Protein AF-A0A3R9W3L3-F1 (afdb_monomer_lite)

pLDDT: mean 78.68, std 19.16, range [27.81, 98.44]

Sequence (414 aa):
MSTRHGTKGAGKDKAKAKAPDPATESYLEGRAKALRHPAYAALEAEFCRSQDCRLCPRTGLVRIDSNGVLHAHPTRHAEPGAWAWAVAHGLLHLGFGHVPADKATDRTQPDAFDLAARCAVVGRFLRSSPVGTAPDTLPATFPGGDEEQLAARWRRDGLPAAYADCGTAGPEPDQVLRSWQHWHDPAPDWQTAFAAALTRSVSAAMDTAAGRDPDAPRKPWDLALNWFVSAYPLLGGIAAGLTVVADAELARARDISVAAVSARAGEIYVNPLRRFTDEQWRFVLAHEMLHAALRHGERCGARDPYLHNVAADYVVNGWLVEMGIGEMPEGLLFDPALAGLSVEEVYDRIATDLRRRRRLATLGGKGRGDILGEPLPHPHSRPYADLDEFYRRGLVQVGVRAAVRVGQRLPPVT

Radius of gyration: 28.55 Å; chains: 1; bounding box: 62×84×105 Å

Structure (mmCIF, N/CA/C/O backbone):
data_AF-A0A3R9W3L3-F1
#
_entry.id   AF-A0A3R9W3L3-F1
#
loop_
_atom_site.group_PDB
_atom_site.id
_atom_site.type_symbol
_atom_site.label_atom_id
_atom_site.label_alt_id
_atom_site.label_comp_id
_atom_site.label_asym_id
_atom_site.label_entity_id
_atom_site.label_seq_id
_atom_site.pdbx_PDB_ins_code
_atom_site.Cartn_x
_atom_site.Cartn_y
_atom_site.Cartn_z
_atom_site.occupancy
_atom_site.B_iso_or_equiv
_atom_site.auth_seq_id
_atom_site.auth_comp_id
_atom_site.auth_asym_id
_atom_site.auth_atom_id
_atom_site.pdbx_PDB_model_num
ATOM 1 N N . MET A 1 1 ? -18.309 54.376 61.728 1.00 39.66 1 MET A N 1
ATOM 2 C CA . MET A 1 1 ? -18.170 52.982 61.257 1.00 39.66 1 MET A CA 1
ATOM 3 C C . MET A 1 1 ? -17.555 53.010 59.865 1.00 39.66 1 MET A C 1
ATOM 5 O O . MET A 1 1 ? -18.267 53.349 58.938 1.00 39.66 1 MET A O 1
ATOM 9 N N . SER A 1 2 ? -16.251 52.748 59.721 1.00 31.44 2 SER A N 1
ATOM 10 C CA . SER A 1 2 ? -15.672 52.270 58.454 1.00 31.44 2 SER A CA 1
ATOM 11 C C . SER A 1 2 ? -14.228 51.784 58.659 1.00 31.44 2 SER A C 1
ATOM 13 O O . SER A 1 2 ? -13.330 52.557 58.975 1.00 31.44 2 SER A O 1
ATOM 15 N N . THR A 1 3 ? -14.096 50.460 58.553 1.00 31.12 3 THR A N 1
ATOM 16 C CA . THR A 1 3 ? -12.995 49.635 58.019 1.00 31.12 3 THR A CA 1
ATOM 17 C C . THR A 1 3 ? -11.534 49.882 58.430 1.00 31.12 3 THR A C 1
ATOM 19 O O . THR A 1 3 ? -10.846 50.738 57.878 1.00 31.12 3 THR A O 1
ATOM 22 N N . ARG A 1 4 ? -10.999 48.966 59.255 1.00 31.98 4 ARG A N 1
ATOM 23 C CA . ARG A 1 4 ? -9.586 48.541 59.222 1.00 31.98 4 ARG A CA 1
ATOM 24 C C . ARG A 1 4 ? -9.463 47.184 58.526 1.00 31.98 4 ARG A C 1
ATOM 26 O O . ARG A 1 4 ? -10.315 46.315 58.684 1.00 31.98 4 ARG A O 1
ATOM 33 N N . HIS A 1 5 ? -8.394 47.071 57.744 1.00 34.94 5 HIS A N 1
ATOM 34 C CA . HIS A 1 5 ? -7.982 45.939 56.921 1.00 34.94 5 HIS A CA 1
ATOM 35 C C . HIS A 1 5 ? -7.853 44.620 57.696 1.00 34.94 5 HIS A C 1
ATOM 37 O O . HIS A 1 5 ? -7.207 44.565 58.739 1.00 34.94 5 HIS A O 1
ATOM 43 N N . GLY A 1 6 ? -8.379 43.548 57.104 1.00 30.78 6 GLY A N 1
ATOM 44 C CA . GLY A 1 6 ? -8.074 42.166 57.457 1.00 30.78 6 GLY A CA 1
ATOM 45 C C . GLY A 1 6 ? -7.872 41.357 56.181 1.00 30.78 6 GLY A C 1
ATOM 46 O O . GLY A 1 6 ? -8.833 40.908 55.564 1.00 30.78 6 GLY A O 1
ATOM 47 N N . THR A 1 7 ? -6.620 41.197 55.765 1.00 34.78 7 THR A N 1
ATOM 48 C CA . THR A 1 7 ? -6.206 40.291 54.689 1.00 34.78 7 THR A CA 1
ATOM 49 C C . THR A 1 7 ? -6.397 38.844 55.144 1.00 34.78 7 THR A C 1
ATOM 51 O O . THR A 1 7 ? -5.621 38.342 55.955 1.00 34.78 7 THR A O 1
ATOM 54 N N . LYS A 1 8 ? -7.427 38.164 54.626 1.00 36.16 8 LYS A N 1
ATOM 55 C CA . LYS A 1 8 ? -7.562 36.704 54.710 1.00 36.16 8 LYS A CA 1
ATOM 56 C C . LYS A 1 8 ? -7.011 36.078 53.434 1.00 36.16 8 LYS A C 1
ATOM 58 O O . LYS A 1 8 ? -7.443 36.412 52.334 1.00 36.16 8 LYS A O 1
ATOM 63 N N . GLY A 1 9 ? -6.031 35.194 53.609 1.00 33.84 9 GLY A N 1
ATOM 64 C CA . GLY A 1 9 ? -5.409 34.430 52.538 1.00 33.84 9 GLY A CA 1
ATOM 65 C C . GLY A 1 9 ? -6.417 33.531 51.827 1.00 33.84 9 GLY A C 1
ATOM 66 O O . GLY A 1 9 ? -7.143 32.770 52.460 1.00 33.84 9 GLY A O 1
ATOM 67 N N . ALA A 1 10 ? -6.435 33.618 50.500 1.00 35.53 10 ALA A N 1
ATOM 68 C CA . ALA A 1 10 ? -7.084 32.641 49.646 1.00 35.53 10 ALA A CA 1
ATOM 69 C C . ALA A 1 10 ? -6.121 31.460 49.458 1.00 35.53 10 ALA A C 1
ATOM 71 O O . ALA A 1 10 ? -5.169 31.536 48.678 1.00 35.53 10 ALA A O 1
ATOM 72 N N . GLY A 1 11 ? -6.354 30.380 50.204 1.00 32.47 11 GLY A N 1
ATOM 73 C CA . GLY A 1 11 ? -5.766 29.080 49.907 1.00 32.47 11 GLY A CA 1
ATOM 74 C C . GLY A 1 11 ? -6.262 28.617 48.540 1.00 32.47 11 GLY A C 1
ATOM 75 O O . GLY A 1 11 ? -7.443 28.334 48.364 1.00 32.47 11 GLY A O 1
ATOM 76 N N . LYS A 1 12 ? -5.370 28.597 47.548 1.00 36.53 12 LYS A N 1
ATOM 77 C CA . LYS A 1 12 ? -5.606 27.910 46.278 1.00 36.53 12 LYS A CA 1
ATOM 78 C C . LYS A 1 12 ? -5.386 26.420 46.516 1.00 36.53 12 LYS A C 1
ATOM 80 O O . LYS A 1 12 ? -4.247 25.957 46.445 1.00 36.53 12 LYS A O 1
ATOM 85 N N . ASP A 1 13 ? -6.463 25.683 46.755 1.00 37.88 13 ASP A N 1
ATOM 86 C CA . ASP A 1 13 ? -6.456 24.228 46.640 1.00 37.88 13 ASP A CA 1
ATOM 87 C C . ASP A 1 13 ? -6.216 23.859 45.172 1.00 37.88 13 ASP A C 1
ATOM 89 O O . ASP A 1 13 ? -7.120 23.822 44.337 1.00 37.88 13 ASP A O 1
ATOM 93 N N . LYS A 1 14 ? -4.947 23.620 44.830 1.00 40.56 14 LYS A N 1
ATOM 94 C CA . LYS A 1 14 ? -4.588 22.908 43.606 1.00 40.56 14 LYS A CA 1
ATOM 95 C C . LYS A 1 14 ? -5.024 21.458 43.795 1.00 40.56 14 LYS A C 1
ATOM 97 O O . LYS A 1 14 ? -4.292 20.668 44.390 1.00 40.56 14 LYS A O 1
ATOM 102 N N . ALA A 1 15 ? -6.204 21.115 43.288 1.00 42.12 15 ALA A N 1
ATOM 103 C CA . ALA A 1 15 ? -6.602 19.729 43.092 1.00 42.12 15 ALA A CA 1
ATOM 104 C C . ALA A 1 15 ? -5.498 19.018 42.287 1.00 42.12 15 ALA A C 1
ATOM 106 O O . ALA A 1 15 ? -5.281 19.307 41.110 1.00 42.12 15 ALA A O 1
ATOM 107 N N . LYS A 1 16 ? -4.742 18.133 42.949 1.00 41.38 16 LYS A N 1
ATOM 108 C CA . LYS A 1 16 ? -3.793 17.236 42.285 1.00 41.38 16 LYS A CA 1
ATOM 109 C C . LYS A 1 16 ? -4.593 16.377 41.309 1.00 41.38 16 LYS A C 1
ATOM 111 O O . LYS A 1 16 ? -5.484 15.649 41.740 1.00 41.38 16 LYS A O 1
ATOM 116 N N . ALA A 1 17 ? -4.280 16.465 40.017 1.00 47.25 17 ALA A N 1
ATOM 117 C CA . ALA A 1 17 ? -4.803 15.540 39.021 1.00 47.25 17 ALA A CA 1
ATOM 118 C C . ALA A 1 17 ? -4.505 14.107 39.494 1.00 47.25 17 ALA A C 1
ATOM 120 O O . ALA A 1 17 ? -3.348 13.751 39.727 1.00 47.25 17 ALA A O 1
ATOM 121 N N . LYS A 1 18 ? -5.564 13.328 39.735 1.00 56.31 18 LYS A N 1
ATOM 122 C CA . LYS A 1 18 ? -5.475 11.926 40.151 1.00 56.31 18 LYS A CA 1
ATOM 123 C C . LYS A 1 18 ? -4.744 11.169 39.040 1.00 56.31 18 LYS A C 1
ATOM 125 O O . LYS A 1 18 ? -5.094 11.346 37.874 1.00 56.31 18 LYS A O 1
ATOM 130 N N . ALA A 1 19 ? -3.722 10.388 39.395 1.00 60.06 19 ALA A N 1
ATOM 131 C CA . ALA A 1 19 ? -3.009 9.558 38.427 1.00 60.06 19 ALA A CA 1
ATOM 132 C C . ALA A 1 19 ? -4.026 8.721 37.624 1.00 60.06 19 ALA A C 1
ATOM 134 O O . ALA A 1 19 ? -5.000 8.245 38.226 1.00 60.06 19 ALA A O 1
ATOM 135 N N . PRO A 1 20 ? -3.869 8.616 36.291 1.00 66.56 20 PRO A N 1
ATOM 136 C CA . PRO A 1 20 ? -4.789 7.849 35.467 1.00 66.56 20 PRO A CA 1
ATOM 137 C C . PRO A 1 20 ? -4.872 6.405 35.976 1.00 66.56 20 PRO A C 1
ATOM 139 O O . PRO A 1 20 ? -3.881 5.810 36.380 1.00 66.56 20 PRO A O 1
ATOM 142 N N . ASP A 1 21 ? -6.087 5.864 36.004 1.00 84.44 21 ASP A N 1
ATOM 143 C CA . ASP A 1 21 ? -6.346 4.470 36.374 1.00 84.44 21 ASP A CA 1
ATOM 144 C C . ASP A 1 21 ? -5.517 3.513 35.481 1.00 84.44 21 ASP A C 1
ATOM 146 O O . ASP A 1 21 ? -5.403 3.784 34.282 1.00 84.44 21 ASP A O 1
ATOM 150 N N . PRO A 1 22 ? -4.948 2.404 35.995 1.00 86.69 22 PRO A N 1
ATOM 151 C CA . PRO A 1 22 ? -4.154 1.457 35.202 1.00 86.69 22 PRO A CA 1
ATOM 152 C C . PRO A 1 22 ? -4.784 0.984 33.876 1.00 86.69 22 PRO A C 1
ATOM 154 O O . PRO A 1 22 ? -4.070 0.769 32.890 1.00 86.69 22 PRO A O 1
ATOM 157 N N . ALA A 1 23 ? -6.117 0.863 33.790 1.00 88.88 23 ALA A N 1
ATOM 158 C CA . ALA A 1 23 ? -6.804 0.551 32.526 1.00 88.88 23 ALA A CA 1
ATOM 159 C C . ALA A 1 23 ? -6.753 1.717 31.516 1.00 88.88 23 ALA A C 1
ATOM 161 O O . ALA A 1 23 ? -6.795 1.524 30.293 1.00 88.88 23 ALA A O 1
ATOM 162 N N . THR A 1 24 ? -6.650 2.947 32.018 1.00 92.94 24 THR A N 1
ATOM 163 C CA . THR A 1 24 ? -6.400 4.145 31.217 1.00 92.94 24 THR A CA 1
ATOM 164 C C . THR A 1 24 ? -4.982 4.162 30.671 1.00 92.94 24 THR A C 1
ATOM 166 O O . THR A 1 24 ? -4.815 4.342 29.465 1.00 92.94 24 THR A O 1
ATOM 169 N N . GLU A 1 25 ? -3.985 3.907 31.515 1.00 94.25 25 GLU A N 1
ATOM 170 C CA . GLU A 1 25 ? -2.576 3.857 31.107 1.00 94.25 25 GLU A CA 1
ATOM 171 C C . GLU A 1 25 ? -2.334 2.791 30.030 1.00 94.25 25 GLU A C 1
ATOM 173 O O . GLU A 1 25 ? -1.805 3.106 28.963 1.00 94.25 25 GLU A O 1
ATOM 178 N N . SER A 1 26 ? -2.836 1.570 30.247 1.00 96.44 26 SER A N 1
ATOM 179 C CA . SER A 1 26 ? -2.651 0.447 29.313 1.00 96.44 26 SER A CA 1
ATOM 180 C C . SER A 1 26 ? -3.231 0.730 27.922 1.00 96.44 26 SER A C 1
ATOM 182 O O . SER A 1 26 ? -2.624 0.421 26.896 1.00 96.44 26 SER A O 1
ATOM 184 N N . TYR A 1 27 ? -4.401 1.368 27.865 1.00 97.12 27 TYR A N 1
ATOM 185 C CA . TYR A 1 27 ? -5.005 1.801 26.604 1.00 97.12 27 TYR A CA 1
ATOM 186 C C . TYR A 1 27 ? -4.217 2.917 25.928 1.00 97.12 27 TYR A C 1
ATOM 188 O O . TYR A 1 27 ? -4.044 2.877 24.712 1.00 97.12 27 TYR A O 1
ATOM 196 N N . LEU A 1 28 ? -3.764 3.927 26.679 1.00 97.12 28 LEU A N 1
ATOM 197 C CA . LEU A 1 28 ? -3.003 5.035 26.102 1.00 97.12 28 LEU A CA 1
ATOM 198 C C . LEU A 1 28 ? -1.698 4.526 25.487 1.00 97.12 28 LEU A C 1
ATOM 200 O O . LEU A 1 28 ? -1.343 4.952 24.386 1.00 97.12 28 LEU A O 1
ATOM 204 N N . GLU A 1 29 ? -1.037 3.575 26.147 1.00 97.50 29 GLU A N 1
ATOM 205 C CA . GLU A 1 29 ? 0.135 2.890 25.609 1.00 97.50 29 GLU A CA 1
ATOM 206 C C . GLU A 1 29 ? -0.210 2.073 24.354 1.00 97.50 29 GLU A C 1
ATOM 208 O O . GLU A 1 29 ? 0.469 2.198 23.331 1.00 97.50 29 GLU A O 1
ATOM 213 N N . GLY A 1 30 ? -1.294 1.292 24.384 1.00 97.69 30 GLY A N 1
ATOM 214 C CA . GLY A 1 30 ? -1.749 0.520 23.227 1.00 97.69 30 GLY A CA 1
ATOM 215 C C . GLY A 1 30 ? -2.101 1.394 22.020 1.00 97.69 30 GLY A C 1
ATOM 216 O O . GLY A 1 30 ? -1.629 1.149 20.908 1.00 97.69 30 GLY A O 1
ATOM 217 N N . ARG A 1 31 ? -2.849 2.480 22.238 1.00 97.75 31 ARG A N 1
ATOM 218 C CA . ARG A 1 31 ? -3.172 3.483 21.215 1.00 97.75 31 ARG A CA 1
ATOM 219 C C . ARG A 1 31 ? -1.905 4.102 20.635 1.00 97.75 31 ARG A C 1
ATOM 221 O O . ARG A 1 31 ? -1.760 4.167 19.418 1.00 97.75 31 ARG A O 1
ATOM 228 N N . ALA A 1 32 ? -0.972 4.523 21.488 1.00 97.31 32 ALA A N 1
ATOM 229 C CA . ALA A 1 32 ? 0.298 5.079 21.036 1.00 97.31 32 ALA A CA 1
ATOM 230 C C . ALA A 1 32 ? 1.089 4.061 20.203 1.00 97.31 32 ALA A C 1
ATOM 232 O O . ALA A 1 32 ? 1.663 4.419 19.179 1.00 97.31 32 ALA A O 1
ATOM 233 N N . LYS A 1 33 ? 1.095 2.783 20.596 1.00 96.69 33 LYS A N 1
ATOM 234 C CA . LYS A 1 33 ? 1.754 1.705 19.849 1.00 96.69 33 LYS A CA 1
ATOM 235 C C . LYS A 1 33 ? 1.127 1.489 18.470 1.00 96.69 33 LYS A C 1
ATOM 237 O O . LYS A 1 33 ? 1.883 1.293 17.521 1.00 96.69 33 LYS A O 1
ATOM 242 N N . ALA A 1 34 ? -0.198 1.562 18.347 1.00 93.62 34 ALA A N 1
ATOM 243 C CA . ALA A 1 34 ? -0.875 1.497 17.053 1.00 93.62 34 ALA A CA 1
ATOM 244 C C . ALA A 1 34 ? -0.514 2.701 16.166 1.00 93.62 34 ALA A C 1
ATOM 246 O O . ALA A 1 34 ? -0.051 2.527 15.041 1.00 93.62 34 ALA A O 1
ATOM 247 N N . LEU A 1 35 ? -0.606 3.920 16.700 1.00 93.94 35 LEU A N 1
ATOM 248 C CA . LEU A 1 35 ? -0.364 5.154 15.940 1.00 93.94 35 LEU A CA 1
ATOM 249 C C . LEU A 1 35 ? 1.111 5.408 15.588 1.00 93.94 35 LEU A C 1
ATOM 251 O O . LEU A 1 35 ? 1.406 6.323 14.828 1.00 93.94 35 LEU A O 1
ATOM 255 N N . ARG A 1 36 ? 2.054 4.581 16.064 1.00 90.62 36 ARG A N 1
ATOM 256 C CA . ARG A 1 36 ? 3.437 4.588 15.547 1.00 90.62 36 ARG A CA 1
ATOM 257 C C . ARG A 1 36 ? 3.514 4.191 14.073 1.00 90.62 36 ARG A C 1
ATOM 259 O O . ARG A 1 36 ? 4.508 4.509 13.428 1.00 90.62 36 ARG A O 1
ATOM 266 N N . HIS A 1 37 ? 2.519 3.473 13.550 1.00 80.31 37 HIS A N 1
ATOM 267 C CA . HIS A 1 37 ? 2.459 3.157 12.129 1.00 80.31 37 HIS A CA 1
ATOM 268 C C . HIS A 1 37 ? 1.880 4.360 11.358 1.00 80.31 37 HIS A C 1
ATOM 270 O O . HIS A 1 37 ? 0.716 4.705 11.584 1.00 80.31 37 HIS A O 1
ATOM 276 N N . PRO A 1 38 ? 2.619 4.983 10.417 1.00 79.12 38 PRO A N 1
ATOM 277 C CA . PRO A 1 38 ? 2.176 6.240 9.807 1.00 79.12 38 PRO A CA 1
ATOM 278 C C . PRO A 1 38 ? 0.871 6.110 9.013 1.00 79.12 38 PRO A C 1
ATOM 280 O O . PRO A 1 38 ? 0.073 7.041 9.008 1.00 79.12 38 PRO A O 1
ATOM 283 N N . ALA A 1 39 ? 0.601 4.942 8.414 1.00 77.62 39 ALA A N 1
ATOM 284 C CA . ALA A 1 39 ? -0.680 4.694 7.744 1.00 77.62 39 ALA A CA 1
ATOM 285 C C . ALA A 1 39 ? -1.890 4.767 8.695 1.00 77.62 39 ALA A C 1
ATOM 287 O O . ALA A 1 39 ? -2.949 5.228 8.292 1.00 77.62 39 ALA A O 1
ATOM 288 N N . TYR A 1 40 ? -1.731 4.361 9.960 1.00 88.19 40 TYR A N 1
ATOM 289 C CA . TYR A 1 40 ? -2.799 4.440 10.960 1.00 88.19 40 TYR A CA 1
ATOM 290 C C . TYR A 1 40 ? -2.951 5.856 11.512 1.00 88.19 40 TYR A C 1
ATOM 292 O O . TYR A 1 40 ? -4.069 6.309 11.726 1.00 88.19 40 TYR A O 1
ATOM 300 N N . ALA A 1 41 ? -1.841 6.572 11.706 1.00 88.31 41 ALA A N 1
ATOM 301 C CA . ALA A 1 41 ? -1.873 7.965 12.149 1.00 88.31 41 ALA A CA 1
ATOM 302 C C . ALA A 1 41 ? -2.532 8.898 11.117 1.00 88.31 41 ALA A C 1
ATOM 304 O O . ALA A 1 41 ? -3.251 9.815 11.498 1.00 88.31 41 ALA A O 1
ATOM 305 N N . ALA A 1 42 ? -2.330 8.641 9.821 1.00 82.56 42 ALA A N 1
ATOM 306 C CA . ALA A 1 42 ? -2.857 9.464 8.731 1.00 82.56 42 ALA A CA 1
ATOM 307 C C . ALA A 1 42 ? -4.380 9.389 8.537 1.00 82.56 42 ALA A C 1
ATOM 309 O O . ALA A 1 42 ? -4.922 10.172 7.766 1.00 82.56 42 ALA A O 1
ATOM 310 N N . LEU A 1 43 ? -5.059 8.450 9.201 1.00 85.25 43 LEU A N 1
ATOM 311 C CA . LEU A 1 43 ? -6.521 8.405 9.224 1.00 85.25 43 LEU A CA 1
ATOM 312 C C . LEU A 1 43 ? -7.122 9.509 10.103 1.00 85.25 43 LEU A C 1
ATOM 314 O O . LEU A 1 43 ? -8.321 9.728 10.023 1.00 85.25 43 LEU A O 1
ATOM 318 N N . GLU A 1 44 ? -6.317 10.155 10.957 1.00 89.19 44 GLU A N 1
ATOM 319 C CA . GLU A 1 44 ? -6.744 11.254 11.841 1.00 89.19 44 GLU A CA 1
ATOM 320 C C . GLU A 1 44 ? -8.004 10.931 12.666 1.00 89.19 44 GLU A C 1
ATOM 322 O O . GLU A 1 44 ? -8.791 11.805 13.015 1.00 89.19 44 GLU A O 1
ATOM 327 N N . ALA A 1 45 ? -8.179 9.650 13.002 1.00 93.50 45 ALA A N 1
ATOM 328 C CA . ALA A 1 45 ? -9.334 9.164 13.737 1.00 93.50 45 ALA A CA 1
ATOM 329 C C . ALA A 1 45 ? -9.438 9.797 15.132 1.00 93.50 45 ALA A C 1
ATOM 331 O O . ALA A 1 45 ? -8.443 9.987 15.843 1.00 93.50 45 ALA A O 1
ATOM 332 N N . GLU A 1 46 ? -10.670 10.040 15.561 1.00 96.25 46 GLU A N 1
ATOM 333 C CA . GLU A 1 46 ? -10.979 10.477 16.913 1.00 96.25 46 GLU A CA 1
ATOM 334 C C . GLU A 1 46 ? -11.108 9.281 17.862 1.00 96.25 46 GLU A C 1
ATOM 336 O O . GLU A 1 46 ? -11.423 8.156 17.471 1.00 96.25 46 GLU A O 1
ATOM 341 N N . PHE A 1 47 ? -10.889 9.519 19.155 1.00 97.06 47 PHE A N 1
ATOM 342 C CA . PHE A 1 47 ? -10.917 8.471 20.173 1.00 97.06 47 PHE A CA 1
ATOM 343 C C . PHE A 1 47 ? -11.890 8.839 21.289 1.00 97.06 47 PHE A C 1
ATOM 345 O O . PHE A 1 47 ? -11.583 9.667 22.149 1.00 97.06 47 PHE A O 1
ATOM 352 N N . CYS A 1 48 ? -13.046 8.181 21.308 1.00 96.81 48 CYS A N 1
ATOM 353 C CA . CYS A 1 48 ? -14.039 8.325 22.359 1.00 96.81 48 CYS A CA 1
ATOM 354 C C . CYS A 1 48 ? -13.807 7.284 23.454 1.00 96.81 48 CYS A C 1
ATOM 356 O O . CYS A 1 48 ? -13.724 6.082 23.198 1.00 96.81 48 CYS A O 1
ATOM 358 N N . ARG A 1 49 ? -13.745 7.752 24.702 1.00 93.56 49 ARG A N 1
ATOM 359 C CA . ARG A 1 49 ? -13.656 6.886 25.882 1.00 93.56 49 ARG A CA 1
ATOM 360 C C . ARG A 1 49 ? -14.507 7.383 27.052 1.00 93.56 49 ARG A C 1
ATOM 362 O O . ARG A 1 49 ? -14.174 7.176 28.216 1.00 93.56 49 ARG A O 1
ATOM 369 N N . SER A 1 50 ? -15.584 8.098 26.729 1.00 93.00 50 SER A N 1
ATOM 370 C CA . SER A 1 50 ? -16.548 8.572 27.722 1.00 93.00 50 SER A CA 1
ATOM 371 C C . SER A 1 50 ? -17.255 7.390 28.388 1.00 93.00 50 SER A C 1
ATOM 373 O O . SER A 1 50 ? -17.619 6.429 27.710 1.00 93.00 50 SER A O 1
ATOM 375 N N . GLN A 1 51 ? -17.492 7.481 29.699 1.00 89.88 51 GLN A N 1
ATOM 376 C CA . GLN A 1 51 ? -18.291 6.491 30.431 1.00 89.88 51 GLN A CA 1
ATOM 377 C C . GLN A 1 51 ? -19.746 6.440 29.940 1.00 89.88 51 GLN A C 1
ATOM 379 O O . GLN A 1 51 ? -20.365 5.383 29.993 1.00 89.88 51 GLN A O 1
ATOM 384 N N . ASP A 1 52 ? -20.243 7.544 29.377 1.00 93.12 52 ASP A N 1
ATOM 385 C CA . ASP A 1 52 ? -21.605 7.667 28.845 1.00 93.12 52 ASP A CA 1
ATOM 386 C C . ASP A 1 52 ? -21.682 7.401 27.329 1.00 93.12 52 ASP A C 1
ATOM 388 O O . ASP A 1 52 ? -22.681 7.713 26.671 1.00 93.12 52 ASP A O 1
ATOM 392 N N . CYS A 1 53 ? -20.617 6.857 26.728 1.00 94.50 53 CYS A N 1
ATOM 393 C CA . CYS A 1 53 ? -20.589 6.578 25.298 1.00 94.50 53 CYS A CA 1
ATOM 394 C C . CYS A 1 53 ? -21.561 5.444 24.933 1.00 94.50 53 CYS A C 1
ATOM 396 O O . CYS A 1 53 ? -21.319 4.276 25.228 1.00 94.50 53 CYS A O 1
ATOM 398 N N . ARG A 1 54 ? -22.630 5.776 24.199 1.00 94.25 54 ARG A N 1
ATOM 399 C CA . ARG A 1 54 ? -23.645 4.807 23.736 1.00 94.25 54 ARG A CA 1
ATOM 400 C C . ARG A 1 54 ? -23.132 3.805 22.702 1.00 94.25 54 ARG A C 1
ATOM 402 O O . ARG A 1 54 ? -23.760 2.773 22.500 1.00 94.25 54 ARG A O 1
ATOM 409 N N . LEU A 1 55 ? -22.034 4.131 22.023 1.00 95.00 55 LEU A N 1
ATOM 410 C CA . LEU A 1 55 ? -21.413 3.272 21.016 1.00 95.00 55 LEU A CA 1
ATOM 411 C C . LEU A 1 55 ? -20.275 2.430 21.596 1.00 95.00 55 LEU A C 1
ATOM 413 O O . LEU A 1 55 ? -19.762 1.562 20.901 1.00 95.00 55 LEU A O 1
ATOM 417 N N . CYS A 1 56 ? -19.901 2.622 22.860 1.00 94.06 56 CYS A N 1
ATOM 418 C CA 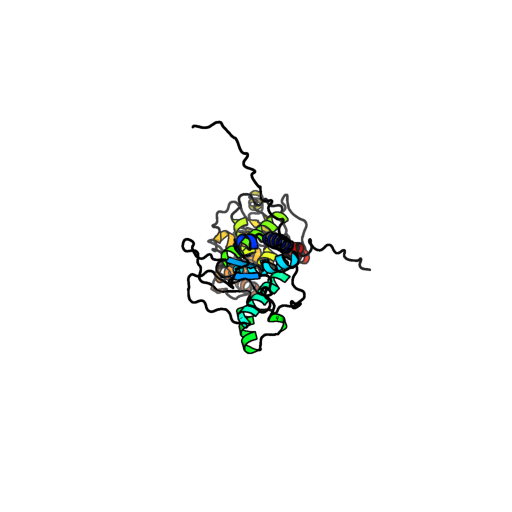. CYS A 1 56 ? -18.933 1.760 23.520 1.00 94.06 56 CYS A CA 1
ATOM 419 C C . CYS A 1 56 ? -19.414 0.294 23.493 1.00 94.06 56 CYS A C 1
ATOM 421 O O . CYS A 1 56 ? -20.572 0.040 23.840 1.00 94.06 56 CYS A O 1
ATOM 423 N N . PRO A 1 57 ? -18.565 -0.680 23.108 1.00 93.81 57 PRO A N 1
ATOM 424 C CA . PRO A 1 57 ? -18.917 -2.091 23.245 1.00 93.81 57 PRO A CA 1
ATOM 425 C C . PRO A 1 57 ? -19.107 -2.444 24.726 1.00 93.81 57 PRO A C 1
ATOM 427 O O . PRO A 1 57 ? -18.406 -1.904 25.583 1.00 93.81 57 PRO A O 1
ATOM 430 N N . ARG A 1 58 ? -20.031 -3.357 25.052 1.00 91.25 58 ARG A N 1
ATOM 431 C CA . ARG A 1 58 ? -20.311 -3.731 26.453 1.00 91.25 58 ARG A CA 1
ATOM 432 C C . ARG A 1 58 ? -19.275 -4.682 27.036 1.00 91.25 58 ARG A C 1
ATOM 434 O O . ARG A 1 58 ? -19.079 -4.707 28.246 1.00 91.25 58 ARG A O 1
ATOM 441 N N . THR A 1 59 ? -18.682 -5.524 26.191 1.00 90.31 59 THR A N 1
ATOM 442 C CA . THR A 1 59 ? -17.741 -6.578 26.617 1.00 90.31 59 THR A CA 1
ATOM 443 C C . THR A 1 59 ? -16.443 -6.605 25.808 1.00 90.31 59 THR A C 1
ATOM 445 O O . THR A 1 59 ? -15.435 -7.115 26.301 1.00 90.31 59 THR A O 1
ATOM 448 N N . GLY A 1 60 ? -16.444 -6.023 24.604 1.00 93.81 60 GLY A N 1
ATOM 449 C CA . GLY A 1 60 ? -15.258 -5.855 23.769 1.00 93.81 60 GLY A CA 1
ATOM 450 C C . GLY A 1 60 ? -14.364 -4.679 24.158 1.00 93.81 60 GLY A C 1
ATOM 451 O O . GLY A 1 60 ? -14.561 -4.010 25.174 1.00 93.81 60 GLY A O 1
ATOM 452 N N . LEU A 1 61 ? -13.361 -4.433 23.318 1.00 96.88 61 LEU A N 1
ATOM 453 C CA . LEU A 1 61 ? -12.370 -3.379 23.507 1.00 96.88 61 LEU A CA 1
ATOM 454 C C . LEU A 1 61 ? -12.742 -2.109 22.748 1.00 96.88 61 LEU A C 1
ATOM 456 O O . LEU A 1 61 ? -12.745 -1.034 23.345 1.00 96.88 61 LEU A O 1
ATOM 460 N N . VAL A 1 62 ? -13.031 -2.219 21.450 1.00 97.44 62 VAL A N 1
ATOM 461 C CA . VAL A 1 62 ? -13.197 -1.063 20.561 1.00 97.44 62 VAL A CA 1
ATOM 462 C C . VAL A 1 62 ? -14.320 -1.311 19.553 1.00 97.44 62 VAL A C 1
ATOM 464 O O . VAL A 1 62 ? -14.603 -2.449 19.193 1.00 97.44 62 VAL A O 1
ATOM 467 N N . ARG A 1 63 ? -14.965 -0.229 19.118 1.00 97.88 63 ARG A N 1
ATOM 468 C CA . ARG A 1 63 ? -15.860 -0.156 17.958 1.00 97.88 63 ARG A CA 1
ATOM 469 C C . ARG A 1 63 ? -15.514 1.087 17.143 1.00 97.88 63 ARG A C 1
ATOM 471 O O . ARG A 1 63 ? -15.164 2.105 17.733 1.00 97.88 63 ARG A O 1
ATOM 478 N N . ILE A 1 64 ? -15.642 1.033 15.824 1.00 98.25 64 ILE A N 1
ATOM 479 C CA . ILE A 1 64 ? -15.407 2.160 14.918 1.00 98.25 64 ILE A CA 1
ATOM 480 C C . ILE A 1 64 ? -16.683 2.564 14.181 1.00 98.25 64 ILE A C 1
ATOM 482 O O . ILE A 1 64 ? -17.515 1.715 13.851 1.00 98.25 64 ILE A O 1
ATOM 486 N N . ASP A 1 65 ? -16.842 3.863 13.925 1.00 97.69 65 ASP A N 1
ATOM 487 C CA . ASP A 1 65 ? -17.961 4.389 13.146 1.00 97.69 65 ASP A CA 1
ATOM 488 C C . ASP A 1 65 ? -17.543 5.204 11.911 1.00 97.69 65 ASP A C 1
ATOM 490 O O . ASP A 1 65 ? -16.385 5.584 11.746 1.00 97.69 65 ASP A O 1
ATOM 494 N N . SER A 1 66 ? -18.518 5.487 11.039 1.00 96.56 66 SER A N 1
ATOM 495 C CA . SER A 1 66 ? -18.331 6.274 9.807 1.00 96.56 66 SER A CA 1
ATOM 496 C C . SER A 1 66 ? -17.810 7.704 10.006 1.00 96.56 66 SER A C 1
ATOM 498 O O . SER A 1 66 ? -17.371 8.311 9.032 1.00 96.56 66 SER A O 1
ATOM 500 N N . ASN A 1 67 ? -17.867 8.260 11.222 1.00 95.75 67 ASN A N 1
ATOM 501 C CA . ASN A 1 67 ? -17.314 9.584 11.524 1.00 95.75 67 ASN A CA 1
ATOM 502 C C . ASN A 1 67 ? -15.823 9.516 11.892 1.00 95.75 67 ASN A C 1
ATOM 504 O O . ASN A 1 67 ? -15.242 10.522 12.274 1.00 95.75 67 ASN A O 1
ATOM 508 N N . GLY A 1 68 ? -15.197 8.341 11.789 1.00 95.81 68 GLY A N 1
ATOM 509 C CA . GLY A 1 68 ? -13.797 8.171 12.158 1.00 95.81 68 GLY A CA 1
ATOM 510 C C . GLY A 1 68 ? -13.581 8.101 13.669 1.00 95.81 68 GLY A C 1
ATOM 511 O O . GLY A 1 68 ? -12.465 8.322 14.127 1.00 95.81 68 GLY A O 1
ATOM 512 N N . VAL A 1 69 ? -14.620 7.796 14.459 1.00 97.88 69 VAL A N 1
ATOM 513 C CA . VAL A 1 69 ? -14.518 7.737 15.924 1.00 97.88 69 VAL A CA 1
ATOM 514 C C . VAL A 1 69 ? -14.343 6.295 16.400 1.00 97.88 69 VAL A C 1
ATOM 516 O O . VAL A 1 69 ? -15.221 5.451 16.208 1.00 97.88 69 VAL A O 1
ATOM 519 N N . LEU A 1 70 ? -13.229 6.020 17.081 1.00 98.12 70 LEU A N 1
ATOM 520 C CA . LEU A 1 70 ? -12.995 4.780 17.824 1.00 98.12 70 LEU A CA 1
ATOM 521 C C . LEU A 1 70 ? -13.563 4.899 19.236 1.00 98.12 70 LEU A C 1
ATOM 523 O O . LEU A 1 70 ? -13.048 5.640 20.074 1.00 98.12 70 LEU A O 1
ATOM 527 N N . HIS A 1 71 ? -14.608 4.129 19.514 1.00 98.19 71 HIS A N 1
ATOM 528 C CA . HIS A 1 71 ? -15.278 4.031 20.806 1.00 98.19 71 HIS A CA 1
ATOM 529 C C . HIS A 1 71 ? -14.645 2.908 21.623 1.00 98.19 71 HIS A C 1
ATOM 531 O O . HIS A 1 71 ? -14.965 1.733 21.442 1.00 98.19 71 HIS A O 1
ATOM 537 N N . ALA A 1 72 ? -13.713 3.269 22.501 1.00 97.50 72 ALA A N 1
ATOM 538 C CA . ALA A 1 72 ? -12.985 2.327 23.340 1.00 97.50 72 ALA A CA 1
ATOM 539 C C . ALA A 1 72 ? -13.666 2.131 24.699 1.00 97.50 72 ALA A C 1
ATOM 541 O O . ALA A 1 72 ? -14.175 3.079 25.303 1.00 97.50 72 ALA A O 1
ATOM 542 N N . HIS A 1 73 ? -13.607 0.911 25.232 1.00 96.44 73 HIS A N 1
ATOM 543 C CA . HIS A 1 73 ? -14.179 0.612 26.538 1.00 96.44 73 HIS A CA 1
ATOM 544 C C . HIS A 1 73 ? -13.443 1.374 27.660 1.00 96.44 73 HIS A C 1
ATOM 546 O O . HIS A 1 73 ? -12.215 1.257 27.782 1.00 96.44 73 HIS A O 1
ATOM 552 N N . PRO A 1 74 ? -14.147 2.147 28.515 1.00 93.56 74 PRO A N 1
ATOM 553 C CA . PRO A 1 74 ? -13.512 3.057 29.471 1.00 93.56 74 PRO A CA 1
ATOM 554 C C . PRO A 1 74 ? -12.781 2.352 30.611 1.00 93.56 74 PRO A C 1
ATOM 556 O O . PRO A 1 74 ? -11.713 2.797 31.010 1.00 93.56 74 PRO A O 1
ATOM 559 N N . THR A 1 75 ? -13.322 1.235 31.098 1.00 92.12 75 THR A N 1
ATOM 560 C CA . THR A 1 75 ? -12.827 0.545 32.304 1.00 92.12 75 THR A CA 1
ATOM 561 C C . THR A 1 75 ? -12.347 -0.888 32.058 1.00 92.12 75 THR A C 1
ATOM 563 O O . THR A 1 75 ? -12.056 -1.617 33.004 1.00 92.12 75 THR A O 1
ATOM 566 N N . ARG A 1 76 ? -12.281 -1.346 30.799 1.00 92.25 76 ARG A N 1
ATOM 567 C CA . ARG A 1 76 ? -11.865 -2.723 30.508 1.00 92.25 76 ARG A CA 1
ATOM 568 C C . ARG A 1 76 ? -10.362 -2.850 30.729 1.00 92.25 76 ARG A C 1
ATOM 570 O O . ARG A 1 76 ? -9.584 -2.077 30.177 1.00 92.25 76 ARG A O 1
ATOM 577 N N . HIS A 1 77 ? -9.960 -3.848 31.506 1.00 93.56 77 HIS A N 1
ATOM 578 C CA . HIS A 1 77 ? -8.555 -4.204 31.660 1.00 93.56 77 HIS A CA 1
ATOM 579 C C . HIS A 1 77 ? -8.126 -5.111 30.506 1.00 93.56 77 HIS A C 1
ATOM 581 O O . HIS A 1 77 ? -8.746 -6.146 30.261 1.00 93.56 77 HIS A O 1
ATOM 587 N N . ALA A 1 78 ? -7.075 -4.698 29.807 1.00 95.12 78 ALA A N 1
ATOM 588 C CA . ALA A 1 78 ? -6.381 -5.479 28.796 1.00 95.12 78 ALA A CA 1
ATOM 589 C C . ALA A 1 78 ? -4.944 -4.962 28.685 1.00 95.12 78 ALA A C 1
ATOM 591 O O . ALA A 1 78 ? -4.690 -3.779 28.927 1.00 95.12 78 ALA A O 1
ATOM 592 N N . GLU A 1 79 ? -4.027 -5.846 28.300 1.00 96.75 79 GLU A N 1
ATOM 593 C CA . GLU A 1 79 ? -2.624 -5.494 28.100 1.00 96.75 79 GLU A CA 1
ATOM 594 C C . GLU A 1 79 ? -2.460 -4.448 26.982 1.00 96.75 79 GLU A C 1
ATOM 596 O O . GLU A 1 79 ? -3.223 -4.464 26.004 1.00 96.75 79 GLU A O 1
ATOM 601 N N . PRO A 1 80 ? -1.426 -3.586 27.038 1.00 97.81 80 PRO A N 1
ATOM 602 C CA . PRO A 1 80 ? -1.149 -2.607 25.984 1.00 97.81 80 PRO A CA 1
ATOM 603 C C . PRO A 1 80 ? -1.064 -3.221 24.581 1.00 97.81 80 PRO A C 1
ATOM 605 O O . PRO A 1 80 ? -1.469 -2.612 23.590 1.00 97.81 80 PRO A O 1
ATOM 608 N N . GLY A 1 81 ? -0.561 -4.457 24.479 1.00 97.50 81 GLY A N 1
ATOM 609 C CA . GLY A 1 81 ? -0.529 -5.215 23.229 1.00 97.50 81 GLY A CA 1
ATOM 610 C C . GLY A 1 81 ? -1.921 -5.480 22.649 1.00 97.50 81 GLY A C 1
ATOM 611 O O . GLY A 1 81 ? -2.135 -5.221 21.466 1.00 97.50 81 GLY A O 1
ATOM 612 N N . ALA A 1 82 ? -2.868 -5.931 23.471 1.00 97.44 82 ALA A N 1
ATOM 613 C CA . ALA A 1 82 ? -4.239 -6.203 23.042 1.00 97.44 82 ALA A CA 1
ATOM 614 C C . ALA A 1 82 ? -4.962 -4.915 22.620 1.00 97.44 82 ALA A C 1
ATOM 616 O O . ALA A 1 82 ? -5.626 -4.883 21.584 1.00 97.44 82 ALA A O 1
ATOM 617 N N . TRP A 1 83 ? -4.758 -3.820 23.361 1.00 97.94 83 TRP A N 1
ATOM 618 C CA . TRP A 1 83 ? -5.268 -2.504 22.972 1.00 97.94 83 TRP A CA 1
ATOM 619 C C . TRP A 1 83 ? -4.706 -2.029 21.633 1.00 97.94 83 TRP A C 1
ATOM 621 O O . TRP A 1 83 ? -5.463 -1.552 20.792 1.00 97.94 83 TRP A O 1
ATOM 631 N N . ALA A 1 84 ? -3.400 -2.185 21.406 1.00 98.38 84 ALA A N 1
ATOM 632 C CA . ALA A 1 84 ? -2.780 -1.810 20.138 1.00 98.38 84 ALA A CA 1
ATOM 633 C C . ALA A 1 84 ? -3.353 -2.599 18.953 1.00 98.38 84 ALA A C 1
ATOM 635 O O . ALA A 1 84 ? -3.592 -2.015 17.897 1.00 98.38 84 ALA A O 1
ATOM 636 N N . TRP A 1 85 ? -3.600 -3.900 19.134 1.00 97.81 85 TRP A N 1
ATOM 637 C CA . TRP A 1 85 ? -4.220 -4.732 18.106 1.00 97.81 85 TRP A CA 1
ATOM 638 C C . TRP A 1 85 ? -5.661 -4.290 17.824 1.00 97.81 85 TRP A C 1
ATOM 640 O O . TRP A 1 85 ? -6.014 -4.077 16.668 1.00 97.81 85 TRP A O 1
ATOM 650 N N . ALA A 1 86 ? -6.466 -4.065 18.869 1.00 98.06 86 ALA A N 1
ATOM 651 C CA . ALA A 1 86 ? -7.862 -3.654 18.716 1.00 98.06 86 ALA A CA 1
ATOM 652 C C . ALA A 1 86 ? -8.010 -2.267 18.069 1.00 98.06 86 ALA A C 1
ATOM 654 O O . ALA A 1 86 ? -8.860 -2.070 17.204 1.00 98.06 86 ALA A O 1
ATOM 655 N N . VAL A 1 87 ? -7.149 -1.313 18.440 1.00 98.44 87 VAL A N 1
ATOM 656 C CA . VAL A 1 87 ? -7.104 0.010 17.800 1.00 98.44 87 VAL A CA 1
ATOM 657 C C . VAL A 1 87 ? -6.724 -0.119 16.324 1.00 98.44 87 VAL A C 1
ATOM 659 O O . VAL A 1 87 ? -7.398 0.462 15.479 1.00 98.44 87 VAL A O 1
ATOM 662 N N . ALA A 1 88 ? -5.687 -0.896 15.992 1.00 97.12 88 ALA A N 1
ATOM 663 C CA . ALA A 1 88 ? -5.281 -1.099 14.601 1.00 97.12 88 ALA A CA 1
ATOM 664 C C . ALA A 1 88 ? -6.380 -1.783 13.766 1.00 97.12 88 ALA A C 1
ATOM 666 O O . ALA A 1 88 ? -6.633 -1.364 12.641 1.00 97.12 88 ALA A O 1
ATOM 667 N N . HIS A 1 89 ? -7.069 -2.779 14.328 1.00 97.69 89 HIS A N 1
ATOM 668 C CA . HIS A 1 89 ? -8.202 -3.456 13.691 1.00 97.69 89 HIS A CA 1
ATOM 669 C C . HIS A 1 89 ? -9.341 -2.475 13.374 1.00 97.69 89 HIS A C 1
ATOM 671 O O . HIS A 1 89 ? -9.794 -2.409 12.234 1.00 97.69 89 HIS A O 1
ATOM 677 N N . GLY A 1 90 ? -9.747 -1.647 14.345 1.00 97.50 90 GLY A N 1
ATOM 678 C CA . GLY A 1 90 ? -10.763 -0.614 14.129 1.00 97.50 90 GLY A CA 1
ATOM 679 C C . GLY A 1 90 ? -10.361 0.407 13.056 1.00 97.50 90 GLY A C 1
ATOM 680 O O . GLY A 1 90 ? -11.159 0.727 12.180 1.00 97.50 90 GLY A O 1
ATOM 681 N N . LEU A 1 91 ? -9.108 0.874 13.063 1.00 97.06 91 LEU A N 1
ATOM 682 C CA . LEU A 1 91 ? -8.595 1.797 12.038 1.00 97.06 91 LEU A CA 1
ATOM 683 C C . LEU A 1 91 ? -8.569 1.174 10.638 1.00 97.06 91 LEU A C 1
ATOM 685 O O . LEU A 1 91 ? -8.839 1.859 9.654 1.00 97.06 91 LEU A O 1
ATOM 689 N N . LEU A 1 92 ? -8.285 -0.123 10.527 1.00 93.62 92 LEU A N 1
ATOM 690 C CA . LEU A 1 92 ? -8.302 -0.817 9.240 1.00 93.62 92 LEU A CA 1
ATOM 691 C C . LEU A 1 92 ? -9.703 -0.887 8.630 1.00 93.62 92 LEU A C 1
ATOM 693 O O . LEU A 1 92 ? -9.819 -0.793 7.415 1.00 93.62 92 LEU A O 1
ATOM 697 N N . HIS A 1 93 ? -10.772 -0.954 9.428 1.00 96.62 93 HIS A N 1
ATOM 698 C CA . HIS A 1 93 ? -12.130 -0.840 8.884 1.00 96.62 93 HIS A CA 1
ATOM 699 C C . HIS A 1 93 ? -12.408 0.532 8.248 1.00 96.62 93 HIS A C 1
ATOM 701 O O . HIS A 1 93 ? -13.145 0.589 7.263 1.00 96.62 93 HIS A O 1
ATOM 707 N N . LEU A 1 94 ? -11.811 1.624 8.745 1.00 91.25 94 LEU A N 1
ATOM 708 C CA . LEU A 1 94 ? -11.854 2.914 8.039 1.00 91.25 94 LEU A CA 1
ATOM 709 C C . LEU A 1 94 ? -11.052 2.836 6.740 1.00 91.25 94 LEU A C 1
ATOM 711 O O . LEU A 1 94 ? -11.585 3.112 5.669 1.00 91.25 94 LEU A O 1
ATOM 715 N N . GLY A 1 95 ? -9.788 2.414 6.834 1.00 82.06 95 GLY A N 1
ATOM 716 C CA . GLY A 1 95 ? -8.868 2.377 5.696 1.00 82.06 95 GLY A CA 1
ATOM 717 C C . GLY A 1 95 ? -9.285 1.426 4.570 1.00 82.06 95 GLY A C 1
ATOM 718 O O . GLY A 1 95 ? -8.929 1.661 3.421 1.00 82.06 95 GLY A O 1
ATOM 719 N N . PHE A 1 96 ? -10.048 0.373 4.870 1.00 86.69 96 PHE A N 1
ATOM 720 C CA . PHE A 1 96 ? -10.581 -0.571 3.877 1.00 86.69 96 PHE A CA 1
ATOM 721 C C . PHE A 1 96 ? -11.974 -0.173 3.372 1.00 86.69 96 PHE A C 1
ATOM 723 O O . PHE A 1 96 ? -12.511 -0.826 2.484 1.00 86.69 96 PHE A O 1
ATOM 730 N N . GLY A 1 97 ? -12.565 0.906 3.897 1.00 86.31 97 GLY A N 1
ATOM 731 C CA . GLY A 1 97 ? -13.874 1.386 3.449 1.00 86.31 97 GLY A CA 1
ATOM 732 C C . GLY A 1 97 ? -15.049 0.572 3.980 1.00 86.31 97 GLY A C 1
ATOM 733 O O . GLY A 1 97 ? -16.131 0.597 3.404 1.00 86.31 97 GLY A O 1
ATOM 734 N N . HIS A 1 98 ? -14.874 -0.142 5.091 1.00 93.56 98 HIS A N 1
ATOM 735 C CA . HIS A 1 98 ? -15.949 -0.902 5.732 1.00 93.56 98 HIS A CA 1
ATOM 736 C C . HIS A 1 98 ? -16.967 0.003 6.436 1.00 93.56 98 HIS A C 1
ATOM 738 O O . HIS A 1 98 ? -18.140 -0.357 6.566 1.00 93.56 98 HIS A O 1
ATOM 744 N N . VAL A 1 99 ? -16.516 1.182 6.872 1.00 96.06 99 VAL A N 1
ATOM 745 C CA . VAL A 1 99 ? -17.329 2.228 7.503 1.00 96.06 99 VAL A CA 1
ATOM 746 C C . VAL A 1 99 ? -17.094 3.585 6.814 1.00 96.06 99 VAL A C 1
ATOM 748 O O . VAL A 1 99 ? -16.565 4.506 7.431 1.00 96.06 99 VAL A O 1
ATOM 751 N N . PRO A 1 100 ? -17.459 3.751 5.526 1.00 93.06 100 PRO A N 1
ATOM 752 C CA . PRO A 1 100 ? -17.141 4.968 4.778 1.00 93.06 100 PRO A CA 1
ATOM 753 C C . PRO A 1 100 ? -17.890 6.176 5.354 1.00 93.06 100 PRO A C 1
ATOM 755 O O . PRO A 1 100 ? -19.019 6.019 5.838 1.00 93.06 100 PRO A O 1
ATOM 758 N N . ALA A 1 101 ? -17.291 7.369 5.294 1.00 92.62 101 ALA A N 1
ATOM 759 C CA . ALA A 1 101 ? -17.986 8.608 5.632 1.00 92.62 101 ALA A CA 1
ATOM 760 C C . ALA A 1 101 ? -18.985 8.968 4.524 1.00 92.62 101 ALA A C 1
ATOM 762 O O . ALA A 1 101 ? -18.655 8.944 3.343 1.00 92.62 101 ALA A O 1
ATOM 763 N N . ASP A 1 102 ? -20.220 9.291 4.903 1.00 91.38 102 ASP A N 1
ATOM 764 C CA . ASP A 1 102 ? -21.300 9.592 3.960 1.00 91.38 102 ASP A CA 1
ATOM 765 C C . ASP A 1 102 ? -22.377 10.437 4.646 1.00 91.38 102 ASP A C 1
ATOM 767 O O . ASP A 1 102 ? -22.675 10.228 5.821 1.00 91.38 102 ASP A O 1
ATOM 771 N N . LYS A 1 103 ? -22.979 11.383 3.923 1.00 90.62 103 LYS A N 1
ATOM 772 C CA . LYS A 1 103 ? -24.056 12.251 4.425 1.00 90.62 103 LYS A CA 1
ATOM 773 C C . LYS A 1 103 ? -25.438 11.588 4.395 1.00 90.62 103 LYS A C 1
ATOM 775 O O . LYS A 1 103 ? -26.394 12.179 4.892 1.00 90.62 103 LYS A O 1
ATOM 780 N N . ALA A 1 104 ? -25.564 10.401 3.804 1.00 89.62 104 ALA A N 1
ATOM 781 C CA . ALA A 1 104 ? -26.805 9.644 3.793 1.00 89.62 104 ALA A CA 1
ATOM 782 C C . ALA A 1 104 ? -27.285 9.361 5.226 1.00 89.62 104 ALA A C 1
ATOM 784 O O . ALA A 1 104 ? -26.548 8.845 6.070 1.00 89.62 104 ALA A O 1
ATOM 785 N N . THR A 1 105 ? -28.544 9.708 5.491 1.00 85.25 105 THR A N 1
ATOM 786 C CA . THR A 1 105 ? -29.175 9.565 6.809 1.00 85.25 105 THR A CA 1
ATOM 787 C C . THR A 1 105 ? -29.702 8.156 7.057 1.00 85.25 105 THR A C 1
ATOM 789 O O . THR A 1 105 ? -29.697 7.706 8.202 1.00 85.25 105 THR A O 1
ATOM 792 N N . ASP A 1 106 ? -30.113 7.451 6.001 1.00 88.94 106 ASP A N 1
ATOM 793 C CA . ASP A 1 106 ? -30.521 6.050 6.055 1.00 88.94 106 ASP A CA 1
ATOM 794 C C . ASP A 1 106 ? -29.344 5.151 5.661 1.00 88.94 106 ASP A C 1
ATOM 796 O O . ASP A 1 106 ? -28.910 5.113 4.508 1.00 88.94 106 ASP A O 1
ATOM 800 N N . ARG A 1 107 ? -28.764 4.483 6.660 1.00 92.81 107 ARG A N 1
ATOM 801 C CA . ARG A 1 107 ? -27.557 3.661 6.524 1.00 92.81 107 ARG A CA 1
ATOM 802 C C . ARG A 1 107 ? -27.867 2.264 7.044 1.00 92.81 107 ARG A C 1
ATOM 804 O O . ARG A 1 107 ? -27.846 2.025 8.254 1.00 92.81 107 ARG A O 1
ATOM 811 N N . THR A 1 108 ? -28.141 1.344 6.122 1.00 95.69 108 THR A N 1
ATOM 812 C CA . THR A 1 108 ? -28.366 -0.072 6.446 1.00 95.69 108 THR A CA 1
ATOM 813 C C . THR A 1 108 ? -27.099 -0.663 7.055 1.00 95.69 108 THR A C 1
ATOM 815 O O . THR A 1 108 ? -26.042 -0.619 6.433 1.00 95.69 108 THR A O 1
ATOM 818 N N . GLN A 1 109 ? -27.187 -1.190 8.279 1.00 97.00 109 GLN A N 1
ATOM 819 C CA . GLN A 1 109 ? -26.036 -1.814 8.935 1.00 97.00 109 GLN A CA 1
ATOM 820 C C . GLN A 1 109 ? -25.646 -3.120 8.224 1.00 97.00 109 GLN A C 1
ATOM 822 O O . GLN A 1 109 ? -26.537 -3.825 7.746 1.00 97.00 109 GLN A O 1
ATOM 827 N N . PRO A 1 110 ? -24.344 -3.457 8.169 1.00 96.19 110 PRO A N 1
ATOM 828 C CA . PRO A 1 110 ? -23.894 -4.737 7.629 1.00 96.19 110 PRO A CA 1
ATOM 829 C C . PRO A 1 110 ? -24.493 -5.900 8.427 1.00 96.19 110 PRO A C 1
ATOM 831 O O . PRO A 1 110 ? -24.645 -5.814 9.650 1.00 96.19 110 PRO A O 1
ATOM 834 N N . ASP A 1 111 ? -24.821 -6.993 7.740 1.00 96.69 111 ASP A N 1
ATOM 835 C CA . ASP A 1 111 ? -25.271 -8.211 8.411 1.00 96.69 111 ASP A CA 1
ATOM 836 C C . ASP A 1 111 ? -24.092 -8.979 9.043 1.00 96.69 111 ASP A C 1
ATOM 838 O O . ASP A 1 111 ? -22.922 -8.608 8.911 1.00 96.69 111 ASP A O 1
ATOM 842 N N . ALA A 1 112 ? -24.390 -10.071 9.753 1.00 96.56 112 ALA A N 1
ATOM 843 C CA . ALA A 1 112 ? -23.368 -10.880 10.419 1.00 96.56 112 ALA A CA 1
ATOM 844 C C . ALA A 1 112 ? -22.323 -11.470 9.448 1.00 96.56 112 ALA A C 1
ATOM 846 O O . ALA A 1 112 ? -21.178 -11.687 9.842 1.00 96.56 112 ALA A O 1
ATOM 847 N N . PHE A 1 113 ? -22.693 -11.715 8.187 1.00 97.62 113 PHE A N 1
ATOM 848 C CA . PHE A 1 113 ? -21.792 -12.275 7.182 1.00 97.62 113 PHE A CA 1
ATOM 849 C C . PHE A 1 113 ? -20.822 -11.215 6.665 1.00 97.62 113 PHE A C 1
ATOM 851 O O . PHE A 1 113 ? -19.626 -11.488 6.577 1.00 97.62 113 PHE A O 1
ATOM 858 N N . ASP A 1 114 ? -21.315 -10.005 6.387 1.00 97.00 114 ASP A N 1
ATOM 859 C CA . ASP A 1 114 ? -20.471 -8.870 6.008 1.00 97.00 114 ASP A CA 1
ATOM 860 C C . ASP A 1 114 ? -19.504 -8.511 7.139 1.00 97.00 114 ASP A C 1
ATOM 862 O O . ASP A 1 114 ? -18.306 -8.357 6.903 1.00 97.00 114 ASP A O 1
ATOM 866 N N . LEU A 1 115 ? -20.003 -8.417 8.378 1.00 97.88 115 LEU A N 1
ATOM 867 C CA . LEU A 1 115 ? -19.189 -8.110 9.556 1.00 97.88 115 LEU A CA 1
ATOM 868 C C . LEU A 1 115 ? -18.036 -9.105 9.710 1.00 97.88 115 LEU A C 1
ATOM 870 O O . LEU A 1 115 ? -16.874 -8.696 9.761 1.00 97.88 115 LEU A O 1
ATOM 874 N N . ALA A 1 116 ? -18.348 -10.403 9.713 1.00 96.44 116 ALA A N 1
ATOM 875 C CA . ALA A 1 116 ? -17.349 -11.454 9.845 1.00 96.44 116 ALA A CA 1
ATOM 876 C C . ALA A 1 116 ? -16.347 -11.449 8.680 1.00 96.44 116 ALA A C 1
ATOM 878 O O . ALA A 1 116 ? -15.150 -11.640 8.899 1.00 96.44 116 ALA A O 1
ATOM 879 N N . ALA A 1 117 ? -16.809 -11.235 7.440 1.00 92.69 117 ALA A N 1
ATOM 880 C CA . ALA A 1 117 ? -15.949 -11.280 6.257 1.00 92.69 117 ALA A CA 1
ATOM 881 C C . ALA A 1 117 ? -14.926 -10.142 6.286 1.00 92.69 117 ALA A C 1
ATOM 883 O O . ALA A 1 117 ? -13.728 -10.365 6.098 1.00 92.69 117 ALA A O 1
ATOM 884 N N . ARG A 1 118 ? -15.392 -8.941 6.630 1.00 95.88 118 ARG A N 1
ATOM 885 C CA . ARG A 1 118 ? -14.563 -7.748 6.814 1.00 95.88 118 ARG A CA 1
ATOM 886 C C . ARG A 1 118 ? -13.543 -7.935 7.936 1.00 95.88 118 ARG A C 1
ATOM 888 O O . ARG A 1 118 ? -12.360 -7.672 7.726 1.00 95.88 118 ARG A O 1
ATOM 895 N N . CYS A 1 119 ? -13.954 -8.455 9.098 1.00 96.38 119 CYS A N 1
ATOM 896 C CA . CYS A 1 119 ? -13.027 -8.761 10.195 1.00 96.38 119 CYS A CA 1
ATOM 897 C C . CYS A 1 119 ? -12.011 -9.848 9.811 1.00 96.38 119 CYS A C 1
ATOM 899 O O . CYS A 1 119 ? -10.852 -9.774 10.219 1.00 96.38 119 CYS A O 1
ATOM 901 N N . ALA A 1 120 ? -12.396 -10.840 9.001 1.00 90.06 120 ALA A N 1
ATOM 902 C CA . ALA A 1 120 ? -11.479 -11.869 8.517 1.00 90.06 120 ALA A CA 1
ATOM 903 C C . ALA A 1 120 ? -10.404 -11.294 7.578 1.00 90.06 120 ALA A C 1
ATOM 905 O O . ALA A 1 120 ? -9.232 -11.662 7.695 1.00 90.06 120 ALA A O 1
ATOM 906 N N . VAL A 1 121 ? -10.761 -10.365 6.683 1.00 84.12 121 VAL A N 1
ATOM 907 C CA . VAL A 1 121 ? -9.783 -9.699 5.804 1.00 84.12 121 VAL A CA 1
ATOM 908 C C . VAL A 1 121 ? -8.878 -8.745 6.590 1.00 84.12 121 VAL A C 1
ATOM 910 O O . VAL A 1 121 ? -7.658 -8.785 6.411 1.00 84.12 121 VAL A O 1
ATOM 913 N N . VAL A 1 122 ? -9.427 -7.972 7.534 1.00 88.94 122 VAL A N 1
ATOM 914 C CA . VAL A 1 122 ? -8.638 -7.144 8.468 1.00 88.94 122 VAL A CA 1
ATOM 915 C C . VAL A 1 122 ? -7.679 -8.007 9.298 1.00 88.94 122 VAL A C 1
ATOM 917 O O . VAL A 1 122 ? -6.491 -7.697 9.408 1.00 88.94 122 VAL A O 1
ATOM 920 N N . GLY A 1 123 ? -8.155 -9.135 9.829 1.00 84.81 123 GLY A N 1
ATOM 921 C CA . GLY A 1 123 ? -7.345 -10.100 10.573 1.00 84.81 123 GLY A CA 1
ATOM 922 C C . GLY A 1 123 ? -6.218 -10.696 9.726 1.00 84.81 123 GLY A C 1
ATOM 923 O O . GLY A 1 123 ? -5.073 -10.775 10.180 1.00 84.81 123 GLY A O 1
ATOM 924 N N . ARG A 1 124 ? -6.502 -11.040 8.463 1.00 83.69 124 ARG A N 1
ATOM 925 C CA . ARG A 1 124 ? -5.495 -11.493 7.491 1.00 83.69 124 ARG A CA 1
ATOM 926 C C . ARG A 1 124 ? -4.423 -10.428 7.255 1.00 83.69 124 ARG A C 1
ATOM 928 O O . ARG A 1 124 ? -3.237 -10.758 7.280 1.00 83.69 124 ARG A O 1
ATOM 935 N N . PHE A 1 125 ? -4.818 -9.165 7.091 1.00 79.06 125 PHE A N 1
ATOM 936 C CA . PHE A 1 125 ? -3.878 -8.054 6.941 1.00 79.06 125 PHE A CA 1
ATOM 937 C C . PHE A 1 125 ? -2.995 -7.887 8.185 1.00 79.06 125 PHE A C 1
ATOM 939 O O . PHE A 1 125 ? -1.769 -7.883 8.068 1.00 79.06 125 PHE A O 1
ATOM 946 N N . LEU A 1 126 ? -3.586 -7.855 9.385 1.00 82.06 126 LEU A N 1
ATOM 947 C CA . LEU A 1 126 ? -2.849 -7.729 10.649 1.00 82.06 126 LEU A CA 1
ATOM 948 C C . LEU A 1 126 ? -1.899 -8.901 10.916 1.00 82.06 126 LEU A C 1
ATOM 950 O O . LEU A 1 126 ? -0.887 -8.713 11.582 1.00 82.06 126 LEU A O 1
ATOM 954 N N . ARG A 1 127 ? -2.158 -10.101 10.382 1.00 79.94 127 ARG A N 1
ATOM 955 C CA . ARG A 1 127 ? -1.176 -11.198 10.449 1.00 79.94 127 ARG A CA 1
ATOM 956 C C . ARG A 1 127 ? 0.063 -10.935 9.595 1.00 79.94 127 ARG A C 1
ATOM 958 O O . ARG A 1 127 ? 1.155 -11.317 9.999 1.00 79.94 127 ARG A O 1
ATOM 965 N N . SER A 1 128 ? -0.099 -10.296 8.436 1.00 65.69 128 SER A N 1
ATOM 966 C CA . SER A 1 128 ? 1.022 -9.929 7.557 1.00 65.69 128 SER A CA 1
ATOM 967 C C . SER A 1 128 ? 1.763 -8.663 8.008 1.00 65.69 128 SER A C 1
ATOM 969 O O . SER A 1 128 ? 2.960 -8.535 7.767 1.00 65.69 128 SER A O 1
ATOM 971 N N . SER A 1 129 ? 1.072 -7.759 8.709 1.00 69.00 129 SER A N 1
ATOM 972 C CA . SER A 1 129 ? 1.614 -6.518 9.271 1.00 69.00 129 SER A CA 1
ATOM 973 C C . SER A 1 129 ? 1.216 -6.394 10.752 1.00 69.00 129 SER A C 1
ATOM 975 O O . SER A 1 129 ? 0.260 -5.687 11.093 1.00 69.00 129 SER A O 1
ATOM 977 N N . PRO A 1 130 ? 1.897 -7.132 11.652 1.00 77.88 130 PRO A N 1
ATOM 978 C CA . PRO A 1 130 ? 1.482 -7.262 13.043 1.00 77.88 130 PRO A CA 1
ATOM 979 C C . PRO A 1 130 ? 1.670 -5.974 13.839 1.00 77.88 130 PRO A C 1
ATOM 981 O O . PRO A 1 130 ? 2.758 -5.398 13.921 1.00 77.88 130 PRO A O 1
ATOM 984 N N . VAL A 1 131 ? 0.596 -5.578 14.520 1.00 87.88 131 VAL A N 1
ATOM 985 C CA . VAL A 1 131 ? 0.579 -4.502 15.509 1.00 87.88 131 VAL A CA 1
ATOM 986 C C . VAL A 1 131 ? -0.106 -4.999 16.772 1.00 87.88 131 VAL A C 1
ATOM 988 O O . VAL A 1 131 ? -1.196 -5.560 16.727 1.00 87.88 131 VAL A O 1
ATOM 991 N N . GLY A 1 132 ? 0.547 -4.780 17.913 1.00 93.88 132 GLY A N 1
ATOM 992 C CA . GLY A 1 132 ? 0.033 -5.250 19.196 1.00 93.88 132 GLY A CA 1
ATOM 993 C C . GLY A 1 132 ? 0.145 -6.764 19.375 1.00 93.88 132 GLY A C 1
ATOM 994 O O . GLY A 1 132 ? 1.076 -7.380 18.862 1.00 93.88 132 GLY A O 1
ATOM 995 N N . THR A 1 133 ? -0.784 -7.317 20.147 1.00 95.31 133 THR A N 1
ATOM 996 C CA . THR A 1 133 ? -0.921 -8.745 20.443 1.00 95.31 133 THR A CA 1
ATOM 997 C C . THR A 1 133 ? -2.331 -9.157 20.048 1.00 95.31 133 THR A C 1
ATOM 999 O O . THR A 1 133 ? -3.297 -8.638 20.606 1.00 95.31 133 THR A O 1
ATOM 1002 N N . ALA A 1 134 ? -2.440 -10.046 19.063 1.00 91.06 134 ALA A N 1
ATOM 1003 C CA . ALA A 1 134 ? -3.721 -10.579 18.622 1.00 91.06 134 ALA A CA 1
ATOM 1004 C C . ALA A 1 134 ? -4.354 -11.457 19.723 1.00 91.06 134 ALA A C 1
ATOM 1006 O O . ALA A 1 134 ? -3.608 -12.113 20.451 1.00 91.06 134 ALA A O 1
ATOM 1007 N N . PRO A 1 135 ? -5.693 -11.492 19.855 1.00 89.50 135 PRO A N 1
ATOM 1008 C CA . PRO A 1 135 ? -6.368 -12.413 20.764 1.00 89.50 135 PRO A CA 1
ATOM 1009 C C . PRO A 1 135 ? -6.086 -13.880 20.414 1.00 89.50 135 PRO A C 1
ATOM 1011 O O . PRO A 1 135 ? -6.179 -14.266 19.249 1.00 89.50 135 PRO A O 1
ATOM 1014 N N . ASP A 1 136 ? -5.841 -14.712 21.429 1.00 87.06 136 ASP A N 1
ATOM 1015 C CA . ASP A 1 136 ? -5.614 -16.160 21.264 1.00 87.06 136 ASP A CA 1
ATOM 1016 C C . ASP A 1 136 ? -6.849 -16.908 20.731 1.00 87.06 136 ASP A C 1
ATOM 1018 O O . ASP A 1 136 ? -6.753 -18.038 20.261 1.00 87.06 136 ASP A O 1
ATOM 1022 N N . THR A 1 137 ? -8.023 -16.276 20.798 1.00 86.44 137 THR A N 1
ATOM 1023 C CA . THR A 1 137 ? -9.291 -16.812 20.292 1.00 86.44 137 THR A CA 1
ATOM 1024 C C . THR A 1 137 ? -9.415 -16.738 18.771 1.00 86.44 137 THR A C 1
ATOM 1026 O O . THR A 1 137 ? -10.338 -17.330 18.216 1.00 86.44 137 THR A O 1
ATOM 1029 N N . LEU A 1 138 ? -8.528 -16.006 18.087 1.00 87.50 138 LEU A N 1
ATOM 1030 C CA . LEU A 1 138 ? -8.576 -15.885 16.633 1.00 87.50 138 LEU A CA 1
ATOM 1031 C C . LEU A 1 138 ? -8.112 -17.169 15.931 1.00 87.50 138 LEU A C 1
ATOM 1033 O O . LEU A 1 138 ? -7.214 -17.865 16.409 1.00 87.50 138 LEU A O 1
ATOM 1037 N N . PRO A 1 139 ? -8.666 -17.471 14.745 1.00 84.75 139 PRO A N 1
ATOM 1038 C CA . PRO A 1 139 ? -8.270 -18.642 13.980 1.00 84.75 139 PRO A CA 1
ATOM 1039 C C . PRO A 1 139 ? -6.819 -18.535 13.488 1.00 84.75 139 PRO A C 1
ATOM 1041 O O . PRO A 1 139 ? -6.345 -17.476 13.073 1.00 84.75 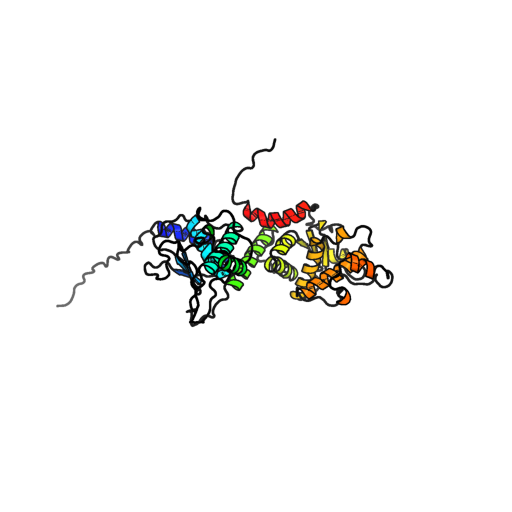139 PRO A O 1
ATOM 1044 N N . ALA A 1 140 ? -6.119 -19.674 13.450 1.00 79.94 140 ALA A N 1
ATOM 1045 C CA . ALA A 1 140 ? -4.732 -19.745 12.977 1.00 79.94 140 ALA A CA 1
ATOM 1046 C C . ALA A 1 140 ? -4.581 -19.411 11.479 1.00 79.94 140 ALA A C 1
ATOM 1048 O O . ALA A 1 140 ? -3.510 -18.991 11.029 1.00 79.94 140 ALA A O 1
ATOM 1049 N N . THR A 1 141 ? -5.647 -19.604 10.696 1.00 78.56 141 THR A N 1
ATOM 1050 C CA . THR A 1 141 ? -5.685 -19.321 9.258 1.00 78.56 141 THR A CA 1
ATOM 1051 C C . THR A 1 141 ? -6.948 -18.553 8.883 1.00 78.56 141 THR A C 1
ATOM 1053 O O . THR A 1 141 ? -8.037 -18.808 9.400 1.00 78.56 141 THR A O 1
ATOM 1056 N N . PHE A 1 142 ? -6.787 -17.609 7.956 1.00 77.19 142 PHE A N 1
ATOM 1057 C CA . PHE A 1 142 ? -7.887 -16.855 7.366 1.00 77.19 142 PHE A CA 1
ATOM 1058 C C . PHE A 1 142 ? -8.099 -17.315 5.921 1.00 77.19 142 PHE A C 1
ATOM 1060 O O . PHE A 1 142 ? -7.114 -17.553 5.215 1.00 77.19 142 PHE A O 1
ATOM 1067 N N . PRO A 1 143 ? -9.355 -17.443 5.468 1.00 73.56 143 PRO A N 1
ATOM 1068 C CA . PRO A 1 143 ? -9.665 -17.865 4.109 1.00 73.56 143 PRO A CA 1
ATOM 1069 C C . PRO A 1 143 ? -9.201 -16.835 3.069 1.00 73.56 143 PRO A C 1
ATOM 1071 O O . PRO A 1 143 ? -9.070 -15.643 3.355 1.00 73.56 143 PRO A O 1
ATOM 1074 N N . GLY A 1 144 ? -8.966 -17.307 1.843 1.00 67.50 144 GLY A N 1
ATOM 1075 C CA . GLY A 1 144 ? -8.730 -16.463 0.670 1.00 67.50 144 GLY A CA 1
ATOM 1076 C C . GLY A 1 144 ? -10.016 -15.830 0.121 1.00 67.50 144 GLY A C 1
ATOM 1077 O O . GLY A 1 144 ? -11.128 -16.278 0.435 1.00 67.50 144 GLY A O 1
ATOM 1078 N N . GLY A 1 145 ? -9.837 -14.816 -0.727 1.00 66.56 145 GLY A N 1
ATOM 1079 C CA . GLY A 1 145 ? -10.908 -14.015 -1.331 1.00 66.56 145 GLY A CA 1
ATOM 1080 C C . GLY A 1 145 ? -11.046 -12.627 -0.704 1.00 66.56 145 GLY A C 1
ATOM 1081 O O . GLY A 1 145 ? -10.471 -12.366 0.363 1.00 66.56 145 GLY A O 1
ATOM 1082 N N . ASP A 1 146 ? -11.769 -11.754 -1.397 1.00 72.69 146 ASP A N 1
ATOM 1083 C CA . ASP A 1 146 ? -12.218 -10.457 -0.879 1.00 72.69 146 ASP A CA 1
ATOM 1084 C C . ASP A 1 146 ? -13.450 -10.608 0.035 1.00 72.69 146 ASP A C 1
ATOM 1086 O O . ASP A 1 146 ? -14.008 -11.699 0.205 1.00 72.69 146 ASP A O 1
ATOM 1090 N N . GLU A 1 147 ? -13.828 -9.514 0.689 1.00 82.19 147 GLU A N 1
ATOM 1091 C CA . GLU A 1 147 ? -14.918 -9.441 1.658 1.00 82.19 147 GLU A CA 1
ATOM 1092 C C . GLU A 1 147 ? -16.267 -9.844 1.049 1.00 82.19 147 GLU A C 1
ATOM 1094 O O . GLU A 1 147 ? -17.047 -10.544 1.697 1.00 82.19 147 GLU A O 1
ATOM 1099 N N . GLU A 1 148 ? -16.538 -9.449 -0.198 1.00 77.12 148 GLU A N 1
ATOM 1100 C CA . GLU A 1 148 ? -17.803 -9.727 -0.882 1.00 77.12 148 GLU A CA 1
ATOM 1101 C C . GLU A 1 148 ? -17.923 -11.215 -1.230 1.00 77.12 148 GLU A C 1
ATOM 1103 O O . GLU A 1 148 ? -18.932 -11.858 -0.923 1.00 77.12 148 GLU A O 1
ATOM 1108 N N . GLN A 1 149 ? -16.857 -11.803 -1.777 1.00 75.25 149 GLN A N 1
ATOM 1109 C CA . GLN A 1 149 ? -16.762 -13.236 -2.054 1.00 75.25 149 GLN A CA 1
ATOM 1110 C C . GLN A 1 149 ? -16.916 -14.071 -0.779 1.00 75.25 149 GLN A C 1
ATOM 1112 O O . GLN A 1 149 ? -17.576 -15.117 -0.787 1.00 75.25 149 GLN A O 1
ATOM 1117 N N . LEU A 1 150 ? -16.299 -13.624 0.319 1.00 80.12 150 LEU A N 1
ATOM 1118 C CA . LEU A 1 150 ? -16.389 -14.266 1.627 1.00 80.12 150 LEU A CA 1
ATOM 1119 C C . LEU A 1 150 ? -17.816 -14.229 2.172 1.00 80.12 150 LEU A C 1
ATOM 1121 O O . LEU A 1 150 ? -18.364 -15.282 2.509 1.00 80.12 150 LEU A O 1
ATOM 1125 N N . ALA A 1 151 ? -18.427 -13.046 2.209 1.00 92.00 151 ALA A N 1
ATOM 1126 C CA . ALA A 1 151 ? -19.778 -12.867 2.718 1.00 92.00 151 ALA A CA 1
ATOM 1127 C C . ALA A 1 151 ? -20.799 -13.643 1.872 1.00 92.00 151 ALA A C 1
ATOM 1129 O O . ALA A 1 151 ? -21.640 -14.351 2.423 1.00 92.00 151 ALA A O 1
ATOM 1130 N N . ALA A 1 152 ? -20.700 -13.599 0.539 1.00 91.69 152 ALA A N 1
ATOM 1131 C CA . ALA A 1 152 ? -21.571 -14.358 -0.361 1.00 91.69 152 ALA A CA 1
ATOM 1132 C C . ALA A 1 152 ? -21.449 -15.876 -0.148 1.00 91.69 152 ALA A C 1
ATOM 1134 O O . ALA A 1 152 ? -22.455 -16.587 -0.081 1.00 91.69 152 ALA A O 1
ATOM 1135 N N . ARG A 1 153 ? -20.218 -16.381 0.008 1.00 93.12 153 ARG A N 1
ATOM 1136 C CA . ARG A 1 153 ? -19.969 -17.794 0.317 1.00 93.12 153 ARG A CA 1
ATOM 1137 C C . ARG A 1 153 ? -20.587 -18.193 1.654 1.00 93.12 153 ARG A C 1
ATOM 1139 O O . ARG A 1 153 ? -21.251 -19.220 1.719 1.00 93.12 153 ARG A O 1
ATOM 1146 N N . TRP A 1 154 ? -20.409 -17.396 2.702 1.00 96.56 154 TRP A N 1
ATOM 1147 C CA . TRP A 1 154 ? -20.938 -17.721 4.028 1.00 96.56 154 TRP A CA 1
ATOM 1148 C C . TRP A 1 154 ? -22.449 -17.542 4.148 1.00 96.56 154 TRP A C 1
ATOM 1150 O O . TRP A 1 154 ? -23.077 -18.300 4.879 1.00 96.56 154 TRP A O 1
ATOM 1160 N N . ARG A 1 155 ? -23.060 -16.626 3.389 1.00 97.56 155 ARG A N 1
ATOM 1161 C CA . ARG A 1 155 ? -24.524 -16.561 3.260 1.00 97.56 155 ARG A CA 1
ATOM 1162 C C . ARG A 1 155 ? -25.099 -17.846 2.667 1.00 97.56 155 ARG A C 1
ATOM 1164 O O . ARG A 1 155 ? -26.165 -18.283 3.087 1.00 97.56 155 ARG A O 1
ATOM 1171 N N . ARG A 1 156 ? -24.396 -18.453 1.705 1.00 97.00 156 ARG A N 1
ATOM 1172 C CA . ARG A 1 156 ? -24.811 -19.708 1.060 1.00 97.00 156 ARG A CA 1
ATOM 1173 C C . ARG A 1 156 ? -24.538 -20.938 1.929 1.00 97.00 156 ARG A C 1
ATOM 1175 O O . ARG A 1 156 ? -25.413 -21.784 2.065 1.00 97.00 156 ARG A O 1
ATOM 1182 N N . ASP A 1 157 ? -23.334 -21.037 2.488 1.00 95.88 157 ASP A N 1
ATOM 1183 C CA . ASP A 1 157 ? -22.832 -22.271 3.112 1.00 95.88 157 ASP A CA 1
ATOM 1184 C C . ASP A 1 157 ? -22.949 -22.265 4.651 1.00 95.88 157 ASP A C 1
ATOM 1186 O O . ASP A 1 157 ? -22.736 -23.289 5.298 1.00 95.88 157 ASP A O 1
ATOM 1190 N N . GLY A 1 158 ? -23.292 -21.118 5.244 1.00 96.56 158 GLY A N 1
ATOM 1191 C CA . GLY A 1 158 ? -23.267 -20.868 6.684 1.00 96.56 158 GLY A CA 1
ATOM 1192 C C . GLY A 1 158 ? -21.961 -20.211 7.149 1.00 96.56 158 GLY A C 1
ATOM 1193 O O . GLY A 1 158 ? -20.880 -20.476 6.619 1.00 96.56 158 GLY A O 1
ATOM 1194 N N . LEU A 1 159 ? -22.056 -19.341 8.162 1.00 96.06 159 LEU A N 1
ATOM 1195 C CA . LEU A 1 159 ? -20.904 -18.676 8.780 1.00 96.06 159 LEU A CA 1
ATOM 1196 C C . LEU A 1 159 ? -20.169 -19.656 9.713 1.00 96.06 159 LEU A C 1
ATOM 1198 O O . LEU A 1 159 ? -20.762 -20.096 10.703 1.00 96.06 159 LEU A O 1
ATOM 1202 N N . PRO A 1 160 ? -18.891 -20.000 9.460 1.00 94.19 160 PRO A N 1
ATOM 1203 C CA . PRO A 1 160 ? -18.160 -20.884 10.358 1.00 94.19 160 PRO A CA 1
ATOM 1204 C C . PRO A 1 160 ? -17.916 -20.210 11.712 1.00 94.19 160 PRO A C 1
ATOM 1206 O O . PRO A 1 160 ? -17.457 -19.069 11.764 1.00 94.19 160 PRO A O 1
ATOM 1209 N N . ALA A 1 161 ? -18.147 -20.940 12.808 1.00 92.69 161 ALA A N 1
ATOM 1210 C CA . ALA A 1 161 ? -18.058 -20.406 14.173 1.00 92.69 161 ALA A CA 1
ATOM 1211 C C . ALA A 1 161 ? -16.707 -19.736 14.491 1.00 92.69 161 ALA A C 1
ATOM 1213 O O . ALA A 1 161 ? -16.668 -18.728 15.186 1.00 92.69 161 ALA A O 1
ATOM 1214 N N . ALA A 1 162 ? -15.606 -20.241 13.924 1.00 91.69 162 ALA A N 1
ATOM 1215 C CA . ALA A 1 162 ? -14.269 -19.672 14.110 1.00 91.69 162 ALA A CA 1
ATOM 1216 C C . ALA A 1 162 ? -14.110 -18.235 13.569 1.00 91.69 162 ALA A C 1
ATOM 1218 O O . ALA A 1 162 ? -13.173 -17.544 13.960 1.00 91.69 162 ALA A O 1
ATOM 1219 N N . TYR A 1 163 ? -14.996 -17.789 12.670 1.00 91.88 163 TYR A N 1
ATOM 1220 C CA . TYR A 1 163 ? -14.959 -16.451 12.069 1.00 91.88 163 TYR A CA 1
ATOM 1221 C C . TYR A 1 163 ? -16.070 -15.522 12.572 1.00 91.88 163 TYR A C 1
ATOM 1223 O O . TYR A 1 163 ? -16.058 -14.343 12.230 1.00 91.88 163 TYR A O 1
ATOM 1231 N N . ALA A 1 164 ? -17.003 -16.025 13.387 1.00 89.75 164 ALA A N 1
ATOM 1232 C CA . ALA A 1 164 ? -18.139 -15.244 13.875 1.00 89.75 164 ALA A CA 1
ATOM 1233 C C . ALA A 1 164 ? -17.709 -14.094 14.802 1.00 89.75 164 ALA A C 1
ATOM 1235 O O . ALA A 1 164 ? -18.226 -12.989 14.681 1.00 89.75 164 ALA A O 1
ATOM 1236 N N . ASP A 1 165 ? -16.700 -14.334 15.645 1.00 88.50 165 ASP A N 1
ATOM 1237 C CA . ASP A 1 165 ? -16.254 -13.404 16.691 1.00 88.50 165 ASP A CA 1
ATOM 1238 C C . ASP A 1 165 ? -14.820 -12.892 16.448 1.00 88.50 165 ASP A C 1
ATOM 1240 O O . ASP A 1 165 ? -14.013 -12.759 17.368 1.00 88.50 165 ASP A O 1
ATOM 1244 N N . CYS A 1 166 ? -14.464 -12.629 15.185 1.00 91.88 166 CYS A N 1
ATOM 1245 C CA . CYS A 1 166 ? -13.140 -12.099 14.818 1.00 91.88 166 CYS A CA 1
ATOM 1246 C C . CYS A 1 166 ? -12.974 -10.584 15.051 1.00 91.88 166 CYS A C 1
ATOM 1248 O O . CYS A 1 166 ? -11.868 -10.064 14.875 1.00 91.88 166 CYS A O 1
ATOM 1250 N N . GLY A 1 167 ? -14.055 -9.883 15.397 1.00 94.19 167 GLY A N 1
ATOM 1251 C CA . GLY A 1 167 ? -14.061 -8.442 15.637 1.00 94.19 167 GLY A CA 1
ATOM 1252 C C . GLY A 1 167 ? -13.547 -8.035 17.021 1.00 94.19 167 GLY A C 1
ATOM 1253 O O . GLY A 1 167 ? -13.164 -8.848 17.863 1.00 94.19 167 GLY A O 1
ATOM 1254 N N . THR A 1 168 ? -13.551 -6.729 17.273 1.00 96.81 168 THR A N 1
ATOM 1255 C CA . THR A 1 168 ? -12.998 -6.113 18.497 1.00 96.81 168 THR A CA 1
ATOM 1256 C C . THR A 1 168 ? -14.030 -5.737 19.560 1.00 96.81 168 THR A C 1
ATOM 1258 O O . THR A 1 168 ? -13.655 -5.390 20.687 1.00 96.81 168 THR A O 1
ATOM 1261 N N . ALA A 1 169 ? -15.322 -5.839 19.245 1.00 95.44 169 ALA A N 1
ATOM 1262 C CA . ALA A 1 169 ? -16.436 -5.445 20.109 1.00 95.4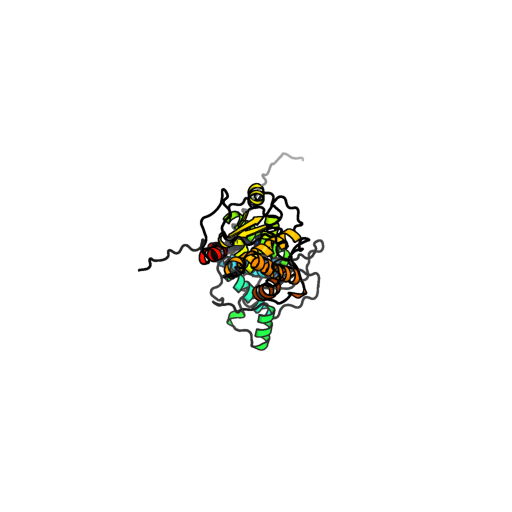4 169 ALA A CA 1
ATOM 1263 C C . ALA A 1 169 ? -17.057 -6.621 20.896 1.00 95.44 169 ALA A C 1
ATOM 1265 O O . ALA A 1 169 ? -18.129 -6.480 21.488 1.00 95.44 169 ALA A O 1
ATOM 1266 N N . GLY A 1 170 ? -16.355 -7.756 20.986 1.00 89.94 170 GLY A N 1
ATOM 1267 C CA . GLY A 1 170 ? -16.897 -8.980 21.579 1.00 89.94 170 GLY A CA 1
ATOM 1268 C C . GLY A 1 170 ? -17.954 -9.591 20.647 1.00 89.94 170 GLY A C 1
ATOM 1269 O O . GLY A 1 170 ? -17.723 -9.592 19.444 1.00 89.94 170 GLY A O 1
ATOM 1270 N N . PRO A 1 171 ? -19.109 -10.064 21.155 1.00 89.44 171 PRO A N 1
ATOM 1271 C CA . PRO A 1 171 ? -20.182 -10.616 20.319 1.00 89.44 171 PRO A CA 1
ATOM 1272 C C . PRO A 1 171 ? -20.999 -9.533 19.590 1.00 89.44 171 PRO A C 1
ATOM 1274 O O . PRO A 1 171 ? -21.960 -9.834 18.885 1.00 89.44 171 PRO A O 1
ATOM 1277 N N . GLU A 1 172 ? -20.696 -8.255 19.825 1.00 94.19 172 GLU A N 1
ATOM 1278 C CA . GLU A 1 172 ? -21.368 -7.142 19.166 1.00 94.19 172 GLU A CA 1
ATOM 1279 C C . GLU A 1 172 ? -20.616 -6.728 17.890 1.00 94.19 172 GLU A C 1
ATOM 1281 O O . GLU A 1 172 ? -19.403 -6.925 17.808 1.00 94.19 172 GLU A O 1
ATOM 1286 N N . PRO A 1 173 ? -21.278 -6.059 16.928 1.00 95.38 173 PRO A N 1
ATOM 1287 C CA . PRO A 1 173 ? -20.593 -5.470 15.781 1.00 95.38 173 PRO A CA 1
ATOM 1288 C C . PRO A 1 173 ? -19.548 -4.447 16.228 1.00 95.38 173 PRO A C 1
ATOM 1290 O O . PRO A 1 173 ? -19.845 -3.573 17.049 1.00 95.38 173 PRO A O 1
ATOM 1293 N N . ASP A 1 174 ? -18.345 -4.513 15.669 1.00 97.50 174 ASP A N 1
ATOM 1294 C CA . ASP A 1 174 ? -17.294 -3.509 15.860 1.00 97.50 174 ASP A CA 1
ATOM 1295 C C . ASP A 1 174 ? -17.275 -2.437 14.767 1.00 97.50 174 ASP A C 1
ATOM 1297 O O . ASP A 1 174 ? -16.527 -1.468 14.871 1.00 97.50 174 ASP A O 1
ATOM 1301 N N . GLN A 1 175 ? -18.151 -2.567 13.775 1.00 97.56 175 GLN A N 1
ATOM 1302 C CA . GLN A 1 175 ? -18.339 -1.643 12.665 1.00 97.56 175 GLN A CA 1
ATOM 1303 C C . GLN A 1 175 ? -19.747 -1.061 12.737 1.00 97.56 175 GLN A C 1
ATOM 1305 O O . GLN A 1 175 ? -20.721 -1.815 12.777 1.00 97.56 175 GLN A O 1
ATOM 1310 N N . VAL A 1 176 ? -19.870 0.268 12.735 1.00 97.56 176 VAL A N 1
ATOM 1311 C CA . VAL A 1 176 ? -21.179 0.935 12.746 1.00 97.56 176 VAL A CA 1
ATOM 1312 C C . VAL A 1 176 ? -21.246 2.033 11.697 1.00 97.56 176 VAL A C 1
ATOM 1314 O O . VAL A 1 176 ? -20.502 3.013 11.733 1.00 97.56 176 VAL A O 1
ATOM 1317 N N . LEU A 1 177 ? -22.196 1.905 10.772 1.00 97.56 177 LEU A N 1
ATOM 1318 C CA . LEU A 1 177 ? -22.446 2.951 9.788 1.00 97.56 177 LEU A CA 1
ATOM 1319 C C . LEU A 1 177 ? -23.249 4.083 10.420 1.00 97.56 177 LEU A C 1
ATOM 1321 O O . LEU A 1 177 ? -24.288 3.852 11.038 1.00 97.56 177 LEU A O 1
ATOM 1325 N N . ARG A 1 178 ? -22.786 5.319 10.239 1.00 95.50 178 ARG A N 1
ATOM 1326 C CA . ARG A 1 178 ? -23.481 6.531 10.693 1.00 95.50 178 ARG A CA 1
ATOM 1327 C C . ARG A 1 178 ? -23.460 7.584 9.598 1.00 95.50 178 ARG A C 1
ATOM 1329 O O . ARG A 1 178 ? -22.531 7.618 8.797 1.00 95.50 178 ARG A O 1
ATOM 1336 N N . SER A 1 179 ? -24.457 8.462 9.607 1.00 94.31 179 SER A N 1
ATOM 1337 C CA . SER A 1 179 ? -24.380 9.703 8.839 1.00 94.31 179 SER A CA 1
ATOM 1338 C C . SER A 1 179 ? -23.200 10.529 9.345 1.00 94.31 179 SER A C 1
ATOM 1340 O O . SER A 1 179 ? -22.997 10.650 10.558 1.00 94.31 179 SER A O 1
ATOM 1342 N N . TRP A 1 180 ? -22.453 11.108 8.416 1.00 93.38 180 TRP A N 1
ATOM 1343 C CA . TRP A 1 180 ? -21.415 12.095 8.668 1.00 93.38 180 TRP A CA 1
ATOM 1344 C C . TRP A 1 180 ? -22.033 13.324 9.341 1.00 93.38 180 TRP A C 1
ATOM 1346 O O . TRP A 1 180 ? -23.030 13.860 8.850 1.00 93.38 180 TRP A O 1
ATOM 1356 N N . GLN A 1 181 ? -21.488 13.732 10.488 1.00 87.19 181 GLN A N 1
ATOM 1357 C CA . GLN A 1 181 ? -22.074 14.762 11.359 1.00 87.19 181 GLN A CA 1
ATOM 1358 C C . GLN A 1 181 ? -21.305 16.090 11.350 1.00 87.19 181 GLN A C 1
ATOM 1360 O O . GLN A 1 181 ? -21.746 17.048 11.987 1.00 87.19 181 GLN A O 1
ATOM 1365 N N . HIS A 1 182 ? -20.187 16.181 10.623 1.00 82.44 182 HIS A N 1
ATOM 1366 C CA . HIS A 1 182 ? -19.411 17.416 10.528 1.00 82.44 182 HIS A CA 1
ATOM 1367 C C . HIS A 1 182 ? -20.002 18.308 9.432 1.00 82.44 182 HIS A C 1
ATOM 1369 O O . HIS A 1 182 ? -19.782 18.108 8.241 1.00 82.44 182 HIS A O 1
ATOM 1375 N N . TRP A 1 183 ? -20.802 19.291 9.848 1.00 70.19 183 TRP A N 1
ATOM 1376 C CA . TRP A 1 183 ? -21.556 20.173 8.949 1.00 70.19 183 TRP A CA 1
ATOM 1377 C C . TRP A 1 183 ? -20.673 21.060 8.065 1.00 70.19 183 TRP A C 1
ATOM 1379 O O . TRP A 1 183 ? -21.082 21.413 6.959 1.00 70.19 183 TRP A O 1
ATOM 1389 N N . HIS A 1 184 ? -19.485 21.422 8.553 1.00 74.94 184 HIS A N 1
ATOM 1390 C CA . HIS A 1 184 ? -18.548 22.301 7.852 1.00 74.94 184 HIS A CA 1
ATOM 1391 C C . HIS A 1 184 ? -17.511 21.545 7.018 1.00 74.94 184 HIS A C 1
ATOM 1393 O O . HIS A 1 184 ? -16.971 22.125 6.078 1.00 74.94 184 HIS A O 1
ATOM 1399 N N . ASP A 1 185 ? -17.291 20.260 7.305 1.00 80.44 185 ASP A N 1
ATOM 1400 C CA . ASP A 1 185 ? -16.238 19.475 6.671 1.00 80.44 185 ASP A CA 1
ATOM 1401 C C . ASP A 1 185 ? -16.819 18.530 5.609 1.00 80.44 185 ASP A C 1
ATOM 1403 O O . ASP A 1 185 ? -17.860 17.890 5.831 1.00 80.44 185 ASP A O 1
ATOM 1407 N N . PRO A 1 186 ? -16.183 18.420 4.428 1.00 85.56 186 PRO A N 1
ATOM 1408 C CA . PRO A 1 186 ? -16.550 17.392 3.467 1.00 85.56 186 PRO A CA 1
ATOM 1409 C C . PRO A 1 186 ? -16.349 16.005 4.089 1.00 85.56 186 PRO A C 1
ATOM 1411 O O . PRO A 1 186 ? -15.444 15.806 4.896 1.00 85.56 186 PRO A O 1
ATOM 1414 N N . ALA A 1 187 ? -17.195 15.045 3.702 1.00 86.56 187 ALA A N 1
ATOM 1415 C CA . ALA A 1 187 ? -17.012 13.661 4.120 1.00 86.56 187 ALA A CA 1
ATOM 1416 C C . ALA A 1 187 ? -15.654 13.166 3.582 1.00 86.56 187 ALA A C 1
ATOM 1418 O O . ALA A 1 187 ? -15.433 13.249 2.369 1.00 86.56 187 ALA A O 1
ATOM 1419 N N . PRO A 1 188 ? -14.738 12.716 4.450 1.00 88.06 188 PRO A N 1
ATOM 1420 C CA . PRO A 1 188 ? -13.409 12.299 4.030 1.00 88.06 188 PRO A CA 1
ATOM 1421 C C . PRO A 1 188 ? -13.444 10.955 3.301 1.00 88.06 188 PRO A C 1
ATOM 1423 O O . PRO A 1 188 ? -14.224 10.060 3.630 1.00 88.06 188 PRO A O 1
ATOM 1426 N N . ASP A 1 189 ? -12.533 10.791 2.345 1.00 84.31 189 ASP A N 1
ATOM 1427 C CA . ASP A 1 189 ? -12.242 9.496 1.736 1.00 84.31 189 ASP A CA 1
ATOM 1428 C C . ASP A 1 189 ? -11.138 8.789 2.535 1.00 84.31 189 ASP A C 1
ATOM 1430 O O . ASP A 1 189 ? -9.936 8.967 2.302 1.00 84.31 189 ASP A O 1
ATOM 1434 N N . TRP A 1 190 ? -11.569 7.991 3.512 1.00 86.25 190 TRP A N 1
ATOM 1435 C CA . TRP A 1 190 ? -10.677 7.230 4.384 1.00 86.25 190 TRP A CA 1
ATOM 1436 C C . TRP A 1 190 ? -9.788 6.247 3.620 1.00 86.25 190 TRP A C 1
ATOM 1438 O O . TRP A 1 190 ? -8.626 6.068 3.989 1.00 86.25 190 TRP A O 1
ATOM 1448 N N . GLN A 1 191 ? -10.313 5.625 2.560 1.00 80.94 191 GLN A N 1
ATOM 1449 C CA . GLN A 1 191 ? -9.588 4.621 1.783 1.00 80.94 191 GLN A CA 1
ATOM 1450 C C . GLN A 1 191 ? -8.436 5.266 1.026 1.00 80.94 191 GLN A C 1
ATOM 1452 O O . GLN A 1 191 ? -7.296 4.807 1.126 1.00 80.94 191 GLN A O 1
ATOM 1457 N N . THR A 1 192 ? -8.706 6.376 0.338 1.00 70.81 192 THR A N 1
ATOM 1458 C CA . THR A 1 192 ? -7.678 7.126 -0.387 1.00 70.81 192 THR A CA 1
ATOM 1459 C C . THR A 1 192 ? -6.622 7.685 0.569 1.00 70.81 192 THR A C 1
ATOM 1461 O O . THR A 1 192 ? -5.423 7.564 0.300 1.00 70.81 192 THR A O 1
ATOM 1464 N N . ALA A 1 193 ? -7.029 8.234 1.720 1.00 74.94 193 ALA A N 1
ATOM 1465 C CA . ALA A 1 193 ? -6.095 8.730 2.733 1.00 74.94 193 ALA A CA 1
ATOM 1466 C C . ALA A 1 193 ? -5.181 7.615 3.276 1.00 74.94 193 ALA A C 1
ATOM 1468 O O . ALA A 1 193 ? -3.955 7.778 3.333 1.00 74.94 193 ALA A O 1
ATOM 1469 N N . PHE A 1 194 ? -5.762 6.459 3.615 1.00 79.31 194 PHE A N 1
ATOM 1470 C CA . PHE A 1 194 ? -5.029 5.297 4.108 1.00 79.31 194 PHE A CA 1
ATOM 1471 C C . PHE A 1 194 ? -4.076 4.727 3.055 1.00 79.31 194 PHE A C 1
ATOM 1473 O O . PHE A 1 194 ? -2.896 4.523 3.347 1.00 79.31 194 PHE A O 1
ATOM 1480 N N . ALA A 1 195 ? -4.546 4.531 1.820 1.00 67.44 195 ALA A N 1
ATOM 1481 C CA . ALA A 1 195 ? -3.737 4.034 0.712 1.00 67.44 195 ALA A CA 1
ATOM 1482 C C . ALA A 1 195 ? -2.543 4.958 0.434 1.00 67.44 195 ALA A C 1
ATOM 1484 O O . ALA A 1 195 ? -1.405 4.489 0.331 1.00 67.44 195 ALA A O 1
ATOM 1485 N N . ALA A 1 196 ? -2.766 6.276 0.406 1.00 65.56 196 ALA A N 1
ATOM 1486 C CA . ALA A 1 196 ? -1.709 7.263 0.213 1.00 65.56 196 ALA A CA 1
ATOM 1487 C C . ALA A 1 196 ? -0.685 7.255 1.365 1.00 65.56 196 ALA A C 1
ATOM 1489 O O . ALA A 1 196 ? 0.514 7.438 1.146 1.00 65.56 196 ALA A O 1
ATOM 1490 N N . ALA A 1 197 ? -1.122 7.031 2.603 1.00 71.25 197 ALA A N 1
ATOM 1491 C CA . ALA A 1 197 ? -0.230 6.968 3.756 1.00 71.25 197 ALA A CA 1
ATOM 1492 C C . ALA A 1 197 ? 0.548 5.649 3.850 1.00 71.25 197 ALA A C 1
ATOM 1494 O O . ALA A 1 197 ? 1.731 5.658 4.203 1.00 71.25 197 ALA A O 1
ATOM 1495 N N . LEU A 1 198 ? -0.079 4.525 3.503 1.00 68.56 198 LEU A N 1
ATOM 1496 C CA . LEU A 1 198 ? 0.581 3.227 3.399 1.00 68.56 198 LEU A CA 1
ATOM 1497 C C . LEU A 1 198 ? 1.669 3.268 2.322 1.00 68.56 198 LEU A C 1
ATOM 1499 O O . LEU A 1 198 ? 2.819 2.950 2.609 1.00 68.56 198 LEU A O 1
ATOM 1503 N N . THR A 1 199 ? 1.326 3.796 1.148 1.00 57.81 199 THR A N 1
ATOM 1504 C CA . THR A 1 199 ? 2.234 4.151 0.047 1.00 57.81 199 THR A CA 1
ATOM 1505 C C . THR A 1 199 ? 3.450 4.929 0.544 1.00 57.81 199 THR A C 1
ATOM 1507 O O . THR A 1 199 ? 4.579 4.452 0.445 1.00 57.81 199 THR A O 1
ATOM 1510 N N . ARG A 1 200 ? 3.239 6.090 1.184 1.00 63.88 200 ARG A N 1
ATOM 1511 C CA . ARG A 1 200 ? 4.337 6.905 1.734 1.00 63.88 200 ARG A CA 1
ATOM 1512 C C . ARG A 1 200 ? 5.172 6.147 2.768 1.00 63.88 200 ARG A C 1
ATOM 1514 O O . ARG A 1 200 ? 6.386 6.320 2.804 1.00 63.88 200 ARG A O 1
ATOM 1521 N N . SER A 1 201 ? 4.548 5.304 3.594 1.00 61.38 201 SER A N 1
ATOM 1522 C CA . SER A 1 201 ? 5.234 4.502 4.621 1.00 61.38 201 SER A CA 1
ATOM 1523 C C . SER A 1 201 ? 6.123 3.412 4.021 1.00 61.38 201 SER A C 1
ATOM 1525 O O . SER A 1 201 ? 7.154 3.064 4.606 1.00 61.38 201 SER A O 1
ATOM 1527 N N . VAL A 1 202 ? 5.723 2.853 2.877 1.00 56.28 202 VAL A N 1
ATOM 1528 C CA . VAL A 1 202 ? 6.525 1.901 2.103 1.00 56.28 202 VAL A CA 1
ATOM 1529 C C . VAL A 1 202 ? 7.640 2.644 1.368 1.00 56.28 202 VAL A C 1
ATOM 1531 O O . VAL A 1 202 ? 8.795 2.271 1.532 1.00 56.28 202 VAL A O 1
ATOM 1534 N N . SER A 1 203 ? 7.353 3.752 0.682 1.00 52.25 203 SER A N 1
ATOM 1535 C CA . SER A 1 203 ? 8.389 4.579 0.042 1.00 52.25 203 SER A CA 1
ATOM 1536 C C . SER A 1 203 ? 9.463 5.041 1.032 1.00 52.25 203 SER A C 1
ATOM 1538 O O . SER A 1 203 ? 10.643 4.815 0.796 1.00 52.25 203 SER A O 1
ATOM 1540 N N . ALA A 1 204 ? 9.079 5.585 2.192 1.00 57.66 204 ALA A N 1
ATOM 1541 C CA . ALA A 1 204 ? 10.030 6.016 3.222 1.00 57.66 204 ALA A CA 1
ATOM 1542 C C . ALA A 1 204 ? 10.876 4.853 3.773 1.00 57.66 204 ALA A C 1
ATOM 1544 O O . ALA A 1 204 ? 12.054 5.021 4.094 1.00 57.66 204 ALA A O 1
ATOM 1545 N N . ALA A 1 205 ? 10.294 3.652 3.856 1.00 56.12 205 ALA A N 1
ATOM 1546 C CA . ALA A 1 205 ? 11.031 2.433 4.180 1.00 56.12 205 ALA A CA 1
ATOM 1547 C C . ALA A 1 205 ? 12.147 2.146 3.196 1.00 56.12 205 ALA A C 1
ATOM 1549 O O . ALA A 1 205 ? 13.255 1.790 3.587 1.00 56.12 205 ALA A O 1
ATOM 1550 N N . MET A 1 206 ? 11.786 2.227 1.919 1.00 50.41 206 MET A N 1
ATOM 1551 C CA . MET A 1 206 ? 12.633 1.861 0.807 1.00 50.41 206 MET A CA 1
ATOM 1552 C C . MET A 1 206 ? 13.721 2.901 0.634 1.00 50.41 206 MET A C 1
ATOM 1554 O O . MET A 1 206 ? 14.862 2.521 0.422 1.00 50.41 206 MET A O 1
ATOM 1558 N N . ASP A 1 207 ? 13.399 4.179 0.816 1.00 52.47 207 ASP A N 1
ATOM 1559 C CA . ASP A 1 207 ? 14.377 5.259 0.843 1.00 52.47 207 ASP A CA 1
ATOM 1560 C C . ASP A 1 207 ? 15.382 5.042 1.980 1.00 52.47 207 ASP A C 1
ATOM 1562 O O . ASP A 1 207 ? 16.583 4.999 1.726 1.00 52.47 207 ASP A O 1
ATOM 1566 N N . THR A 1 208 ? 14.914 4.727 3.193 1.00 57.44 208 THR A N 1
ATOM 1567 C CA . THR A 1 208 ? 15.800 4.376 4.321 1.00 57.44 208 THR A CA 1
ATOM 1568 C C . THR A 1 208 ? 16.678 3.157 4.003 1.00 57.44 208 THR A C 1
ATOM 1570 O O . THR A 1 208 ? 17.880 3.173 4.253 1.00 57.44 208 THR A O 1
ATOM 1573 N N . ALA A 1 209 ? 16.101 2.098 3.426 1.00 47.28 209 ALA A N 1
ATOM 1574 C CA . ALA A 1 209 ? 16.823 0.874 3.073 1.00 47.28 209 ALA A CA 1
ATOM 1575 C C . ALA A 1 209 ? 17.804 1.069 1.902 1.00 47.28 209 ALA A C 1
ATOM 1577 O O . ALA A 1 209 ? 18.814 0.373 1.817 1.00 47.28 209 ALA A O 1
ATOM 1578 N N . ALA A 1 210 ? 17.513 2.009 1.005 1.00 46.69 210 ALA A N 1
ATOM 1579 C CA . ALA A 1 210 ? 18.365 2.393 -0.111 1.00 46.69 210 ALA A CA 1
ATOM 1580 C C . ALA A 1 210 ? 19.411 3.455 0.274 1.00 46.69 210 ALA A C 1
ATOM 1582 O O . ALA A 1 210 ? 20.243 3.798 -0.562 1.00 46.69 210 ALA A O 1
ATOM 1583 N N . GLY A 1 211 ? 19.380 3.974 1.509 1.00 49.91 211 GLY A N 1
ATOM 1584 C CA . GLY A 1 211 ? 20.240 5.074 1.953 1.00 49.91 211 GLY A CA 1
ATOM 1585 C C . GLY A 1 211 ? 19.916 6.416 1.286 1.00 49.91 211 GLY A C 1
ATOM 1586 O O . GLY A 1 211 ? 20.786 7.281 1.211 1.00 49.91 211 GLY A O 1
ATOM 1587 N N . ARG A 1 212 ? 18.695 6.582 0.764 1.00 56.75 212 ARG A N 1
ATOM 1588 C CA . ARG A 1 212 ? 18.210 7.822 0.149 1.00 56.75 212 ARG A CA 1
ATOM 1589 C C . ARG A 1 212 ? 17.638 8.756 1.211 1.00 56.75 212 ARG A C 1
ATOM 1591 O O . ARG A 1 212 ? 16.919 8.319 2.107 1.00 56.75 212 ARG A O 1
ATOM 1598 N N . ASP A 1 213 ? 17.949 10.040 1.077 1.00 55.09 213 ASP A N 1
ATOM 1599 C CA . ASP A 1 213 ? 17.406 11.108 1.915 1.00 55.09 213 ASP A CA 1
ATOM 1600 C C . ASP A 1 213 ? 15.920 11.356 1.564 1.00 55.09 213 ASP A C 1
ATOM 1602 O O . ASP A 1 213 ? 15.631 11.694 0.410 1.00 55.09 213 ASP A O 1
ATOM 1606 N N . PRO A 1 214 ? 14.972 11.186 2.510 1.00 52.16 214 PRO A N 1
ATOM 1607 C CA . PRO A 1 214 ? 13.545 11.421 2.280 1.00 52.16 214 PRO A CA 1
ATOM 1608 C C . PRO A 1 214 ? 13.198 12.862 1.880 1.00 52.16 214 PRO A C 1
ATOM 1610 O O . PRO A 1 214 ? 12.165 13.065 1.236 1.00 52.16 214 PRO A O 1
ATOM 1613 N N . ASP A 1 215 ? 14.038 13.835 2.251 1.00 51.72 215 ASP A N 1
ATOM 1614 C CA . ASP A 1 215 ? 13.799 15.271 2.053 1.00 51.72 215 ASP A CA 1
ATOM 1615 C C . ASP A 1 215 ? 14.456 15.823 0.774 1.00 51.72 215 ASP A C 1
ATOM 1617 O O . ASP A 1 215 ? 14.297 16.999 0.429 1.00 51.72 215 ASP A O 1
ATOM 1621 N N . ALA A 1 216 ? 15.175 14.984 0.020 1.00 56.41 216 ALA A N 1
ATOM 1622 C CA . ALA A 1 216 ? 15.769 15.395 -1.244 1.00 56.41 216 ALA A CA 1
ATOM 1623 C C . ALA A 1 216 ? 14.686 15.646 -2.318 1.00 56.41 216 ALA A C 1
ATOM 1625 O O . ALA A 1 216 ? 13.733 14.868 -2.442 1.00 56.41 216 ALA A O 1
ATOM 1626 N N . PRO A 1 217 ? 14.825 16.696 -3.156 1.00 56.19 217 PRO A N 1
ATOM 1627 C CA . PRO A 1 217 ? 13.896 16.953 -4.250 1.00 56.19 217 PRO A CA 1
ATOM 1628 C C . PRO A 1 217 ? 13.871 15.763 -5.213 1.00 56.19 217 PRO A C 1
ATOM 1630 O O . PRO A 1 217 ? 14.842 15.494 -5.930 1.00 56.19 217 PRO A O 1
ATOM 1633 N N . ARG A 1 218 ? 12.737 15.055 -5.210 1.00 66.56 218 ARG A N 1
ATOM 1634 C CA . ARG A 1 218 ? 12.529 13.833 -5.988 1.00 66.56 218 ARG A CA 1
ATOM 1635 C C . ARG A 1 218 ? 12.559 14.131 -7.477 1.00 66.56 218 ARG A C 1
ATOM 1637 O O . ARG A 1 218 ? 11.958 15.102 -7.943 1.00 66.56 218 ARG A O 1
ATOM 1644 N N . LYS A 1 219 ? 13.258 13.291 -8.237 1.00 82.06 219 LYS A N 1
ATOM 1645 C CA . LYS A 1 219 ? 13.245 13.378 -9.695 1.00 82.06 219 LYS A CA 1
ATOM 1646 C C . LYS A 1 219 ? 11.979 12.704 -10.243 1.00 82.06 219 LYS A C 1
ATOM 1648 O O . LYS A 1 219 ? 11.418 11.837 -9.573 1.00 82.06 219 LYS A O 1
ATOM 1653 N N . PRO A 1 220 ? 11.529 13.051 -11.461 1.00 79.19 220 PRO A N 1
ATOM 1654 C CA . PRO A 1 220 ? 10.314 12.474 -12.047 1.00 79.19 220 PRO A CA 1
ATOM 1655 C C . PRO A 1 220 ? 10.307 10.935 -12.100 1.00 79.19 220 PRO A C 1
ATOM 1657 O O . PRO A 1 220 ? 9.292 10.307 -11.813 1.00 79.19 220 PRO A O 1
ATOM 1660 N N . TRP A 1 221 ? 11.456 10.308 -12.370 1.00 79.75 221 TRP A N 1
ATOM 1661 C CA . TRP A 1 221 ? 11.599 8.846 -12.344 1.00 79.75 221 TRP A CA 1
ATOM 1662 C C . TRP A 1 221 ? 11.519 8.251 -10.927 1.00 79.75 221 TRP A C 1
ATOM 1664 O O . TRP A 1 221 ? 10.996 7.153 -10.760 1.00 79.75 221 TRP A O 1
ATOM 1674 N N . ASP A 1 222 ? 11.941 8.974 -9.886 1.00 75.12 222 ASP A N 1
ATOM 1675 C CA . ASP A 1 222 ? 11.766 8.520 -8.498 1.00 75.12 222 ASP A CA 1
ATOM 1676 C C . ASP A 1 222 ? 10.285 8.544 -8.096 1.00 75.12 222 ASP A C 1
ATOM 1678 O O . ASP A 1 222 ? 9.813 7.675 -7.361 1.00 75.12 222 ASP A O 1
ATOM 1682 N N . LEU A 1 223 ? 9.530 9.534 -8.585 1.00 74.00 223 LEU A N 1
ATOM 1683 C CA . LEU A 1 223 ? 8.082 9.621 -8.381 1.00 74.00 223 LEU A CA 1
ATOM 1684 C C . LEU A 1 223 ? 7.349 8.490 -9.111 1.00 74.00 223 LEU A C 1
ATOM 1686 O O . LEU A 1 223 ? 6.484 7.844 -8.521 1.00 74.00 223 LEU A O 1
ATOM 1690 N N . ALA A 1 224 ? 7.733 8.209 -10.357 1.00 76.88 224 ALA A N 1
ATOM 1691 C CA . ALA A 1 224 ? 7.168 7.117 -11.141 1.00 76.88 224 ALA A CA 1
ATOM 1692 C C . ALA A 1 224 ? 7.457 5.736 -10.518 1.00 76.88 224 ALA A C 1
ATOM 1694 O O . ALA A 1 224 ? 6.533 4.940 -10.370 1.00 76.88 224 ALA A O 1
ATOM 1695 N N . LEU A 1 225 ? 8.687 5.460 -10.064 1.00 73.94 225 LEU A N 1
ATOM 1696 C CA . LEU A 1 225 ? 9.014 4.192 -9.395 1.00 73.94 225 LEU A CA 1
ATOM 1697 C C . LEU A 1 225 ? 8.227 4.017 -8.086 1.00 73.94 225 LEU A C 1
ATOM 1699 O O . LEU A 1 225 ? 7.684 2.945 -7.817 1.00 73.94 225 LEU A O 1
ATOM 1703 N N . ASN A 1 226 ? 8.121 5.086 -7.289 1.00 66.19 226 ASN A N 1
ATOM 1704 C CA . ASN A 1 226 ? 7.319 5.080 -6.066 1.00 66.19 226 ASN A CA 1
ATOM 1705 C C . ASN A 1 226 ? 5.834 4.818 -6.346 1.00 66.19 226 ASN A C 1
ATOM 1707 O O . ASN A 1 226 ? 5.184 4.121 -5.567 1.00 66.19 226 ASN A O 1
ATOM 1711 N N . TRP A 1 227 ? 5.297 5.324 -7.458 1.00 69.56 227 TRP A N 1
ATOM 1712 C CA . TRP A 1 227 ? 3.927 5.031 -7.872 1.00 69.56 227 TRP A CA 1
ATOM 1713 C C . TRP A 1 227 ? 3.709 3.528 -8.110 1.00 69.56 227 TRP A C 1
ATOM 1715 O O . TRP A 1 227 ? 2.730 2.990 -7.603 1.00 69.56 227 TRP A O 1
ATOM 1725 N N . PHE A 1 228 ? 4.639 2.811 -8.757 1.00 63.25 228 PHE A N 1
ATOM 1726 C CA . PHE A 1 228 ? 4.508 1.355 -8.974 1.00 63.25 228 PHE A CA 1
ATOM 1727 C C . PHE A 1 228 ? 4.502 0.543 -7.686 1.00 63.25 228 PHE A C 1
ATOM 1729 O O . PHE A 1 228 ? 3.675 -0.353 -7.522 1.00 63.25 228 PHE A O 1
ATOM 1736 N N . VAL A 1 229 ? 5.394 0.886 -6.755 1.00 61.66 229 VAL A N 1
ATOM 1737 C CA . VAL A 1 229 ? 5.444 0.280 -5.414 1.00 61.66 229 VAL A CA 1
ATOM 1738 C C . VAL A 1 229 ? 4.097 0.400 -4.696 1.00 61.66 229 VAL A C 1
ATOM 1740 O O . VAL A 1 229 ? 3.710 -0.478 -3.928 1.00 61.66 229 VAL A O 1
ATOM 1743 N N . SER A 1 230 ? 3.389 1.488 -4.970 1.00 53.91 230 SER A N 1
ATOM 1744 C CA . SER A 1 230 ? 2.182 1.909 -4.270 1.00 53.91 230 SER A CA 1
ATOM 1745 C C . SER A 1 230 ? 0.899 1.391 -4.913 1.00 53.91 230 SER A C 1
ATOM 1747 O O . SER A 1 230 ? -0.008 0.949 -4.214 1.00 53.91 230 SER A O 1
ATOM 1749 N N . ALA A 1 231 ? 0.831 1.426 -6.244 1.00 53.59 231 ALA A N 1
ATOM 1750 C CA . ALA A 1 231 ? -0.334 1.033 -7.025 1.00 53.59 231 ALA A CA 1
ATOM 1751 C C . ALA A 1 231 ? -0.417 -0.487 -7.248 1.00 53.59 231 ALA A C 1
ATOM 1753 O O . ALA A 1 231 ? -1.511 -1.021 -7.410 1.00 53.59 231 ALA A O 1
ATOM 1754 N N . TYR A 1 232 ? 0.717 -1.200 -7.213 1.00 59.41 232 TYR A N 1
ATOM 1755 C CA . TYR A 1 232 ? 0.780 -2.632 -7.515 1.00 59.41 232 TYR A CA 1
ATOM 1756 C C . TYR A 1 232 ? 1.672 -3.381 -6.513 1.00 59.41 232 TYR A C 1
ATOM 1758 O O . TYR A 1 232 ? 2.842 -3.627 -6.801 1.00 59.41 232 TYR A O 1
ATOM 1766 N N . PRO A 1 233 ? 1.147 -3.826 -5.356 1.00 51.38 233 PRO A N 1
ATOM 1767 C CA . PRO A 1 233 ? 1.946 -4.458 -4.298 1.00 51.38 233 PRO A CA 1
ATOM 1768 C C . PRO A 1 233 ? 2.783 -5.672 -4.748 1.00 51.38 233 PRO A C 1
ATOM 1770 O O . PRO A 1 233 ? 3.884 -5.884 -4.244 1.00 51.38 233 PRO A O 1
ATOM 1773 N N . LEU A 1 234 ? 2.301 -6.443 -5.734 1.00 48.34 234 LEU A N 1
ATOM 1774 C CA . LEU A 1 234 ? 3.043 -7.562 -6.335 1.00 48.34 234 LEU A CA 1
ATOM 1775 C C . LEU A 1 234 ? 4.212 -7.094 -7.222 1.00 48.34 234 LEU A C 1
ATOM 1777 O O . LEU A 1 234 ? 5.278 -7.706 -7.197 1.00 48.34 234 LEU A O 1
ATOM 1781 N N . LEU A 1 235 ? 4.050 -5.985 -7.952 1.00 51.66 235 LEU A N 1
ATOM 1782 C CA . LEU A 1 235 ? 5.140 -5.343 -8.698 1.00 51.66 235 LEU A CA 1
ATOM 1783 C C . LEU A 1 235 ? 6.065 -4.544 -7.769 1.00 51.66 235 LEU A C 1
ATOM 1785 O O . LEU A 1 235 ? 7.235 -4.367 -8.091 1.00 51.66 235 LEU A O 1
ATOM 1789 N N . GLY A 1 236 ? 5.585 -4.127 -6.594 1.00 53.19 236 GLY A N 1
ATOM 1790 C CA . GLY A 1 236 ? 6.367 -3.440 -5.568 1.00 53.19 236 GLY A CA 1
ATOM 1791 C C . GLY A 1 236 ? 7.529 -4.273 -5.027 1.00 53.19 236 GLY A C 1
ATOM 1792 O O . GLY A 1 236 ? 8.595 -3.723 -4.765 1.00 53.19 236 GLY A O 1
ATOM 1793 N N . GLY A 1 237 ? 7.379 -5.601 -4.949 1.00 55.25 237 GLY A N 1
ATOM 1794 C CA . GLY A 1 237 ? 8.487 -6.508 -4.625 1.00 55.25 237 GLY A CA 1
A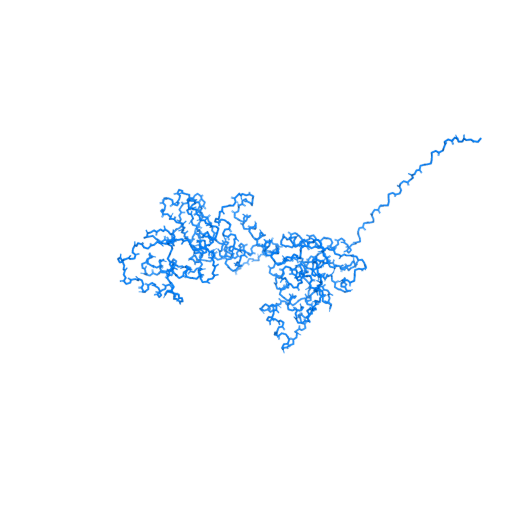TOM 1795 C C . GLY A 1 237 ? 9.579 -6.532 -5.703 1.00 55.25 237 GLY A C 1
ATOM 1796 O O . GLY A 1 237 ? 10.761 -6.585 -5.380 1.00 55.25 237 GLY A O 1
ATOM 1797 N N . ILE A 1 238 ? 9.202 -6.423 -6.980 1.00 57.94 238 ILE A N 1
ATOM 1798 C CA . ILE A 1 238 ? 10.146 -6.348 -8.109 1.00 57.94 238 ILE A CA 1
ATOM 1799 C C . ILE A 1 238 ? 10.799 -4.962 -8.164 1.00 57.94 238 ILE A C 1
ATOM 1801 O O . ILE A 1 238 ? 12.015 -4.857 -8.294 1.00 57.94 238 ILE A O 1
ATOM 1805 N N . ALA A 1 239 ? 10.007 -3.902 -7.986 1.00 60.69 239 ALA A N 1
ATOM 1806 C CA . ALA A 1 239 ? 10.482 -2.525 -7.900 1.00 60.69 239 ALA A CA 1
ATOM 1807 C C . ALA A 1 239 ? 11.490 -2.335 -6.755 1.00 60.69 239 ALA A C 1
ATOM 1809 O O . ALA A 1 239 ? 12.464 -1.609 -6.916 1.00 60.69 239 ALA A O 1
ATOM 1810 N N . ALA A 1 240 ? 11.293 -3.012 -5.617 1.00 60.09 240 ALA A N 1
ATOM 1811 C CA . ALA A 1 240 ? 12.226 -2.972 -4.492 1.00 60.09 240 ALA A CA 1
ATOM 1812 C C . ALA A 1 240 ? 13.597 -3.579 -4.818 1.00 60.09 240 ALA A C 1
ATOM 1814 O O . ALA A 1 240 ? 14.607 -3.098 -4.310 1.00 60.09 240 ALA A O 1
ATOM 1815 N N . GLY A 1 241 ? 13.637 -4.581 -5.702 1.00 66.69 241 GLY A N 1
ATOM 1816 C CA . GLY A 1 241 ? 14.873 -5.192 -6.189 1.00 66.69 241 GLY A CA 1
ATOM 1817 C C . GLY A 1 241 ? 15.603 -4.389 -7.274 1.00 66.69 241 GLY A C 1
ATOM 1818 O O . GLY A 1 241 ? 16.711 -4.775 -7.646 1.00 66.69 241 GLY A O 1
ATOM 1819 N N . LEU A 1 242 ? 15.015 -3.294 -7.776 1.00 76.25 242 LEU A N 1
ATOM 1820 C CA . LEU A 1 242 ? 15.556 -2.482 -8.867 1.00 76.25 242 LEU A CA 1
ATOM 1821 C C . LEU A 1 242 ? 16.042 -1.111 -8.370 1.00 76.25 242 LEU A C 1
ATOM 1823 O O . LEU A 1 242 ? 15.396 -0.435 -7.571 1.00 76.25 242 LEU A O 1
ATOM 1827 N N . THR A 1 243 ? 17.194 -0.674 -8.874 1.00 82.88 243 THR A N 1
ATOM 1828 C CA . THR A 1 243 ? 17.790 0.638 -8.600 1.00 82.88 243 THR A CA 1
ATOM 1829 C C . THR A 1 243 ? 17.791 1.478 -9.869 1.00 82.88 243 THR A C 1
ATOM 1831 O O . THR A 1 243 ? 18.280 1.039 -10.904 1.00 82.88 243 THR A O 1
ATOM 1834 N N . VAL A 1 244 ? 17.274 2.705 -9.798 1.00 87.06 244 VAL A N 1
ATOM 1835 C CA . VAL A 1 244 ? 17.359 3.646 -10.922 1.00 87.06 244 VAL A CA 1
ATOM 1836 C C . VAL A 1 244 ? 18.711 4.358 -10.891 1.00 87.06 244 VAL A C 1
ATOM 1838 O O . VAL A 1 244 ? 19.071 4.979 -9.891 1.00 87.06 244 VAL A O 1
ATOM 1841 N N . VAL A 1 245 ? 19.449 4.284 -11.997 1.00 88.38 245 VAL A N 1
ATOM 1842 C CA . VAL A 1 245 ? 20.735 4.953 -12.214 1.00 88.38 245 VAL A CA 1
ATOM 1843 C C . VAL A 1 245 ? 20.532 6.063 -13.245 1.00 88.38 245 VAL A C 1
ATOM 1845 O O . VAL A 1 245 ? 20.367 5.811 -14.437 1.00 88.38 245 VAL A O 1
ATOM 1848 N N . ALA A 1 246 ? 20.533 7.310 -12.775 1.00 88.56 246 ALA A N 1
ATOM 1849 C CA . ALA A 1 246 ? 20.295 8.500 -13.591 1.00 88.56 246 ALA A CA 1
ATOM 1850 C C . ALA A 1 246 ? 21.583 9.327 -13.751 1.00 88.56 246 ALA A C 1
ATOM 1852 O O . ALA A 1 246 ? 21.759 10.355 -13.098 1.00 88.56 246 ALA A O 1
ATOM 1853 N N . ASP A 1 247 ? 22.487 8.874 -14.620 1.00 82.56 247 ASP A N 1
ATOM 1854 C CA . ASP A 1 247 ? 23.785 9.511 -14.877 1.00 82.56 247 ASP A CA 1
ATOM 1855 C C . ASP A 1 247 ? 23.896 9.922 -16.356 1.00 82.56 247 ASP A C 1
ATOM 1857 O O . ASP A 1 247 ? 23.823 9.095 -17.267 1.00 82.56 247 ASP A O 1
ATOM 1861 N N . ALA A 1 248 ? 24.053 11.228 -16.600 1.00 82.56 248 ALA A N 1
ATOM 1862 C CA . ALA A 1 248 ? 24.102 11.799 -17.944 1.00 82.56 248 ALA A CA 1
ATOM 1863 C C . ALA A 1 248 ? 25.369 11.409 -18.721 1.00 82.56 248 ALA A C 1
ATOM 1865 O O . ALA A 1 248 ? 25.321 11.293 -19.948 1.00 82.56 248 ALA A O 1
ATOM 1866 N N . GLU A 1 249 ? 26.499 11.236 -18.035 1.00 79.88 249 GLU A N 1
ATOM 1867 C CA . GLU A 1 249 ? 27.752 10.818 -18.661 1.00 79.88 249 GLU A CA 1
ATOM 1868 C C . GLU A 1 249 ? 27.703 9.335 -18.997 1.00 79.88 249 GLU A C 1
ATOM 1870 O O . GLU A 1 249 ? 28.065 8.956 -20.112 1.00 79.88 249 GLU A O 1
ATOM 1875 N N . LEU A 1 250 ? 27.157 8.516 -18.094 1.00 83.69 250 LEU A N 1
ATOM 1876 C CA . LEU A 1 250 ? 26.936 7.095 -18.344 1.00 83.69 250 LEU A CA 1
ATOM 1877 C C . LEU A 1 250 ? 25.977 6.872 -19.518 1.00 83.69 250 LEU A C 1
ATOM 1879 O O . LEU A 1 250 ? 26.298 6.121 -20.442 1.00 83.69 250 LEU A O 1
ATOM 1883 N N . ALA A 1 251 ? 24.832 7.564 -19.519 1.00 86.81 251 ALA A N 1
ATOM 1884 C CA . ALA A 1 251 ? 23.854 7.483 -20.599 1.00 86.81 251 ALA A CA 1
ATOM 1885 C C . ALA A 1 251 ? 24.471 7.889 -21.944 1.00 86.81 251 ALA A C 1
ATOM 1887 O O . ALA A 1 251 ? 24.248 7.219 -22.948 1.00 86.81 251 ALA A O 1
ATOM 1888 N N . ARG A 1 252 ? 25.310 8.935 -21.970 1.00 85.81 252 ARG A N 1
ATOM 1889 C CA . ARG A 1 252 ? 26.029 9.359 -23.182 1.00 85.81 252 ARG A CA 1
ATOM 1890 C C . ARG A 1 252 ? 27.079 8.338 -23.617 1.00 85.81 252 ARG A C 1
ATOM 1892 O O . ARG A 1 252 ? 27.136 7.999 -24.793 1.00 85.81 252 ARG A O 1
ATOM 1899 N N . ALA A 1 253 ? 27.896 7.843 -22.690 1.00 84.81 253 ALA A N 1
ATOM 1900 C CA . ALA A 1 253 ? 28.957 6.878 -22.976 1.00 84.81 253 ALA A CA 1
ATOM 1901 C C . ALA A 1 253 ? 28.409 5.545 -23.505 1.00 84.81 253 ALA A C 1
ATOM 1903 O O . ALA A 1 253 ? 29.090 4.843 -24.253 1.00 84.81 253 ALA A O 1
ATOM 1904 N N . ARG A 1 254 ? 27.178 5.195 -23.119 1.00 86.75 254 ARG A N 1
ATOM 1905 C CA . ARG A 1 254 ? 26.489 3.964 -23.528 1.00 86.75 254 ARG A CA 1
ATOM 1906 C C . ARG A 1 254 ? 25.412 4.179 -24.588 1.00 86.75 254 ARG A C 1
ATOM 1908 O O . ARG A 1 254 ? 24.782 3.209 -24.992 1.00 86.75 254 ARG A O 1
ATOM 1915 N N . ASP A 1 255 ? 25.271 5.410 -25.076 1.00 88.44 255 ASP A N 1
ATOM 1916 C CA . ASP A 1 255 ? 24.313 5.806 -26.113 1.00 88.44 255 ASP A CA 1
ATOM 1917 C C . ASP A 1 255 ? 22.852 5.446 -25.768 1.00 88.44 255 ASP A C 1
ATOM 1919 O O . ASP A 1 255 ? 22.071 5.045 -26.629 1.00 88.44 255 ASP A O 1
ATOM 1923 N N . ILE A 1 256 ? 22.484 5.573 -24.487 1.00 91.94 256 ILE A N 1
ATOM 1924 C CA . ILE A 1 256 ? 21.131 5.303 -23.986 1.00 91.94 256 ILE A CA 1
ATOM 1925 C C . ILE A 1 256 ? 20.229 6.479 -24.352 1.00 91.94 256 ILE A C 1
ATOM 1927 O O . ILE A 1 256 ? 20.357 7.591 -23.823 1.00 91.94 256 ILE A O 1
ATOM 1931 N N . SER A 1 257 ? 19.291 6.234 -25.264 1.00 92.31 257 SER A N 1
ATOM 1932 C CA . SER A 1 257 ? 18.401 7.277 -25.774 1.00 92.31 257 SER A CA 1
ATOM 1933 C C . SER A 1 257 ? 17.345 7.717 -24.761 1.00 92.31 257 SER A C 1
ATOM 1935 O O . SER A 1 257 ? 17.138 8.924 -24.617 1.00 92.31 257 SER A O 1
ATOM 1937 N N . VAL A 1 258 ? 16.680 6.782 -24.081 1.00 93.81 258 VAL A N 1
ATOM 1938 C CA . VAL A 1 258 ? 15.653 7.049 -23.061 1.00 93.81 258 VAL A CA 1
ATOM 1939 C C . VAL A 1 258 ? 15.950 6.273 -21.786 1.00 93.81 258 VAL A C 1
ATOM 1941 O O . VAL A 1 258 ? 16.213 6.896 -20.756 1.00 93.81 258 VAL A O 1
ATOM 1944 N N . ALA A 1 259 ? 15.933 4.946 -21.864 1.00 95.88 259 ALA A N 1
ATOM 1945 C CA . ALA A 1 259 ? 16.179 4.058 -20.741 1.00 95.88 259 ALA A CA 1
ATOM 1946 C C . ALA A 1 259 ? 16.747 2.715 -21.223 1.00 95.88 259 ALA A C 1
ATOM 1948 O O . ALA A 1 259 ? 16.797 2.454 -22.425 1.00 95.88 259 ALA A O 1
ATOM 1949 N N . ALA A 1 260 ? 17.272 1.940 -20.281 1.00 94.88 260 ALA A N 1
ATOM 1950 C CA . ALA A 1 260 ? 17.714 0.569 -20.473 1.00 94.88 260 ALA A CA 1
ATOM 1951 C C . ALA A 1 260 ? 17.678 -0.172 -19.130 1.00 94.88 260 ALA A C 1
ATOM 1953 O O . ALA A 1 260 ? 17.838 0.450 -18.078 1.00 94.88 260 ALA A O 1
ATOM 1954 N N . VAL A 1 261 ? 17.571 -1.497 -19.143 1.00 92.25 261 VAL A N 1
ATOM 1955 C CA . VAL A 1 261 ? 17.526 -2.322 -17.934 1.00 92.25 261 VAL A CA 1
ATOM 1956 C C . VAL A 1 261 ? 18.547 -3.443 -17.958 1.00 92.25 261 VAL A C 1
ATOM 1958 O O . VAL A 1 261 ? 18.748 -4.128 -18.957 1.00 92.25 261 VAL A O 1
ATOM 1961 N N . SER A 1 262 ? 19.164 -3.684 -16.806 1.00 87.69 262 SER A N 1
ATOM 1962 C CA . SER A 1 262 ? 19.929 -4.893 -16.527 1.00 87.69 262 SER A CA 1
ATOM 1963 C C . SER A 1 262 ? 19.277 -5.636 -15.369 1.00 87.69 262 SER A C 1
ATOM 1965 O O . SER A 1 262 ? 19.480 -5.307 -14.199 1.00 87.69 262 SER A O 1
ATOM 1967 N N . ALA A 1 263 ? 18.508 -6.679 -15.691 1.00 79.81 263 ALA A N 1
ATOM 1968 C CA . ALA A 1 263 ? 17.891 -7.550 -14.686 1.00 79.81 263 ALA A CA 1
ATOM 1969 C C . ALA A 1 263 ? 18.949 -8.196 -13.775 1.00 79.81 263 ALA A C 1
ATOM 1971 O O . ALA A 1 263 ? 18.768 -8.306 -12.567 1.00 79.81 263 ALA A O 1
ATOM 1972 N N . ARG A 1 264 ? 20.101 -8.545 -14.363 1.00 77.12 264 ARG A N 1
ATOM 1973 C CA . ARG A 1 264 ? 21.269 -9.116 -13.684 1.00 77.12 264 ARG A CA 1
ATOM 1974 C C . ARG A 1 264 ? 21.873 -8.169 -12.639 1.00 77.12 264 ARG A C 1
ATOM 1976 O O . ARG A 1 264 ? 22.349 -8.618 -11.600 1.00 77.12 264 ARG A O 1
ATOM 1983 N N . ALA A 1 265 ? 21.891 -6.872 -12.932 1.00 77.38 265 ALA A N 1
ATOM 1984 C CA . ALA A 1 265 ? 22.361 -5.850 -12.000 1.00 77.38 265 ALA A CA 1
ATOM 1985 C C . ALA A 1 265 ? 21.279 -5.435 -10.992 1.00 77.38 265 ALA A C 1
ATOM 1987 O O . ALA A 1 265 ? 21.592 -4.907 -9.928 1.00 77.38 265 ALA A O 1
ATOM 1988 N N . GLY A 1 266 ? 20.007 -5.664 -11.331 1.00 79.19 266 GLY A N 1
ATOM 1989 C CA . GLY A 1 266 ? 18.890 -5.014 -10.662 1.00 79.19 266 GLY A CA 1
ATOM 1990 C C . GLY A 1 266 ? 18.925 -3.502 -10.888 1.00 79.19 266 GLY A C 1
ATOM 1991 O O . GLY A 1 266 ? 18.672 -2.745 -9.957 1.00 79.19 266 GLY A O 1
ATOM 1992 N N . GLU A 1 267 ? 19.273 -3.047 -12.095 1.00 88.50 267 GLU A N 1
ATOM 1993 C CA . GLU A 1 267 ? 19.439 -1.622 -12.404 1.00 88.50 267 GLU A CA 1
ATOM 1994 C C . GLU A 1 267 ? 18.623 -1.208 -13.631 1.00 88.50 267 GLU A C 1
ATOM 1996 O O . GLU A 1 267 ? 18.638 -1.891 -14.655 1.00 88.50 267 GLU A O 1
ATOM 2001 N N . ILE A 1 268 ? 17.940 -0.067 -13.522 1.00 90.88 268 ILE A N 1
ATOM 2002 C CA . ILE A 1 268 ? 17.326 0.651 -14.642 1.00 90.88 268 ILE A CA 1
ATOM 2003 C C . ILE A 1 268 ? 18.148 1.916 -14.868 1.00 90.88 268 ILE A C 1
ATOM 2005 O O . ILE A 1 268 ? 18.209 2.792 -14.007 1.00 90.88 268 ILE A O 1
ATOM 2009 N N . TYR A 1 269 ? 18.768 2.033 -16.030 1.00 92.12 269 TYR A N 1
ATOM 2010 C CA . TYR A 1 269 ? 19.511 3.212 -16.439 1.00 92.12 269 TYR A CA 1
ATOM 2011 C C . TYR A 1 269 ? 18.567 4.159 -17.165 1.00 92.12 269 TYR A C 1
ATOM 2013 O O . TYR A 1 269 ? 17.965 3.783 -18.166 1.00 92.12 269 TYR A O 1
ATOM 2021 N N . VAL A 1 270 ? 18.448 5.397 -16.695 1.00 94.62 270 VAL A N 1
ATOM 2022 C CA . VAL A 1 270 ? 17.614 6.421 -17.343 1.00 94.62 270 VAL A CA 1
ATOM 2023 C C . VAL A 1 270 ? 18.486 7.554 -17.856 1.00 94.62 270 VAL A C 1
ATOM 2025 O O . VAL A 1 270 ? 19.457 7.942 -17.209 1.00 94.62 270 VAL A O 1
ATOM 2028 N N . ASN A 1 271 ? 18.140 8.116 -19.013 1.00 92.31 271 ASN A N 1
ATOM 2029 C CA . ASN A 1 271 ? 18.801 9.306 -19.534 1.00 92.31 271 ASN A CA 1
ATOM 2030 C C . ASN A 1 271 ? 18.188 10.571 -18.893 1.00 92.31 271 ASN A C 1
ATOM 2032 O O . ASN A 1 271 ? 17.097 10.993 -19.294 1.00 92.31 271 ASN A O 1
ATOM 2036 N N . PRO A 1 272 ? 18.880 11.242 -17.947 1.00 89.12 272 PRO A N 1
ATOM 2037 C CA . PRO A 1 272 ? 18.311 12.367 -17.197 1.00 89.12 272 PRO A CA 1
ATOM 2038 C C . PRO A 1 272 ? 18.154 13.650 -18.035 1.00 89.12 272 PRO A C 1
ATOM 2040 O O . PRO A 1 272 ? 17.599 14.652 -17.567 1.00 89.12 272 PRO A O 1
ATOM 2043 N N . LEU A 1 273 ? 18.657 13.660 -19.275 1.00 89.31 273 LEU A N 1
ATOM 2044 C CA . LEU A 1 273 ? 18.511 14.784 -20.201 1.00 89.31 273 LEU A CA 1
ATOM 2045 C C . LEU A 1 273 ? 17.158 14.771 -20.919 1.00 89.31 273 LEU A C 1
ATOM 2047 O O . LEU A 1 273 ? 16.765 15.792 -21.486 1.00 89.31 273 LEU A O 1
ATOM 2051 N N . ARG A 1 274 ? 16.420 13.654 -20.878 1.00 90.38 274 ARG A N 1
ATOM 2052 C CA . ARG A 1 274 ? 15.059 13.594 -21.414 1.00 90.38 274 ARG A CA 1
ATOM 2053 C C . ARG A 1 274 ? 14.083 14.375 -20.537 1.00 90.38 274 ARG A C 1
ATOM 2055 O O . ARG A 1 274 ? 14.268 14.544 -19.329 1.00 90.38 274 ARG A O 1
ATOM 2062 N N . ARG A 1 275 ? 13.054 14.917 -21.184 1.00 88.62 275 ARG A N 1
ATOM 2063 C CA . ARG A 1 275 ? 11.962 15.664 -20.558 1.00 88.62 275 ARG A CA 1
ATOM 2064 C C . ARG A 1 275 ? 10.672 14.972 -20.958 1.00 88.62 275 ARG A C 1
ATOM 2066 O O . ARG A 1 275 ? 10.253 15.080 -22.102 1.00 88.62 275 ARG A O 1
ATOM 2073 N N . PHE A 1 276 ? 10.117 14.239 -20.009 1.00 90.19 276 PHE A N 1
ATOM 2074 C CA . PHE A 1 276 ? 8.865 13.512 -20.130 1.00 90.19 276 PHE A CA 1
ATOM 2075 C C . PHE A 1 276 ? 7.949 13.920 -18.980 1.00 90.19 276 PHE A C 1
ATOM 2077 O O . PHE A 1 276 ? 8.439 14.353 -17.930 1.00 90.19 276 PHE A O 1
ATOM 2084 N N . THR A 1 277 ? 6.641 13.815 -19.200 1.00 86.62 277 THR A N 1
ATOM 2085 C CA . THR A 1 277 ? 5.629 13.986 -18.152 1.00 86.62 277 THR A CA 1
ATOM 2086 C C . THR A 1 277 ? 5.730 12.860 -17.122 1.00 86.62 277 THR A C 1
ATOM 2088 O O . THR A 1 277 ? 6.379 11.837 -17.356 1.00 86.62 277 THR A O 1
ATOM 2091 N N . ASP A 1 278 ? 5.074 13.024 -15.973 1.00 80.81 278 ASP A N 1
ATOM 2092 C CA . ASP A 1 278 ? 5.031 11.976 -14.949 1.00 80.81 278 ASP A CA 1
ATOM 2093 C C . ASP A 1 278 ? 4.392 10.688 -15.488 1.00 80.81 278 ASP A C 1
ATOM 2095 O O . ASP A 1 278 ? 4.897 9.599 -15.224 1.00 80.81 278 ASP A O 1
ATOM 2099 N N . GLU A 1 279 ? 3.329 10.800 -16.292 1.00 83.25 279 GLU A N 1
ATOM 2100 C CA . GLU A 1 279 ? 2.683 9.650 -16.939 1.00 83.25 279 GLU A CA 1
ATOM 2101 C C . GLU A 1 279 ? 3.608 8.961 -17.950 1.00 83.25 279 GLU A C 1
ATOM 2103 O O . GLU A 1 279 ? 3.651 7.732 -18.018 1.00 83.25 279 GLU A O 1
ATOM 2108 N N . GLN A 1 280 ? 4.413 9.727 -18.685 1.00 90.75 280 GLN A N 1
ATOM 2109 C CA . GLN A 1 280 ? 5.408 9.175 -19.603 1.00 90.75 280 GLN A CA 1
ATOM 2110 C C . GLN A 1 280 ? 6.554 8.471 -18.873 1.00 90.75 280 GLN A C 1
ATOM 2112 O O . GLN A 1 280 ? 6.980 7.394 -19.289 1.00 90.75 280 GLN A O 1
ATOM 2117 N N . TRP A 1 281 ? 7.028 9.015 -17.749 1.00 92.31 281 TRP A N 1
ATOM 2118 C CA . TRP A 1 281 ? 8.012 8.319 -16.916 1.00 92.31 281 TRP A CA 1
ATOM 2119 C C . TRP A 1 281 ? 7.445 7.059 -16.265 1.00 92.31 281 TRP A C 1
ATOM 2121 O O . TRP A 1 281 ? 8.184 6.084 -16.115 1.00 92.31 281 TRP A O 1
ATOM 2131 N N . ARG A 1 282 ? 6.150 7.038 -15.921 1.00 87.38 282 ARG A N 1
ATOM 2132 C CA . ARG A 1 282 ? 5.484 5.808 -15.468 1.00 87.38 282 ARG A CA 1
ATOM 2133 C C . ARG A 1 282 ? 5.521 4.746 -16.553 1.00 87.38 282 ARG A C 1
ATOM 2135 O O . ARG A 1 282 ? 5.969 3.642 -16.270 1.00 87.38 282 ARG A O 1
ATOM 2142 N N . PHE A 1 283 ? 5.142 5.087 -17.783 1.00 91.00 283 PHE A N 1
ATOM 2143 C CA . PHE A 1 283 ? 5.196 4.150 -18.904 1.00 91.00 283 PHE A CA 1
ATOM 2144 C C . PHE A 1 283 ? 6.616 3.593 -19.111 1.00 91.00 283 PHE A C 1
ATOM 2146 O O . PHE A 1 283 ? 6.810 2.379 -19.143 1.00 91.00 283 PHE A O 1
ATOM 2153 N N . VAL A 1 284 ? 7.622 4.476 -19.174 1.00 95.06 284 VAL A N 1
ATOM 2154 C CA . VAL A 1 284 ? 9.035 4.104 -19.373 1.00 95.06 284 VAL A CA 1
ATOM 2155 C C . VAL A 1 284 ? 9.538 3.170 -18.272 1.00 95.06 284 VAL A C 1
ATOM 2157 O O . VAL A 1 284 ? 10.148 2.149 -18.569 1.00 95.06 284 VAL A O 1
ATOM 2160 N N . LEU A 1 285 ? 9.278 3.472 -16.998 1.00 91.75 285 LEU A N 1
ATOM 2161 C CA . LEU A 1 285 ? 9.750 2.606 -15.916 1.00 91.75 285 LEU A CA 1
ATOM 2162 C C . LEU A 1 285 ? 8.986 1.284 -15.840 1.00 91.75 285 LEU A C 1
ATOM 2164 O O . LEU A 1 285 ? 9.611 0.258 -15.581 1.00 91.75 285 LEU A O 1
ATOM 2168 N N . ALA A 1 286 ? 7.674 1.279 -16.098 1.00 86.44 286 ALA A N 1
ATOM 2169 C CA . ALA A 1 286 ? 6.897 0.041 -16.162 1.00 86.44 286 ALA A CA 1
ATOM 2170 C C . ALA A 1 286 ? 7.469 -0.917 -17.206 1.00 86.44 286 ALA A C 1
ATOM 2172 O O . ALA A 1 286 ? 7.600 -2.113 -16.949 1.00 86.44 286 ALA A O 1
ATOM 2173 N N . HIS A 1 287 ? 7.822 -0.367 -18.368 1.00 92.88 287 HIS A N 1
ATOM 2174 C CA . HIS A 1 287 ? 8.397 -1.106 -19.477 1.00 92.88 287 HIS A CA 1
ATOM 2175 C C . HIS A 1 287 ? 9.684 -1.816 -19.043 1.00 92.88 287 HIS A C 1
ATOM 2177 O O . HIS A 1 287 ? 9.753 -3.046 -19.054 1.00 92.88 287 HIS A O 1
ATOM 2183 N N . GLU A 1 288 ? 10.664 -1.061 -18.547 1.00 93.38 288 GLU A N 1
ATOM 2184 C CA . GLU A 1 288 ? 11.954 -1.601 -18.097 1.00 93.38 288 GLU A CA 1
ATOM 2185 C C . GLU A 1 288 ? 11.796 -2.621 -16.954 1.00 93.38 288 GLU A C 1
ATOM 2187 O O . GLU A 1 288 ? 12.432 -3.680 -16.938 1.00 93.38 288 GLU A O 1
ATOM 2192 N N . MET A 1 289 ? 10.887 -2.352 -16.011 1.00 86.44 289 MET A N 1
ATOM 2193 C CA . MET A 1 289 ? 10.566 -3.282 -14.928 1.00 86.44 289 MET A CA 1
ATOM 2194 C C . MET A 1 289 ? 9.997 -4.605 -15.449 1.00 86.44 289 MET A C 1
ATOM 2196 O O . MET A 1 289 ? 10.375 -5.663 -14.945 1.00 86.44 289 MET A O 1
ATOM 2200 N N . LEU A 1 290 ? 9.110 -4.574 -16.450 1.00 82.56 290 LEU A N 1
ATOM 2201 C CA . LEU A 1 290 ? 8.537 -5.780 -17.051 1.00 82.56 290 LEU A CA 1
ATOM 2202 C C . LEU A 1 290 ? 9.587 -6.584 -17.822 1.00 82.56 290 LEU A C 1
ATOM 2204 O O . LEU A 1 290 ? 9.600 -7.811 -17.712 1.00 82.56 290 LEU A O 1
ATOM 2208 N N . HIS A 1 291 ? 10.520 -5.930 -18.519 1.00 86.31 291 HIS A N 1
ATOM 2209 C CA . HIS A 1 291 ? 11.652 -6.623 -19.141 1.00 86.31 291 HIS A CA 1
ATOM 2210 C C . HIS A 1 291 ? 12.509 -7.377 -18.120 1.00 86.31 291 HIS A C 1
ATOM 2212 O O . HIS A 1 291 ? 12.889 -8.528 -18.375 1.00 86.31 291 HIS A O 1
ATOM 2218 N N . ALA A 1 292 ? 12.765 -6.773 -16.955 1.00 82.75 292 ALA A N 1
ATOM 2219 C CA . ALA A 1 292 ? 13.472 -7.437 -15.865 1.00 82.75 292 ALA A CA 1
ATOM 2220 C C . ALA A 1 292 ? 12.652 -8.576 -15.240 1.00 82.75 292 ALA A C 1
ATOM 2222 O O . ALA A 1 292 ? 13.150 -9.694 -15.112 1.00 82.75 292 ALA A O 1
ATOM 2223 N N . ALA A 1 293 ? 11.386 -8.319 -14.903 1.00 74.75 293 ALA A N 1
ATOM 2224 C CA . ALA A 1 293 ? 10.486 -9.275 -14.259 1.00 74.75 293 ALA A CA 1
ATOM 2225 C C . ALA A 1 293 ? 10.265 -10.546 -15.090 1.00 74.75 293 ALA A C 1
ATOM 2227 O O . ALA A 1 293 ? 10.285 -11.657 -14.559 1.00 74.75 293 ALA A O 1
ATOM 2228 N N . LEU A 1 294 ? 10.055 -10.372 -16.397 1.00 76.00 294 LEU A N 1
ATOM 2229 C CA . LEU A 1 294 ? 9.747 -11.444 -17.347 1.00 76.00 294 LEU A CA 1
ATOM 2230 C C . LEU A 1 294 ? 11.002 -12.070 -17.957 1.00 76.00 294 LEU A C 1
ATOM 2232 O O . LEU A 1 294 ? 10.893 -12.986 -18.778 1.00 76.00 294 LEU A O 1
ATOM 2236 N N . ARG A 1 295 ? 12.186 -11.582 -17.561 1.00 75.75 295 ARG A N 1
ATOM 2237 C CA . ARG A 1 295 ? 13.503 -12.076 -17.977 1.00 75.75 295 ARG A CA 1
ATOM 2238 C C . ARG A 1 295 ? 13.640 -12.158 -19.496 1.00 75.75 295 ARG A C 1
ATOM 2240 O O . ARG A 1 295 ? 14.174 -13.133 -20.028 1.00 75.75 295 ARG A O 1
ATOM 2247 N N . HIS A 1 296 ? 13.179 -11.127 -20.205 1.00 83.50 296 HIS A N 1
ATOM 2248 C CA . HIS A 1 296 ? 13.243 -11.096 -21.669 1.00 83.50 296 HIS A CA 1
ATOM 2249 C C . HIS A 1 296 ? 14.684 -11.237 -22.192 1.00 83.50 296 HIS A C 1
ATOM 2251 O O . HIS A 1 296 ? 14.907 -11.917 -23.186 1.00 83.50 296 HIS A O 1
ATOM 2257 N N . GLY A 1 297 ? 15.688 -10.725 -21.470 1.00 81.31 297 GLY A N 1
ATOM 2258 C CA . GLY A 1 297 ? 17.095 -10.937 -21.837 1.00 81.31 297 GLY A CA 1
ATOM 2259 C C . GLY A 1 297 ? 17.524 -12.409 -21.835 1.00 81.31 297 GLY A C 1
ATOM 2260 O O . GLY A 1 297 ? 18.258 -12.845 -22.716 1.00 81.31 297 GLY A O 1
ATOM 2261 N N . GLU A 1 298 ? 17.031 -13.202 -20.884 1.00 78.31 298 GLU A N 1
ATOM 2262 C CA . GLU A 1 298 ? 17.410 -14.614 -20.734 1.00 78.31 298 GLU A CA 1
ATOM 2263 C C . GLU A 1 298 ? 16.576 -15.542 -21.625 1.00 78.31 298 GLU A C 1
ATOM 2265 O O . GLU A 1 298 ? 17.059 -16.578 -22.083 1.00 78.31 298 GLU A O 1
ATOM 2270 N N . ARG A 1 299 ? 15.336 -15.145 -21.933 1.00 78.62 299 ARG A N 1
ATOM 2271 C CA . ARG A 1 299 ? 14.437 -15.851 -22.861 1.00 78.62 299 ARG A CA 1
ATOM 2272 C C . ARG A 1 299 ? 14.843 -15.723 -24.333 1.00 78.62 299 ARG A C 1
ATOM 2274 O O . ARG A 1 299 ? 14.285 -16.424 -25.181 1.00 78.62 299 ARG A O 1
ATOM 2281 N N . CYS A 1 300 ? 15.836 -14.886 -24.639 1.00 82.88 300 CYS A N 1
ATOM 2282 C CA . CYS A 1 300 ? 16.342 -14.684 -25.995 1.00 82.88 300 CYS A CA 1
ATOM 2283 C C . CYS A 1 300 ? 16.823 -15.993 -26.646 1.00 82.88 300 CYS A C 1
ATOM 2285 O O . CYS A 1 300 ? 16.507 -16.266 -27.808 1.00 82.88 300 CYS A O 1
ATOM 2287 N N . GLY A 1 301 ? 17.535 -16.847 -25.902 1.00 84.38 301 GLY A N 1
ATOM 2288 C CA . GLY A 1 301 ? 18.091 -18.091 -26.439 1.00 84.38 301 GLY A CA 1
ATOM 2289 C C . GLY A 1 301 ? 19.017 -17.841 -27.639 1.00 84.38 301 GLY A C 1
ATOM 2290 O O . GLY A 1 301 ? 19.873 -16.964 -27.592 1.00 84.38 301 GLY A O 1
ATOM 2291 N N . ALA A 1 302 ? 18.837 -18.599 -28.726 1.00 85.38 302 ALA A N 1
ATOM 2292 C CA . ALA A 1 302 ? 19.633 -18.475 -29.956 1.00 85.38 302 ALA A CA 1
ATOM 2293 C C . ALA A 1 302 ? 19.130 -17.393 -30.940 1.00 85.38 302 ALA A C 1
ATOM 2295 O O . ALA A 1 302 ? 19.639 -17.296 -32.058 1.00 85.38 302 ALA A O 1
ATOM 2296 N N . ARG A 1 303 ? 18.104 -16.616 -30.568 1.00 89.25 303 ARG A N 1
ATOM 2297 C CA . ARG A 1 303 ? 17.527 -15.561 -31.415 1.00 89.25 303 ARG A CA 1
ATOM 2298 C C . ARG A 1 303 ? 18.463 -14.358 -31.517 1.00 89.25 303 ARG A C 1
ATOM 2300 O O . ARG A 1 303 ? 19.279 -14.117 -30.633 1.00 89.25 303 ARG A O 1
ATOM 2307 N N . ASP A 1 304 ? 18.304 -13.575 -32.584 1.00 90.25 304 ASP A N 1
ATOM 2308 C CA . ASP A 1 304 ? 18.943 -12.257 -32.696 1.00 90.25 304 ASP A CA 1
ATOM 2309 C C . ASP A 1 304 ? 18.511 -11.358 -31.515 1.00 90.25 304 ASP A C 1
ATOM 2311 O O . ASP A 1 304 ? 17.309 -11.095 -31.386 1.00 90.25 304 ASP A O 1
ATOM 2315 N N . PRO A 1 305 ? 19.446 -10.879 -30.668 1.00 88.44 305 PRO A N 1
ATOM 2316 C CA . PRO A 1 305 ? 19.100 -10.151 -29.445 1.00 88.44 305 PRO A CA 1
ATOM 2317 C C . PRO A 1 305 ? 18.326 -8.859 -29.687 1.00 88.44 305 PRO A C 1
ATOM 2319 O O . PRO A 1 305 ? 17.420 -8.527 -28.927 1.00 88.44 305 PRO A O 1
ATOM 2322 N N . TYR A 1 306 ? 18.650 -8.138 -30.762 1.00 89.94 306 TYR A N 1
ATOM 2323 C CA . TYR A 1 306 ? 17.990 -6.876 -31.074 1.00 89.94 306 TYR A CA 1
ATOM 2324 C C . TYR A 1 306 ? 16.550 -7.107 -31.531 1.00 89.94 306 TYR A C 1
ATOM 2326 O O . TYR A 1 306 ? 15.632 -6.461 -31.035 1.00 89.94 306 TYR A O 1
ATOM 2334 N N . LEU A 1 307 ? 16.322 -8.060 -32.435 1.00 90.19 307 LEU A N 1
ATOM 2335 C CA . LEU A 1 307 ? 14.965 -8.403 -32.854 1.00 90.19 307 LEU A CA 1
ATOM 2336 C C . LEU A 1 307 ? 14.150 -9.040 -31.725 1.00 90.19 307 LEU A C 1
ATOM 2338 O O . LEU A 1 307 ? 12.945 -8.817 -31.660 1.00 90.19 307 LEU A O 1
ATOM 2342 N N . HIS A 1 308 ? 14.779 -9.807 -30.832 1.00 91.31 308 HIS A N 1
ATOM 2343 C CA . HIS A 1 308 ? 14.095 -10.344 -29.656 1.00 91.31 308 HIS A CA 1
ATOM 2344 C C . HIS A 1 308 ? 13.629 -9.228 -28.724 1.00 91.31 308 HIS A C 1
ATOM 2346 O O . HIS A 1 308 ? 12.481 -9.248 -28.288 1.00 91.31 308 HIS A O 1
ATOM 2352 N N . ASN A 1 309 ? 14.474 -8.223 -28.492 1.00 93.31 309 ASN A N 1
ATOM 2353 C CA . ASN A 1 309 ? 14.079 -7.049 -27.733 1.00 93.31 309 ASN A CA 1
ATOM 2354 C C . ASN A 1 309 ? 12.954 -6.275 -28.425 1.00 93.31 309 ASN A C 1
ATOM 2356 O O . ASN A 1 309 ? 11.924 -6.070 -27.811 1.00 93.31 309 ASN A O 1
ATOM 2360 N N . VAL A 1 310 ? 13.065 -5.975 -29.723 1.00 93.12 310 VAL A N 1
ATOM 2361 C CA . VAL A 1 310 ? 11.980 -5.324 -30.485 1.00 93.12 310 VAL A CA 1
ATOM 2362 C C . VAL A 1 310 ? 10.651 -6.082 -30.358 1.00 93.12 310 VAL A C 1
ATOM 2364 O O . VAL A 1 310 ? 9.599 -5.462 -30.220 1.00 93.12 310 VAL A O 1
ATOM 2367 N N . ALA A 1 311 ? 10.674 -7.417 -30.421 1.00 91.31 311 ALA A N 1
ATOM 2368 C CA . ALA A 1 311 ? 9.476 -8.229 -30.224 1.00 91.31 311 ALA A CA 1
ATOM 2369 C C . ALA A 1 311 ? 8.922 -8.104 -28.798 1.00 91.31 311 ALA A C 1
ATOM 2371 O O . ALA A 1 311 ? 7.711 -7.984 -28.621 1.00 91.31 311 ALA A O 1
ATOM 2372 N N . ALA A 1 312 ? 9.804 -8.108 -27.797 1.00 91.62 312 ALA A N 1
ATOM 2373 C CA . ALA A 1 312 ? 9.436 -7.918 -26.405 1.00 91.62 312 ALA A CA 1
ATOM 2374 C C . ALA A 1 312 ? 8.821 -6.531 -26.160 1.00 91.62 312 ALA A C 1
ATOM 2376 O O . ALA A 1 312 ? 7.793 -6.454 -25.494 1.00 91.62 312 ALA A O 1
ATOM 2377 N N . ASP A 1 313 ? 9.361 -5.474 -26.767 1.00 95.38 313 ASP A N 1
ATOM 2378 C CA . ASP A 1 313 ? 8.844 -4.110 -26.641 1.00 95.38 313 ASP A CA 1
ATOM 2379 C C . ASP A 1 313 ? 7.419 -3.995 -27.186 1.00 95.38 313 ASP A C 1
ATOM 2381 O O . ASP A 1 313 ? 6.573 -3.388 -26.539 1.00 95.38 313 ASP A O 1
ATOM 2385 N N . TYR A 1 314 ? 7.115 -4.603 -28.344 1.00 93.38 314 TYR A N 1
ATOM 2386 C CA . TYR A 1 314 ? 5.747 -4.609 -28.885 1.00 93.38 314 TYR A CA 1
ATOM 2387 C C . TYR A 1 314 ? 4.748 -5.240 -27.909 1.00 93.38 314 TYR A C 1
ATOM 2389 O O . TYR A 1 314 ? 3.647 -4.717 -27.736 1.00 93.38 314 TYR A O 1
ATOM 2397 N N . VAL A 1 315 ? 5.132 -6.348 -27.269 1.00 90.06 315 VAL A N 1
ATOM 2398 C CA . VAL A 1 315 ? 4.280 -7.052 -26.300 1.00 90.06 315 VAL A CA 1
ATOM 2399 C C . VAL A 1 315 ? 4.124 -6.233 -25.019 1.00 90.06 315 VAL A C 1
ATOM 2401 O O . VAL A 1 315 ? 3.002 -5.999 -24.576 1.00 90.06 315 VAL A O 1
ATOM 2404 N N . VAL A 1 316 ? 5.232 -5.753 -24.449 1.00 90.25 316 VAL A N 1
ATOM 2405 C CA . VAL A 1 316 ? 5.239 -4.965 -23.207 1.00 90.25 316 VAL A CA 1
ATOM 2406 C C . VAL A 1 316 ? 4.468 -3.660 -23.388 1.00 90.25 316 VAL A C 1
ATOM 2408 O O . VAL A 1 316 ? 3.580 -3.367 -22.590 1.00 90.25 316 VAL A O 1
ATOM 2411 N N . ASN A 1 317 ? 4.736 -2.905 -24.455 1.00 92.81 317 ASN A N 1
ATOM 2412 C CA . ASN A 1 317 ? 4.019 -1.662 -24.741 1.00 92.81 317 ASN A CA 1
ATOM 2413 C C . ASN A 1 317 ? 2.531 -1.922 -24.980 1.00 92.81 317 ASN A C 1
ATOM 2415 O O . ASN A 1 317 ? 1.700 -1.160 -24.494 1.00 92.81 317 ASN A O 1
ATOM 2419 N N . GLY A 1 318 ? 2.190 -3.018 -25.669 1.00 84.44 318 GLY A N 1
ATOM 2420 C CA . GLY A 1 318 ? 0.808 -3.455 -25.852 1.00 84.44 318 GLY A CA 1
ATOM 2421 C C . GLY A 1 318 ? 0.075 -3.647 -24.525 1.00 84.44 318 GLY A C 1
ATOM 2422 O O . GLY A 1 318 ? -0.991 -3.067 -24.328 1.00 84.44 318 GLY A O 1
ATOM 2423 N N . TRP A 1 319 ? 0.679 -4.382 -23.588 1.00 82.75 319 TRP A N 1
ATOM 2424 C CA . TRP A 1 319 ? 0.109 -4.592 -22.255 1.00 82.75 319 TRP A CA 1
ATOM 2425 C C . TRP A 1 319 ? -0.020 -3.295 -21.460 1.00 82.75 319 TRP A C 1
ATOM 2427 O O . TRP A 1 319 ? -1.045 -3.073 -20.824 1.00 82.75 319 TRP A O 1
ATOM 2437 N N . LEU A 1 320 ? 0.993 -2.425 -21.484 1.00 85.62 320 LEU A N 1
ATOM 2438 C CA . LEU A 1 320 ? 0.947 -1.158 -20.750 1.00 85.62 320 LEU A CA 1
ATOM 2439 C C . LEU A 1 320 ? -0.162 -0.236 -21.266 1.00 85.62 320 LEU A C 1
ATOM 2441 O O . LEU A 1 320 ? -0.868 0.365 -20.458 1.00 85.62 320 LEU A O 1
ATOM 2445 N N . VAL A 1 321 ? -0.354 -0.173 -22.588 1.00 86.81 321 VAL A N 1
ATOM 2446 C CA . VAL A 1 321 ? -1.460 0.572 -23.205 1.00 86.81 321 VAL A CA 1
ATOM 2447 C C . VAL A 1 321 ? -2.811 -0.036 -22.820 1.00 86.81 321 VAL A C 1
ATOM 2449 O O . VAL A 1 321 ? -3.707 0.697 -22.410 1.00 86.81 321 VAL A O 1
ATOM 2452 N N . GLU A 1 322 ? -2.962 -1.360 -22.904 1.00 80.44 322 GLU A N 1
ATOM 2453 C CA . GLU A 1 322 ? -4.212 -2.060 -22.567 1.00 80.44 322 GLU A CA 1
ATOM 2454 C C . GLU A 1 322 ? -4.602 -1.889 -21.090 1.00 80.44 322 GLU A C 1
ATOM 2456 O O . GLU A 1 322 ? -5.767 -1.660 -20.771 1.00 80.44 322 GLU A O 1
ATOM 2461 N N . MET A 1 323 ? -3.622 -1.942 -20.187 1.00 75.38 323 MET A N 1
ATOM 2462 C CA . MET A 1 323 ? -3.820 -1.767 -18.746 1.00 75.38 323 MET A CA 1
ATOM 2463 C C . MET A 1 323 ? -3.950 -0.295 -18.317 1.00 75.38 323 MET A C 1
ATOM 2465 O O . MET A 1 323 ? -4.195 -0.033 -17.139 1.00 75.38 323 MET A O 1
ATOM 2469 N N . GLY A 1 324 ? -3.769 0.666 -19.230 1.00 80.50 324 GLY A N 1
ATOM 2470 C CA . GLY A 1 324 ? -3.819 2.098 -18.918 1.00 80.50 324 GLY A CA 1
ATOM 2471 C C . GLY A 1 324 ? -2.684 2.574 -18.002 1.00 80.50 324 GLY A C 1
ATOM 2472 O O . GLY A 1 324 ? -2.896 3.436 -17.150 1.00 80.50 324 GLY A O 1
ATOM 2473 N N . ILE A 1 325 ? -1.487 1.994 -18.135 1.00 80.69 325 ILE A N 1
ATOM 2474 C CA . ILE A 1 325 ? -0.327 2.321 -17.298 1.00 80.69 325 ILE A CA 1
ATOM 2475 C C . ILE A 1 325 ? 0.476 3.459 -17.922 1.00 80.69 325 ILE A C 1
ATOM 2477 O O . ILE A 1 325 ? 1.300 3.239 -18.809 1.00 80.69 325 ILE A O 1
ATOM 2481 N N . GLY A 1 326 ? 0.297 4.667 -17.392 1.00 86.19 326 GLY A N 1
ATOM 2482 C CA . GLY A 1 326 ? 1.012 5.844 -17.872 1.00 86.19 326 GLY A CA 1
ATOM 2483 C C . GLY A 1 326 ? 0.621 6.253 -19.294 1.00 86.19 326 GLY A C 1
ATOM 2484 O O . GLY A 1 326 ? -0.317 5.730 -19.894 1.00 86.19 326 GLY A O 1
ATOM 2485 N N . GLU A 1 327 ? 1.363 7.209 -19.841 1.00 89.50 327 GLU A N 1
ATOM 2486 C CA . GLU A 1 327 ? 1.174 7.726 -21.196 1.00 89.50 327 GLU A CA 1
ATOM 2487 C C . GLU A 1 327 ? 2.359 7.289 -22.056 1.00 89.50 327 GLU A C 1
ATOM 2489 O O . GLU A 1 327 ? 3.500 7.618 -21.747 1.00 89.50 327 GLU A O 1
ATOM 2494 N N . MET A 1 328 ? 2.116 6.555 -23.141 1.00 92.44 328 MET A N 1
ATOM 2495 C CA . MET A 1 328 ? 3.196 6.095 -24.016 1.00 92.44 328 MET A CA 1
ATOM 2496 C C . MET A 1 328 ? 3.895 7.286 -24.700 1.00 92.44 328 MET A C 1
ATOM 2498 O O . MET A 1 328 ? 3.233 8.040 -25.417 1.00 92.44 328 MET A O 1
ATOM 2502 N N . PRO A 1 329 ? 5.224 7.461 -24.540 1.00 93.31 329 PRO A N 1
ATOM 2503 C CA . PRO A 1 329 ? 5.970 8.463 -25.293 1.00 93.31 329 PRO A CA 1
ATOM 2504 C C . PRO A 1 329 ? 5.841 8.281 -26.811 1.00 93.31 329 PRO A C 1
ATOM 2506 O O . PRO A 1 329 ? 5.765 7.161 -27.323 1.00 93.31 329 PRO A O 1
ATOM 2509 N N . GLU A 1 330 ? 5.878 9.389 -27.549 1.00 88.00 330 GLU A N 1
ATOM 2510 C CA . GLU A 1 330 ? 5.838 9.348 -29.011 1.00 88.00 330 GLU A CA 1
ATOM 2511 C C . GLU A 1 330 ? 7.054 8.598 -29.583 1.00 88.00 330 GLU A C 1
ATOM 2513 O O . GLU A 1 330 ? 8.196 8.794 -29.158 1.00 88.00 330 GLU A O 1
ATOM 2518 N N . GLY A 1 331 ? 6.809 7.754 -30.589 1.00 84.62 331 GLY A N 1
ATOM 2519 C CA . GLY A 1 331 ? 7.857 7.054 -31.334 1.00 84.62 331 GLY A CA 1
ATOM 2520 C C . GLY A 1 331 ? 8.273 5.694 -30.768 1.00 84.62 331 GLY A C 1
ATOM 2521 O O . GLY A 1 331 ? 9.187 5.087 -31.330 1.00 84.62 331 GLY A O 1
ATOM 2522 N N . LEU A 1 332 ? 7.616 5.204 -29.710 1.00 90.94 332 LEU A N 1
ATOM 2523 C CA . LEU A 1 332 ? 7.792 3.831 -29.225 1.00 90.94 332 LEU A CA 1
ATOM 2524 C C . LEU A 1 332 ? 7.050 2.802 -30.090 1.00 90.94 332 LEU A C 1
ATOM 2526 O O . LEU A 1 332 ? 6.162 3.128 -30.880 1.00 90.94 332 LEU A O 1
ATOM 2530 N N . LEU A 1 333 ? 7.444 1.537 -29.942 1.00 91.62 333 LEU A N 1
ATOM 2531 C CA . LEU A 1 333 ? 6.911 0.415 -30.709 1.00 91.62 333 LEU A CA 1
ATOM 2532 C C . LEU A 1 333 ? 5.534 0.002 -30.195 1.00 91.62 333 LEU A C 1
ATOM 2534 O O . LEU A 1 333 ? 5.412 -0.531 -29.097 1.00 91.62 333 LEU A O 1
ATOM 2538 N N . PHE A 1 334 ? 4.506 0.198 -31.014 1.00 91.94 334 PHE A N 1
ATOM 2539 C CA . PHE A 1 334 ? 3.151 -0.253 -30.726 1.00 91.94 334 PHE A CA 1
ATOM 2540 C C . PHE A 1 334 ? 2.441 -0.632 -32.024 1.00 91.94 334 PHE A C 1
ATOM 2542 O O . PHE A 1 334 ? 2.456 0.127 -32.994 1.00 91.94 334 PHE A O 1
ATOM 2549 N N . ASP A 1 335 ? 1.833 -1.815 -32.041 1.00 91.44 335 ASP A N 1
ATOM 2550 C CA . ASP A 1 335 ? 1.030 -2.302 -33.159 1.00 91.44 335 ASP A CA 1
ATOM 2551 C C . ASP A 1 335 ? -0.158 -3.110 -32.607 1.00 91.44 335 ASP A C 1
ATOM 2553 O O . ASP A 1 335 ? 0.036 -4.233 -32.130 1.00 91.44 335 ASP A O 1
ATOM 2557 N N . PRO A 1 336 ? -1.392 -2.574 -32.671 1.00 88.38 336 PRO A N 1
ATOM 2558 C CA . PRO A 1 336 ? -2.590 -3.279 -32.219 1.00 88.38 336 PRO A CA 1
ATOM 2559 C C . PRO A 1 336 ? -2.804 -4.646 -32.886 1.00 88.38 336 PRO A C 1
ATOM 2561 O O . PRO A 1 336 ? -3.442 -5.515 -32.298 1.00 88.38 336 PRO A O 1
ATOM 2564 N N . ALA A 1 337 ? -2.267 -4.875 -34.092 1.00 90.69 337 ALA A N 1
ATOM 2565 C CA . ALA A 1 337 ? -2.391 -6.156 -34.790 1.00 90.69 337 ALA A CA 1
ATOM 2566 C C . ALA A 1 337 ? -1.552 -7.285 -34.158 1.00 90.69 337 ALA A C 1
ATOM 2568 O O . ALA A 1 337 ? -1.691 -8.453 -34.539 1.00 90.69 337 ALA A O 1
ATOM 2569 N N . LEU A 1 338 ? -0.672 -6.948 -33.211 1.00 88.75 338 LEU A N 1
ATOM 2570 C CA . LEU A 1 338 ? 0.144 -7.892 -32.449 1.00 88.75 338 LEU A CA 1
ATOM 2571 C C . LEU A 1 338 ? -0.430 -8.191 -31.053 1.00 88.75 338 LEU A C 1
ATOM 2573 O O . LEU A 1 338 ? 0.179 -8.954 -30.304 1.00 88.75 338 LEU A O 1
ATOM 2577 N N . ALA A 1 339 ? -1.588 -7.623 -30.703 1.00 86.19 339 ALA A N 1
ATOM 2578 C CA . ALA A 1 339 ? -2.227 -7.848 -29.410 1.00 86.19 339 ALA A CA 1
ATOM 2579 C C . ALA A 1 339 ? -2.527 -9.341 -29.164 1.00 86.19 339 ALA A C 1
ATOM 2581 O O . ALA A 1 339 ? -2.948 -10.068 -30.066 1.00 86.19 339 ALA A O 1
ATOM 2582 N N . GLY A 1 340 ? -2.308 -9.792 -27.925 1.00 78.81 340 GLY A N 1
ATOM 2583 C CA . GLY A 1 340 ? -2.552 -11.174 -27.493 1.00 78.81 340 GLY A CA 1
ATOM 2584 C C . GLY A 1 340 ? -1.487 -12.199 -27.903 1.00 78.81 340 GLY A C 1
ATOM 2585 O O . GLY A 1 340 ? -1.625 -13.369 -27.556 1.00 78.81 340 GLY A O 1
ATOM 2586 N N . LEU A 1 341 ? -0.431 -11.789 -28.611 1.00 85.25 341 LEU A N 1
ATOM 2587 C CA . LEU A 1 341 ? 0.670 -12.672 -29.002 1.00 85.25 341 LEU A CA 1
ATOM 2588 C C . LEU A 1 341 ? 1.782 -12.701 -27.953 1.00 85.25 341 LEU A C 1
ATOM 2590 O O . LEU A 1 341 ? 2.050 -11.714 -27.266 1.00 85.25 341 LEU A O 1
ATOM 2594 N N . SER A 1 342 ? 2.483 -13.828 -27.882 1.00 84.38 342 SER A N 1
ATOM 2595 C CA . SER A 1 342 ? 3.731 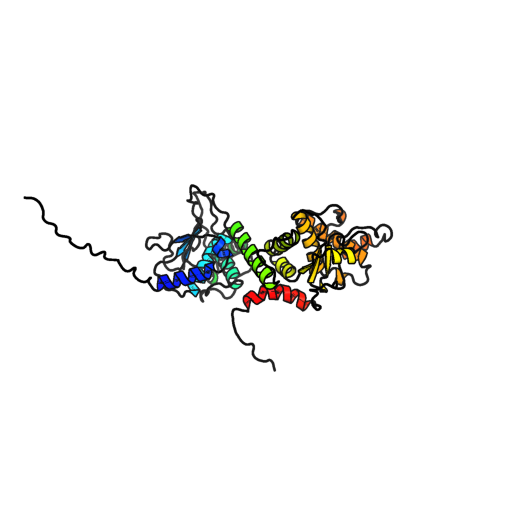-13.960 -27.131 1.00 84.38 342 SER A CA 1
ATOM 2596 C C . SER A 1 342 ? 4.905 -13.265 -27.831 1.00 84.38 342 SER A C 1
ATOM 2598 O O . SER A 1 342 ? 4.894 -13.024 -29.041 1.00 84.38 342 SER A O 1
ATOM 2600 N N . VAL A 1 343 ? 5.971 -12.989 -27.070 1.00 87.81 343 VAL A N 1
ATOM 2601 C CA . VAL A 1 343 ? 7.225 -12.417 -27.595 1.00 87.81 343 VAL A CA 1
ATOM 2602 C C . VAL A 1 343 ? 7.809 -13.294 -28.701 1.00 87.81 343 VAL A C 1
ATOM 2604 O O . VAL A 1 343 ? 8.320 -12.788 -29.696 1.00 87.81 343 VAL A O 1
ATOM 2607 N N . GLU A 1 344 ? 7.721 -14.612 -28.548 1.00 90.06 344 GLU A N 1
ATOM 2608 C CA . GLU A 1 344 ? 8.207 -15.588 -29.514 1.00 90.06 344 GLU A CA 1
ATOM 2609 C C . GLU A 1 344 ? 7.401 -15.551 -30.822 1.00 90.06 344 GLU A C 1
ATOM 2611 O O . GLU A 1 344 ? 7.990 -15.510 -31.899 1.00 90.06 344 GLU A O 1
ATOM 2616 N N . GLU A 1 345 ? 6.071 -15.468 -30.748 1.00 90.69 345 GLU A N 1
ATOM 2617 C CA . GLU A 1 345 ? 5.217 -15.346 -31.937 1.00 90.69 345 GLU A CA 1
ATOM 2618 C C . GLU A 1 345 ? 5.420 -14.012 -32.661 1.00 90.69 345 GLU A C 1
ATOM 2620 O O . GLU A 1 345 ? 5.445 -13.967 -33.895 1.00 90.69 345 GLU A O 1
ATOM 2625 N N . VAL A 1 346 ? 5.589 -12.914 -31.914 1.00 90.81 346 VAL A N 1
ATOM 2626 C CA . VAL A 1 346 ? 5.951 -11.621 -32.503 1.00 90.81 346 VAL A CA 1
ATOM 2627 C C . VAL A 1 346 ? 7.322 -11.722 -33.166 1.00 90.81 346 VAL A C 1
ATOM 2629 O O . VAL A 1 346 ? 7.460 -11.306 -34.317 1.00 90.81 346 VAL A O 1
ATOM 2632 N N . TYR A 1 347 ? 8.314 -12.324 -32.501 1.00 91.25 347 TYR A N 1
ATOM 2633 C CA . TYR A 1 347 ? 9.651 -12.534 -33.057 1.00 91.25 347 TYR A CA 1
ATOM 2634 C C . TYR A 1 347 ? 9.601 -13.249 -34.410 1.00 91.25 347 TYR A C 1
ATOM 2636 O O . TYR A 1 347 ? 10.164 -12.749 -35.385 1.00 91.25 347 TYR A O 1
ATOM 2644 N N . ASP A 1 348 ? 8.883 -14.368 -34.498 1.00 90.00 348 ASP A N 1
ATOM 2645 C CA . ASP A 1 348 ? 8.790 -15.169 -35.723 1.00 90.00 348 ASP A CA 1
ATOM 2646 C C . ASP A 1 348 ? 8.148 -14.382 -36.876 1.00 90.00 348 ASP A C 1
ATOM 2648 O O . ASP A 1 348 ? 8.594 -14.465 -38.026 1.00 90.00 348 ASP A O 1
ATOM 2652 N N . ARG A 1 349 ? 7.158 -13.529 -36.577 1.00 89.19 349 ARG A N 1
ATOM 2653 C CA . ARG A 1 349 ? 6.559 -12.618 -37.567 1.00 89.19 349 ARG A CA 1
ATOM 2654 C C . ARG A 1 349 ? 7.540 -11.552 -38.040 1.00 89.19 349 ARG A C 1
ATOM 2656 O O . ARG A 1 349 ? 7.520 -11.178 -39.216 1.00 89.19 349 ARG A O 1
ATOM 2663 N N . ILE A 1 350 ? 8.379 -11.030 -37.144 1.00 86.25 350 ILE A N 1
ATOM 2664 C CA . ILE A 1 350 ? 9.262 -9.905 -37.459 1.00 86.25 350 ILE A CA 1
ATOM 2665 C C . ILE A 1 350 ? 10.629 -10.314 -38.019 1.00 86.25 350 ILE A C 1
ATOM 2667 O O . ILE A 1 350 ? 11.228 -9.545 -38.772 1.00 86.25 350 ILE A O 1
ATOM 2671 N N . ALA A 1 351 ? 11.109 -11.520 -37.722 1.00 83.25 351 ALA A N 1
ATOM 2672 C CA . ALA A 1 351 ? 12.431 -11.997 -38.124 1.00 83.25 351 ALA A CA 1
ATOM 2673 C C . ALA A 1 351 ? 12.588 -12.207 -39.642 1.00 83.25 351 ALA A C 1
ATOM 2675 O O . ALA A 1 351 ? 13.707 -12.247 -40.153 1.00 83.25 351 ALA A O 1
ATOM 2676 N N . THR A 1 352 ? 11.482 -12.277 -40.384 1.00 75.81 352 THR A N 1
ATOM 2677 C CA . THR A 1 352 ? 11.466 -12.512 -41.837 1.00 75.81 352 THR A CA 1
ATOM 2678 C C . THR A 1 352 ? 11.959 -11.326 -42.680 1.00 75.81 352 THR A C 1
ATOM 2680 O O . THR A 1 352 ? 12.339 -11.524 -43.832 1.00 75.81 352 THR A O 1
ATOM 2683 N N . ASP A 1 353 ? 12.029 -10.106 -42.125 1.00 65.94 353 ASP A N 1
ATOM 2684 C CA . ASP A 1 353 ? 12.516 -8.906 -42.834 1.00 65.94 353 ASP A CA 1
ATOM 2685 C C . ASP A 1 353 ? 13.598 -8.151 -42.036 1.00 65.94 353 ASP A C 1
ATOM 2687 O O . ASP A 1 353 ? 13.414 -7.042 -41.521 1.00 65.94 353 ASP A O 1
ATOM 2691 N N . LEU A 1 354 ? 14.772 -8.782 -41.949 1.00 58.19 354 LEU A N 1
ATOM 2692 C CA . LEU A 1 354 ? 15.967 -8.283 -41.255 1.00 58.19 354 LEU A CA 1
ATOM 2693 C C . LEU A 1 354 ? 16.466 -6.920 -41.769 1.00 58.19 354 LEU A C 1
ATOM 2695 O O . LEU A 1 354 ? 17.108 -6.177 -41.024 1.00 58.19 354 LEU A O 1
ATOM 2699 N N . ARG A 1 355 ? 16.212 -6.569 -43.040 1.00 58.12 355 ARG A N 1
ATOM 2700 C CA . ARG A 1 355 ? 16.743 -5.333 -43.648 1.00 58.12 355 ARG A CA 1
ATOM 2701 C C . ARG A 1 355 ? 15.896 -4.108 -43.317 1.00 58.12 355 ARG A C 1
ATOM 2703 O O . ARG A 1 355 ? 16.476 -3.050 -43.069 1.00 58.12 355 ARG A O 1
ATOM 2710 N N . ARG A 1 356 ? 14.562 -4.225 -43.266 1.00 60.16 356 ARG A N 1
ATOM 2711 C CA . ARG A 1 356 ? 13.689 -3.098 -42.879 1.00 60.16 356 ARG A CA 1
ATOM 2712 C C . ARG A 1 356 ? 13.762 -2.764 -41.390 1.00 60.16 356 ARG A C 1
ATOM 2714 O O . ARG A 1 356 ? 13.557 -1.611 -41.018 1.00 60.16 356 ARG A O 1
ATOM 2721 N N . ARG A 1 357 ? 14.073 -3.748 -40.541 1.00 63.22 357 ARG A N 1
ATOM 2722 C CA . ARG A 1 357 ? 13.849 -3.652 -39.089 1.00 63.22 357 ARG A CA 1
ATOM 2723 C C . ARG A 1 357 ? 15.065 -3.241 -38.258 1.00 63.22 357 ARG A C 1
ATOM 2725 O O . ARG A 1 357 ? 14.884 -2.878 -37.107 1.00 63.22 357 ARG A O 1
ATOM 2732 N N . ARG A 1 358 ? 16.268 -3.129 -38.845 1.00 62.78 358 ARG A N 1
ATOM 2733 C CA . ARG A 1 358 ? 17.509 -2.604 -38.204 1.00 62.78 358 ARG A CA 1
ATOM 2734 C C . ARG A 1 358 ? 17.459 -1.125 -37.763 1.00 62.78 358 ARG A C 1
ATOM 2736 O O . ARG A 1 358 ? 18.490 -0.518 -37.488 1.00 62.78 358 ARG A O 1
ATOM 2743 N N . ARG A 1 359 ? 16.283 -0.499 -37.784 1.00 66.69 359 ARG A N 1
ATOM 2744 C CA . ARG A 1 359 ? 16.077 0.942 -37.567 1.00 66.69 359 ARG A CA 1
ATOM 2745 C C . ARG A 1 359 ? 14.867 1.243 -36.685 1.00 66.69 359 ARG A C 1
ATOM 2747 O O . ARG A 1 359 ? 14.461 2.402 -36.627 1.00 66.69 359 ARG A O 1
ATOM 2754 N N . LEU A 1 360 ? 14.293 0.226 -36.047 1.00 80.62 360 LEU A N 1
ATOM 2755 C CA . LEU A 1 360 ? 13.233 0.404 -35.063 1.00 80.62 360 LEU A CA 1
ATOM 2756 C C . LEU A 1 360 ? 13.825 1.011 -33.784 1.00 80.62 360 LEU A C 1
ATOM 2758 O O . LEU A 1 360 ? 15.001 0.793 -33.471 1.00 80.62 360 LEU A O 1
ATOM 2762 N N . ALA A 1 361 ? 13.041 1.845 -33.110 1.00 83.94 361 ALA A N 1
ATOM 2763 C CA . ALA A 1 361 ? 13.465 2.559 -31.915 1.00 83.94 361 ALA A CA 1
ATOM 2764 C C . ALA A 1 361 ? 12.887 1.869 -30.678 1.00 83.94 361 ALA A C 1
ATOM 2766 O O . ALA A 1 361 ? 11.676 1.878 -30.490 1.00 83.94 361 ALA A O 1
ATOM 2767 N N . THR A 1 362 ? 13.768 1.271 -29.882 1.00 87.75 362 THR A N 1
ATOM 2768 C CA . THR A 1 362 ? 13.495 0.833 -28.502 1.00 87.75 362 THR A CA 1
ATOM 2769 C C . THR A 1 362 ? 13.759 2.010 -27.553 1.00 87.75 362 THR A C 1
ATOM 2771 O O . THR A 1 362 ? 14.196 3.082 -28.010 1.00 87.75 362 THR A O 1
ATOM 2774 N N . LEU A 1 363 ? 13.587 1.840 -26.239 1.00 88.56 363 LEU A N 1
ATOM 2775 C CA . LEU A 1 363 ? 13.999 2.877 -25.281 1.00 88.56 363 LEU A CA 1
ATOM 2776 C C . LEU A 1 363 ? 15.523 3.072 -25.259 1.00 88.56 363 LEU A C 1
ATOM 2778 O O . LEU A 1 363 ? 16.007 4.190 -25.029 1.00 88.56 363 LEU A O 1
ATOM 2782 N N . GLY A 1 364 ? 16.281 2.031 -25.610 1.00 84.44 364 GLY A N 1
ATOM 2783 C CA . GLY A 1 364 ? 17.734 2.076 -25.753 1.00 84.44 364 GLY A CA 1
ATOM 2784 C C . GLY A 1 364 ? 18.177 2.939 -26.937 1.00 84.44 364 GLY A C 1
ATOM 2785 O O . GLY A 1 364 ? 19.241 3.558 -26.897 1.00 84.44 364 GLY A O 1
ATOM 2786 N N . GLY A 1 365 ? 17.335 3.065 -27.966 1.00 86.06 365 GLY A N 1
ATOM 2787 C CA . GLY A 1 365 ? 17.544 3.946 -29.110 1.00 86.06 365 GLY A CA 1
ATOM 2788 C C . GLY A 1 365 ? 17.362 3.263 -30.460 1.00 86.06 365 GLY A C 1
ATOM 2789 O O . GLY A 1 365 ? 17.081 2.071 -30.582 1.00 86.06 365 GLY A O 1
ATOM 2790 N N . LYS A 1 366 ? 17.533 4.039 -31.532 1.00 84.62 366 LYS A N 1
ATOM 2791 C CA . LYS A 1 366 ? 17.330 3.545 -32.898 1.00 84.62 366 LYS A CA 1
ATOM 2792 C C . LYS A 1 366 ? 18.364 2.477 -33.259 1.00 84.62 366 LYS A C 1
ATOM 2794 O O . LYS A 1 366 ? 19.551 2.775 -33.350 1.00 84.62 366 LYS A O 1
ATOM 2799 N N . GLY A 1 367 ? 17.905 1.257 -33.540 1.00 82.75 367 GLY A N 1
ATOM 2800 C CA . GLY A 1 367 ? 18.790 0.138 -33.883 1.00 82.75 367 GLY A CA 1
ATOM 2801 C C . GLY A 1 367 ? 19.550 -0.458 -32.691 1.00 82.75 367 GLY A C 1
ATOM 2802 O O . GLY A 1 367 ? 20.494 -1.215 -32.909 1.00 82.75 367 GLY A O 1
ATOM 2803 N N . ARG A 1 368 ? 19.177 -0.106 -31.454 1.00 84.25 368 ARG A N 1
ATOM 2804 C CA . ARG A 1 368 ? 19.774 -0.625 -30.214 1.00 84.25 368 ARG A CA 1
ATOM 2805 C C . ARG A 1 368 ? 18.687 -1.258 -29.358 1.00 84.25 368 ARG A C 1
ATOM 2807 O O . ARG A 1 368 ? 17.522 -0.949 -29.565 1.00 84.25 368 ARG A O 1
ATOM 2814 N N . GLY A 1 369 ? 19.058 -2.142 -28.441 1.00 85.19 369 GLY A N 1
ATOM 2815 C CA . GLY A 1 369 ? 18.117 -2.655 -27.451 1.00 85.19 369 GLY A CA 1
ATOM 2816 C C . GLY A 1 369 ? 18.214 -1.928 -26.111 1.00 85.19 369 GLY A C 1
ATOM 2817 O O . GLY A 1 369 ? 19.264 -1.355 -25.818 1.00 85.19 369 GLY A O 1
ATOM 2818 N N . ASP A 1 370 ? 17.145 -1.957 -25.321 1.00 87.44 370 ASP A N 1
ATOM 2819 C CA . ASP A 1 370 ? 17.105 -1.496 -23.921 1.00 87.44 370 ASP A CA 1
ATOM 2820 C C . ASP A 1 370 ? 17.393 -2.616 -22.911 1.00 87.44 370 ASP A C 1
ATOM 2822 O O . ASP A 1 370 ? 17.808 -2.332 -21.792 1.00 87.44 370 ASP A O 1
ATOM 2826 N N . ILE A 1 371 ? 17.301 -3.891 -23.291 1.00 86.69 371 ILE A N 1
ATOM 2827 C CA . ILE A 1 371 ? 17.712 -4.998 -22.415 1.00 86.69 371 ILE A CA 1
ATOM 2828 C C . ILE A 1 371 ? 19.235 -5.198 -22.477 1.00 86.69 371 ILE A C 1
ATOM 2830 O O . ILE A 1 371 ? 19.788 -5.609 -23.501 1.00 86.69 371 ILE A O 1
ATOM 2834 N N . LEU A 1 372 ? 19.923 -4.980 -21.356 1.00 85.94 372 LEU A N 1
ATOM 2835 C CA . LEU A 1 372 ? 21.370 -5.150 -21.216 1.00 85.94 372 LEU A CA 1
ATOM 2836 C C . LEU A 1 372 ? 21.727 -6.503 -20.582 1.00 85.94 372 LEU A C 1
ATOM 2838 O O 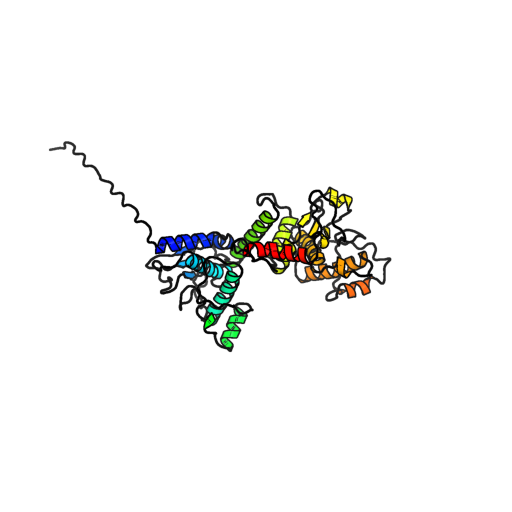. LEU A 1 372 ? 21.148 -6.918 -19.578 1.00 85.94 372 LEU A O 1
ATOM 2842 N N . GLY A 1 373 ? 22.730 -7.181 -21.150 1.00 72.69 373 GLY A N 1
ATOM 2843 C CA . GLY A 1 373 ? 23.238 -8.457 -20.629 1.00 72.69 373 GLY A CA 1
ATOM 2844 C C . GLY A 1 373 ? 24.229 -8.321 -19.464 1.00 72.69 373 GLY A C 1
ATOM 2845 O O . GLY A 1 373 ? 24.289 -9.200 -18.605 1.00 72.69 373 GLY A O 1
ATOM 2846 N N . GLU A 1 374 ? 24.986 -7.222 -19.407 1.00 70.81 374 GLU A N 1
ATOM 2847 C CA . GLU A 1 374 ? 25.979 -6.951 -18.359 1.00 70.81 374 GLU A CA 1
ATOM 2848 C C . GLU A 1 374 ? 25.697 -5.615 -17.650 1.00 70.81 374 GLU A C 1
ATOM 2850 O O . GLU A 1 374 ? 25.211 -4.680 -18.294 1.00 70.81 374 GLU A O 1
ATOM 2855 N N . PRO A 1 375 ? 25.981 -5.505 -16.334 1.00 66.88 375 PRO A N 1
ATOM 2856 C CA . PRO A 1 375 ? 25.939 -4.230 -15.620 1.00 66.88 375 PRO A CA 1
ATOM 2857 C C . PRO A 1 375 ? 26.884 -3.202 -16.247 1.00 66.88 375 PRO A C 1
ATOM 2859 O O . PRO A 1 375 ? 27.994 -3.528 -16.676 1.00 66.88 375 PRO A O 1
ATOM 2862 N N . LEU A 1 376 ? 26.469 -1.937 -16.247 1.00 78.12 376 LEU A N 1
ATOM 2863 C CA . LEU A 1 376 ? 27.322 -0.838 -16.674 1.00 78.12 376 LEU A CA 1
ATOM 2864 C C . LEU A 1 376 ? 28.213 -0.379 -15.502 1.00 78.12 376 LEU A C 1
ATOM 2866 O O . LEU A 1 376 ? 27.711 -0.180 -14.401 1.00 78.12 376 LEU A O 1
ATOM 2870 N N . PRO A 1 377 ? 29.529 -0.183 -15.697 1.00 73.31 377 PRO A N 1
ATOM 2871 C CA . PRO A 1 377 ? 30.415 0.265 -14.625 1.00 73.31 377 PRO A CA 1
ATOM 2872 C C . PRO A 1 377 ? 30.109 1.716 -14.217 1.00 73.31 377 PRO A C 1
ATOM 2874 O O . PRO A 1 377 ? 30.130 2.610 -15.063 1.00 73.31 377 PRO A O 1
ATOM 2877 N N . HIS A 1 378 ? 29.870 1.948 -12.922 1.00 72.94 378 HIS A N 1
ATOM 2878 C CA . HIS A 1 378 ? 29.687 3.274 -12.314 1.00 72.94 378 HIS A CA 1
ATOM 2879 C C . HIS A 1 378 ? 30.135 3.260 -10.832 1.00 72.94 378 HIS A C 1
ATOM 2881 O O . HIS A 1 378 ? 30.259 2.185 -10.253 1.00 72.94 378 HIS A O 1
ATOM 2887 N N . PRO A 1 379 ? 30.368 4.412 -10.166 1.00 58.50 379 PRO A N 1
ATOM 2888 C CA . PRO A 1 379 ? 30.974 4.469 -8.820 1.00 58.50 379 PRO A CA 1
ATOM 2889 C C . PRO A 1 379 ? 30.245 3.698 -7.704 1.00 58.50 379 PRO A C 1
ATOM 2891 O O . PRO A 1 379 ? 30.821 3.441 -6.650 1.00 58.50 379 PRO A O 1
ATOM 2894 N N . HIS A 1 380 ? 28.983 3.332 -7.929 1.00 61.75 380 HIS A N 1
ATOM 2895 C CA . HIS A 1 380 ? 28.138 2.592 -6.989 1.00 61.75 380 HIS A CA 1
ATOM 2896 C C . HIS A 1 380 ? 27.748 1.200 -7.507 1.00 61.75 380 HIS A C 1
ATOM 2898 O O . HIS A 1 380 ? 26.847 0.583 -6.937 1.00 61.75 380 HIS A O 1
ATOM 2904 N N . SER A 1 381 ? 28.393 0.713 -8.574 1.00 60.12 381 SER A N 1
ATOM 2905 C CA . SER A 1 381 ? 28.088 -0.584 -9.177 1.00 60.12 381 SER A CA 1
ATOM 2906 C C . SER A 1 381 ? 28.296 -1.695 -8.151 1.00 60.12 381 SER A C 1
ATOM 2908 O O . SER A 1 381 ? 29.369 -1.804 -7.547 1.00 60.12 381 SER A O 1
ATOM 2910 N N . ARG A 1 382 ? 27.260 -2.505 -7.930 1.00 56.75 382 ARG A N 1
ATOM 2911 C CA . ARG A 1 382 ? 27.268 -3.575 -6.924 1.00 56.75 382 ARG A CA 1
ATOM 2912 C C . ARG A 1 382 ? 27.748 -4.907 -7.518 1.00 56.75 382 ARG A C 1
ATOM 2914 O O . ARG A 1 382 ? 27.678 -5.098 -8.731 1.00 56.75 382 ARG A O 1
ATOM 2921 N N . PRO A 1 383 ? 28.213 -5.855 -6.679 1.00 51.75 383 PRO A N 1
ATOM 2922 C CA . PRO A 1 383 ? 28.499 -7.210 -7.131 1.00 51.75 383 PRO A CA 1
ATOM 2923 C C . PRO A 1 383 ? 27.239 -7.887 -7.687 1.00 51.75 383 PRO A C 1
ATOM 2925 O O . PRO A 1 383 ? 26.130 -7.652 -7.200 1.00 51.75 383 PRO A O 1
ATOM 2928 N N . TYR A 1 384 ? 27.454 -8.748 -8.682 1.00 52.88 384 TYR A N 1
ATOM 2929 C CA . TYR A 1 384 ? 26.463 -9.591 -9.353 1.00 52.88 384 TYR A CA 1
ATOM 2930 C C . TYR A 1 384 ? 25.425 -10.200 -8.391 1.00 52.88 384 TYR A C 1
ATOM 2932 O O . TYR A 1 384 ? 25.792 -10.749 -7.351 1.00 52.88 384 TYR A O 1
ATOM 2940 N N . ALA A 1 385 ? 24.143 -10.135 -8.760 1.00 52.16 385 ALA A N 1
ATOM 2941 C CA . ALA A 1 385 ? 23.078 -10.893 -8.110 1.00 52.16 385 ALA A CA 1
ATOM 2942 C C . ALA A 1 385 ? 22.683 -12.077 -9.002 1.00 52.16 385 ALA A C 1
ATOM 2944 O O . ALA A 1 385 ? 22.443 -11.902 -10.197 1.00 52.16 385 ALA A O 1
ATOM 2945 N N . ASP A 1 386 ? 22.625 -13.280 -8.428 1.00 48.00 386 ASP A N 1
ATOM 2946 C CA . ASP A 1 386 ? 21.951 -14.402 -9.080 1.00 48.00 386 ASP A CA 1
ATOM 2947 C C . ASP A 1 386 ? 20.421 -14.270 -8.957 1.00 48.00 386 ASP A C 1
ATOM 2949 O O . ASP A 1 386 ? 19.899 -13.382 -8.278 1.00 48.00 386 ASP A O 1
ATOM 2953 N N . LEU A 1 387 ? 19.696 -15.135 -9.671 1.00 42.97 387 LEU A N 1
ATOM 2954 C CA . LEU A 1 387 ? 18.232 -15.135 -9.753 1.00 42.97 387 LEU A CA 1
ATOM 2955 C C . LEU A 1 387 ? 17.568 -15.170 -8.369 1.00 42.97 387 LEU A C 1
ATOM 2957 O O . LEU A 1 387 ? 16.614 -14.434 -8.109 1.00 42.97 387 LEU A O 1
ATOM 2961 N N . ASP A 1 388 ? 18.102 -16.010 -7.485 1.00 48.38 388 ASP A N 1
ATOM 2962 C CA . ASP A 1 388 ? 17.599 -16.161 -6.130 1.00 48.38 388 ASP A CA 1
ATOM 2963 C C . ASP A 1 388 ? 17.874 -14.904 -5.319 1.00 48.38 388 ASP A C 1
ATOM 2965 O O . ASP A 1 388 ? 17.009 -14.485 -4.569 1.00 48.38 388 ASP A O 1
ATOM 2969 N N . GLU A 1 389 ? 19.026 -14.263 -5.487 1.00 55.91 389 GLU A N 1
ATOM 2970 C CA . GLU A 1 389 ? 19.372 -13.016 -4.817 1.00 55.91 389 GLU A CA 1
ATOM 2971 C C . GLU A 1 389 ? 18.549 -11.817 -5.321 1.00 55.91 389 GLU A C 1
ATOM 2973 O O . GLU A 1 389 ? 18.190 -10.961 -4.517 1.00 55.91 389 GLU A O 1
ATOM 2978 N N . PHE A 1 390 ? 18.177 -11.752 -6.604 1.00 52.03 390 PHE A N 1
ATOM 2979 C CA . PHE A 1 390 ? 17.287 -10.707 -7.135 1.00 52.03 390 PHE A CA 1
ATOM 2980 C C . PHE A 1 390 ? 15.881 -10.788 -6.515 1.00 52.03 390 PHE A C 1
ATOM 2982 O O . PHE A 1 390 ? 15.395 -9.810 -5.936 1.00 52.03 390 PHE A O 1
ATOM 2989 N N . TYR A 1 391 ? 15.252 -11.970 -6.544 1.00 50.34 391 TYR A N 1
ATOM 2990 C CA . TYR A 1 391 ? 13.949 -12.173 -5.902 1.00 50.34 391 TYR A CA 1
ATOM 2991 C C . TYR A 1 391 ? 14.048 -12.119 -4.380 1.00 50.34 391 TYR A C 1
ATOM 2993 O O . TYR A 1 391 ? 13.176 -11.541 -3.735 1.00 50.34 391 TYR A O 1
ATOM 3001 N N . ARG A 1 392 ? 15.120 -12.657 -3.788 1.00 55.06 392 ARG A N 1
ATOM 3002 C CA . ARG A 1 392 ? 15.378 -12.565 -2.351 1.00 55.06 392 ARG A CA 1
ATOM 3003 C C . ARG A 1 392 ? 15.544 -11.116 -1.947 1.00 55.06 392 ARG A C 1
ATOM 3005 O O . ARG A 1 392 ? 14.953 -10.777 -0.950 1.00 55.06 392 ARG A O 1
ATOM 3012 N N . ARG A 1 393 ? 16.214 -10.228 -2.684 1.00 56.16 393 ARG A N 1
ATOM 3013 C CA . ARG A 1 393 ? 16.261 -8.789 -2.348 1.00 56.16 393 ARG A CA 1
ATOM 3014 C C . ARG A 1 393 ? 14.879 -8.152 -2.373 1.00 56.16 393 ARG A C 1
ATOM 3016 O O . ARG A 1 393 ? 14.505 -7.525 -1.384 1.00 56.16 393 ARG A O 1
ATOM 3023 N N . GLY A 1 394 ? 14.096 -8.408 -3.420 1.00 47.97 394 GLY A N 1
ATOM 3024 C CA . GLY A 1 394 ? 12.702 -7.964 -3.490 1.00 47.97 394 GLY A CA 1
ATOM 3025 C C . GLY A 1 394 ? 11.853 -8.468 -2.315 1.00 47.97 394 GLY A C 1
ATOM 3026 O O . GLY A 1 394 ? 11.092 -7.713 -1.717 1.00 47.97 394 GLY A O 1
ATOM 3027 N N . LEU A 1 395 ? 12.043 -9.726 -1.909 1.00 44.38 395 LEU A N 1
ATOM 3028 C CA . LEU A 1 395 ? 11.302 -10.382 -0.825 1.00 44.38 395 LEU A CA 1
ATOM 3029 C C . LEU A 1 395 ? 11.879 -10.124 0.579 1.00 44.38 395 LEU A C 1
ATOM 3031 O O . LEU A 1 395 ? 11.131 -10.156 1.546 1.00 44.38 395 LEU A O 1
ATOM 3035 N N . VAL A 1 396 ? 13.177 -9.850 0.725 1.00 43.34 396 VAL A N 1
ATOM 3036 C CA . VAL A 1 396 ? 13.918 -9.569 1.972 1.00 43.34 396 VAL A CA 1
ATOM 3037 C C . VAL A 1 396 ? 13.802 -8.094 2.312 1.00 43.34 396 VAL A C 1
ATOM 3039 O O . VAL A 1 396 ? 13.654 -7.782 3.482 1.00 43.34 396 VAL A O 1
ATOM 3042 N N . GLN A 1 397 ? 13.742 -7.166 1.357 1.00 38.34 397 GLN A N 1
ATOM 3043 C CA . GLN A 1 397 ? 13.343 -5.789 1.680 1.00 38.34 397 GLN A CA 1
ATOM 3044 C C . GLN A 1 397 ? 11.882 -5.709 2.141 1.00 38.34 397 GLN A C 1
ATOM 3046 O O . GLN A 1 397 ? 11.569 -4.925 3.038 1.00 38.34 397 GLN A O 1
ATOM 3051 N N . VAL A 1 398 ? 11.011 -6.573 1.612 1.00 37.41 398 VAL A N 1
ATOM 3052 C CA . VAL A 1 398 ? 9.629 -6.725 2.094 1.00 37.41 398 VAL A CA 1
ATOM 3053 C C . VAL A 1 398 ? 9.571 -7.538 3.410 1.00 37.41 398 VAL A C 1
ATOM 3055 O O . VAL A 1 398 ? 8.791 -7.211 4.301 1.00 37.41 398 VAL A O 1
ATOM 3058 N N . GLY A 1 399 ? 10.442 -8.541 3.591 1.00 32.34 399 GLY A N 1
ATOM 3059 C CA . GLY A 1 399 ? 10.419 -9.528 4.684 1.00 32.34 399 GLY A CA 1
ATOM 3060 C C . GLY A 1 399 ? 11.327 -9.254 5.896 1.00 32.34 399 GLY A C 1
ATOM 3061 O O . GLY A 1 399 ? 11.028 -9.706 6.998 1.00 32.34 399 GLY A O 1
ATOM 3062 N N . VAL A 1 400 ? 12.392 -8.456 5.784 1.00 32.00 400 VAL A N 1
ATOM 3063 C CA . VAL A 1 400 ? 13.253 -8.035 6.919 1.00 32.00 400 VAL A CA 1
ATOM 3064 C C . VAL A 1 400 ? 12.505 -7.094 7.858 1.00 32.00 400 VAL A C 1
ATOM 3066 O O . VAL A 1 400 ? 12.795 -7.050 9.054 1.00 32.00 400 VAL A O 1
ATOM 3069 N N . ARG A 1 401 ? 11.444 -6.442 7.371 1.00 34.34 401 ARG A N 1
ATOM 3070 C CA . ARG A 1 401 ? 10.465 -5.771 8.232 1.00 34.34 401 ARG A CA 1
ATOM 3071 C C . ARG A 1 401 ? 9.661 -6.737 9.111 1.00 34.34 401 ARG A C 1
ATOM 3073 O O . ARG A 1 401 ? 9.221 -6.318 10.177 1.00 34.34 401 ARG A O 1
ATOM 3080 N N . ALA A 1 402 ? 9.525 -8.010 8.728 1.00 30.08 402 ALA A N 1
ATOM 3081 C CA . ALA A 1 402 ? 8.870 -9.035 9.542 1.00 30.08 402 ALA A CA 1
ATOM 3082 C C . ALA A 1 402 ? 9.828 -9.714 10.544 1.00 30.08 402 ALA A C 1
ATOM 3084 O O . ALA A 1 402 ? 9.408 -10.057 11.646 1.00 30.08 402 ALA A O 1
ATOM 3085 N N . ALA A 1 403 ? 11.118 -9.869 10.216 1.00 28.83 403 ALA A N 1
ATOM 3086 C CA . ALA A 1 403 ? 12.049 -10.664 11.030 1.00 28.83 403 ALA A CA 1
ATOM 3087 C C . ALA A 1 403 ? 12.903 -9.871 12.045 1.00 28.83 403 ALA A C 1
ATOM 3089 O O . ALA A 1 403 ? 13.300 -10.427 13.066 1.00 28.83 403 ALA A O 1
ATOM 3090 N N . VAL A 1 404 ? 13.153 -8.567 11.861 1.00 29.00 404 VAL A N 1
ATOM 3091 C CA . VAL A 1 404 ? 14.047 -7.804 12.773 1.00 29.00 404 VAL A CA 1
ATOM 3092 C C . VAL A 1 404 ? 13.373 -7.387 14.097 1.00 29.00 404 VAL A C 1
ATOM 3094 O O . VAL A 1 404 ? 13.970 -6.701 14.924 1.00 29.00 404 VAL A O 1
ATOM 3097 N N . ARG A 1 405 ? 12.152 -7.863 14.387 1.00 34.97 405 ARG A N 1
ATOM 3098 C CA . ARG A 1 405 ? 11.504 -7.661 15.700 1.00 34.97 405 ARG A CA 1
ATOM 3099 C C . ARG A 1 405 ? 11.329 -8.911 16.557 1.00 34.97 405 ARG A C 1
ATOM 3101 O O . ARG A 1 405 ? 10.806 -8.793 17.661 1.00 34.97 405 ARG A O 1
ATOM 3108 N N . VAL A 1 406 ? 11.804 -10.073 16.116 1.00 30.77 406 VAL A N 1
ATOM 3109 C CA . VAL A 1 406 ? 11.806 -11.282 16.948 1.00 30.77 406 VAL A CA 1
ATOM 3110 C C . VAL A 1 406 ? 13.208 -11.867 16.941 1.00 30.77 406 VAL A C 1
ATOM 3112 O O . VAL A 1 406 ? 13.596 -12.614 16.050 1.00 30.77 406 VAL A O 1
ATOM 3115 N N . GLY A 1 407 ? 13.993 -11.493 17.951 1.00 31.38 407 GLY A N 1
ATOM 3116 C CA . GLY A 1 407 ? 15.259 -12.151 18.235 1.00 31.38 407 GLY A CA 1
ATOM 3117 C C . GLY A 1 407 ? 15.004 -13.595 18.652 1.00 31.38 407 GLY A C 1
ATOM 3118 O O . GLY A 1 407 ? 14.752 -13.863 19.822 1.00 31.38 407 GLY A O 1
ATOM 3119 N N . GLN A 1 408 ? 15.099 -14.526 17.708 1.00 30.02 408 GLN A N 1
ATOM 3120 C CA . GLN A 1 408 ? 15.346 -15.929 18.014 1.00 30.02 408 GLN A CA 1
ATOM 3121 C C . GLN A 1 408 ? 16.528 -16.423 17.186 1.00 30.02 408 GLN A C 1
ATOM 3123 O O . GLN A 1 408 ? 16.548 -16.351 15.960 1.00 30.02 408 GLN A O 1
ATOM 3128 N N . ARG A 1 409 ? 17.553 -16.875 17.914 1.00 27.81 409 ARG A N 1
ATOM 3129 C CA . ARG A 1 409 ? 18.746 -17.524 17.380 1.00 27.81 409 ARG A CA 1
ATOM 3130 C C . ARG A 1 409 ? 18.326 -18.812 16.674 1.00 27.81 409 ARG A C 1
ATOM 3132 O O . ARG A 1 409 ? 17.705 -19.669 17.297 1.00 27.81 409 ARG A O 1
ATOM 3139 N N . LEU A 1 410 ? 18.707 -18.955 15.410 1.00 28.47 410 LEU A N 1
ATOM 3140 C CA . LEU A 1 410 ? 18.688 -20.243 14.721 1.00 28.47 410 LEU A CA 1
ATOM 3141 C C . LEU A 1 410 ? 19.724 -21.178 15.383 1.00 28.47 410 LEU A C 1
ATOM 3143 O O . LEU A 1 410 ? 20.847 -20.728 15.636 1.00 28.47 410 LEU A O 1
ATOM 3147 N N . PRO A 1 411 ? 19.386 -22.443 15.695 1.00 28.09 411 PRO A N 1
ATOM 3148 C CA . PRO A 1 411 ? 20.365 -23.426 16.146 1.00 28.09 411 PRO A CA 1
ATOM 3149 C C . PRO A 1 411 ? 21.224 -23.925 14.967 1.00 28.09 411 PRO A C 1
ATOM 3151 O O . PRO A 1 411 ? 20.790 -23.841 13.815 1.00 28.09 411 PRO A O 1
ATOM 3154 N N . PRO A 1 412 ? 22.445 -24.426 15.232 1.00 29.36 412 PRO A N 1
ATOM 3155 C CA . PRO A 1 412 ? 23.359 -24.859 14.186 1.00 29.36 412 PRO A CA 1
ATOM 3156 C C . PRO A 1 412 ? 22.873 -26.162 13.546 1.00 29.36 412 PRO A C 1
ATOM 3158 O O . PRO A 1 412 ? 22.424 -27.079 14.232 1.00 29.36 412 PRO A O 1
ATOM 3161 N N . VAL A 1 413 ? 22.992 -26.225 12.223 1.00 33.06 413 VAL A N 1
ATOM 3162 C CA . VAL A 1 413 ? 22.748 -27.428 11.426 1.00 33.06 413 VAL A CA 1
ATOM 3163 C C . VAL A 1 413 ? 23.996 -28.315 11.503 1.00 33.06 413 VAL A C 1
ATOM 3165 O O . VAL A 1 413 ? 25.087 -27.851 11.171 1.00 33.06 413 VAL A O 1
ATOM 3168 N N . THR A 1 414 ? 23.834 -29.556 11.965 1.00 41.59 414 THR A N 1
ATOM 3169 C CA . THR A 1 414 ? 24.779 -30.666 11.725 1.00 41.59 414 THR A CA 1
ATOM 3170 C C . THR A 1 414 ? 24.395 -31.428 10.480 1.00 41.59 414 THR A C 1
ATOM 3172 O O . THR A 1 414 ? 23.180 -31.713 10.358 1.00 41.59 414 THR A O 1
#

Secondary structure (DSSP, 8-state):
---------------PPPPPPHHHHHHHHHHHHHHTSHHHHTT--EEE--TT-TTS-SSSSEEEETTSEEEE-SS----HHHHHHHHHHHHHHHHTTSS-----S--PPP-HHHHHHHHHHHHHHHHHS--S---TTS-S---SS-HHHHHHHHHHH---HHHHT-SSSTTS-SEE------SSSPPP-HHHHHHHHHHHHHHHHHHHHHT--TTS---HHHHHHHHHHHH-HHHHHHHHT-EEE--HHHHHHTT-SSEEEETTTTEEEE-TT----HHHHHHHHHHHHHHHHTTHHHHTTTS-HHHHHHHHHHHHHHHHHHTT-S-PPTT----GGGTT--HHHHHHHHTT-HHHHTT-EETTEET--SB-SSPPP-TTPPP---HHHHHHHHHHHHHHHHHTT---PPPPP-

Foldseek 3Di:
DDDDDDDDDDPDPPPDDDPDDPQRVQLVLLLVQLVVQQLLVLLVAAEDQDPPDPPAQPPFAWAEAQQRYIHGHNPDDDGSLQSNLQSNLRSVCLQVVVHHAAQDADDDHDDLLLLLLSLLVSVVVCVLVPTGDADPLADPDGDDDHSVVRSVVCVVPNDDPNSSQSHGSGNDRRYYHHHHDPPPDDRDNSNVSSLVRVLVSLLVLLCVVVVHDPPPDDDLLSVLLSVCVRVPVVLVLLSSLADEAADQVLCVVLVQQAWAEELFQSYIYGDSPDDDDSLQSNLVVQLRSCCSVVVLVVVCPPHDNLLLQLLSQQASSLVCVVVVGGDHDPQGDYDPVCPPDDSVVSSVVPVVCPPVQCQRQDSRGGNDGRYDHDDDDDPPRDDTDDPCRSSCSSVCSSCVSVVVVDDDDDDDDD